Protein AF-0000000076843633 (afdb_homodimer)

Structure (mmCIF, N/CA/C/O backbone):
data_AF-0000000076843633-model_v1
#
loop_
_entity.id
_entity.type
_entity.pdbx_description
1 polymer 'Protein kinase domain-containing protein'
#
loop_
_atom_site.group_PDB
_atom_site.id
_atom_site.type_symbol
_atom_site.label_atom_id
_atom_site.label_alt_id
_atom_site.label_comp_id
_atom_site.label_asym_id
_atom_site.label_entity_id
_atom_site.label_seq_id
_atom_site.pdbx_PDB_ins_code
_atom_site.Cartn_x
_atom_site.Cartn_y
_atom_site.Cartn_z
_atom_site.occupancy
_atom_site.B_iso_or_equiv
_atom_site.auth_seq_id
_atom_site.auth_comp_id
_atom_site.auth_asym_id
_atom_site.auth_atom_id
_atom_site.pdbx_PDB_model_num
ATOM 1 N N . MET A 1 1 ? 27.219 -14.602 -11.039 1 76.56 1 MET A N 1
ATOM 2 C CA . MET A 1 1 ? 26.062 -13.836 -10.578 1 76.56 1 MET A CA 1
ATOM 3 C C . MET A 1 1 ? 26.047 -12.445 -11.195 1 76.56 1 MET A C 1
ATOM 5 O O . MET A 1 1 ? 24.984 -11.961 -11.609 1 76.56 1 MET A O 1
ATOM 9 N N . LEU A 1 2 ? 27.297 -11.953 -11.414 1 81.81 2 LEU A N 1
ATOM 10 C CA . LEU A 1 2 ? 27.391 -10.641 -12.047 1 81.81 2 LEU A CA 1
ATOM 11 C C . LEU A 1 2 ? 27.5 -10.773 -13.562 1 81.81 2 LEU A C 1
ATOM 13 O O . LEU A 1 2 ? 28.266 -11.586 -14.062 1 81.81 2 LEU A O 1
ATOM 17 N N . MET A 1 3 ? 26.641 -10.109 -14.289 1 90.06 3 MET A N 1
ATOM 18 C CA . MET A 1 3 ? 26.609 -10.141 -15.75 1 90.06 3 MET A CA 1
ATOM 19 C C . MET A 1 3 ? 26.859 -8.75 -16.328 1 90.06 3 MET A C 1
ATOM 21 O O . MET A 1 3 ? 26.469 -7.75 -15.727 1 90.06 3 MET A O 1
ATOM 25 N N . ASP A 1 4 ? 27.484 -8.727 -17.406 1 92.25 4 ASP A N 1
ATOM 26 C CA . ASP A 1 4 ? 27.812 -7.465 -18.062 1 92.25 4 ASP A CA 1
ATOM 27 C C . ASP A 1 4 ? 26.609 -6.91 -18.812 1 92.25 4 ASP A C 1
ATOM 29 O O . ASP A 1 4 ? 25.844 -7.664 -19.422 1 92.25 4 ASP A O 1
ATOM 33 N N . VAL A 1 5 ? 26.547 -5.562 -18.766 1 94.06 5 VAL A N 1
ATOM 34 C CA . VAL A 1 5 ? 25.406 -4.902 -19.391 1 94.06 5 VAL A CA 1
ATOM 35 C C . VAL A 1 5 ? 25.438 -5.129 -20.906 1 94.06 5 VAL A C 1
ATOM 37 O O . VAL A 1 5 ? 24.391 -5.258 -21.547 1 94.06 5 VAL A O 1
ATOM 40 N N . SER A 1 6 ? 26.609 -5.168 -21.438 1 94.75 6 SER A N 1
ATOM 41 C CA . SER A 1 6 ? 26.75 -5.367 -22.891 1 94.75 6 SER A CA 1
ATOM 42 C C . SER A 1 6 ? 26.188 -6.719 -23.312 1 94.75 6 SER A C 1
ATOM 44 O O . SER A 1 6 ? 25.516 -6.824 -24.344 1 94.75 6 SER A O 1
ATOM 46 N N . THR A 1 7 ? 26.453 -7.672 -22.578 1 95.06 7 THR A N 1
ATOM 47 C CA . THR A 1 7 ? 25.938 -9.016 -22.844 1 95.06 7 THR A CA 1
ATOM 48 C C . THR A 1 7 ? 24.422 -9.031 -22.781 1 95.06 7 THR A C 1
ATOM 50 O O . THR A 1 7 ? 23.766 -9.617 -23.656 1 95.06 7 THR A O 1
ATOM 53 N N . LEU A 1 8 ? 23.859 -8.406 -21.781 1 96.38 8 LEU A N 1
ATOM 54 C CA . LEU A 1 8 ? 22.406 -8.414 -21.594 1 96.38 8 LEU A CA 1
ATOM 55 C C . LEU A 1 8 ? 21.703 -7.562 -22.641 1 96.38 8 LEU A C 1
ATOM 57 O O . LEU A 1 8 ? 20.609 -7.902 -23.094 1 96.38 8 LEU A O 1
ATOM 61 N N . ARG A 1 9 ? 22.328 -6.461 -23.031 1 96.31 9 ARG A N 1
ATOM 62 C CA . ARG A 1 9 ? 21.797 -5.656 -24.125 1 96.31 9 ARG A CA 1
ATOM 63 C C . ARG A 1 9 ? 21.75 -6.457 -25.422 1 96.31 9 ARG A C 1
ATOM 65 O O . ARG A 1 9 ? 20.75 -6.426 -26.141 1 96.31 9 ARG A O 1
ATOM 72 N N . ALA A 1 10 ? 22.797 -7.121 -25.672 1 96.44 10 ALA A N 1
ATOM 73 C CA . ALA A 1 10 ? 22.844 -7.961 -26.875 1 96.44 10 ALA A CA 1
ATOM 74 C C . ALA A 1 10 ? 21.797 -9.07 -26.812 1 96.44 10 ALA A C 1
ATOM 76 O O . ALA A 1 10 ? 21.094 -9.328 -27.781 1 96.44 10 ALA A O 1
ATOM 77 N N . ALA A 1 11 ? 21.703 -9.695 -25.672 1 97.06 11 ALA A N 1
ATOM 78 C CA . ALA A 1 11 ? 20.781 -10.82 -25.5 1 97.06 11 ALA A CA 1
ATOM 79 C C . ALA A 1 11 ? 19.328 -10.383 -25.719 1 97.06 11 ALA A C 1
ATOM 81 O O . ALA A 1 11 ? 18.531 -11.141 -26.25 1 97.06 11 ALA A O 1
ATOM 82 N N . THR A 1 12 ? 18.984 -9.156 -25.312 1 97.5 12 THR A N 1
ATOM 83 C CA . THR A 1 12 ? 17.594 -8.695 -25.312 1 97.5 12 THR A CA 1
ATOM 84 C C . THR A 1 12 ? 17.328 -7.816 -26.531 1 97.5 12 THR A C 1
ATOM 86 O O . THR A 1 12 ? 16.25 -7.227 -26.641 1 97.5 12 THR A O 1
ATOM 89 N N . GLY A 1 13 ? 18.312 -7.625 -27.469 1 96.62 13 GLY A N 1
ATOM 90 C CA . GLY A 1 13 ? 18.156 -6.656 -28.547 1 96.62 13 GLY A CA 1
ATOM 91 C C . GLY A 1 13 ? 18.047 -5.227 -28.047 1 96.62 13 GLY A C 1
ATOM 92 O O . GLY A 1 13 ? 17.188 -4.473 -28.5 1 96.62 13 GLY A O 1
ATOM 93 N N . ASP A 1 14 ? 18.906 -4.969 -27.078 1 96.19 14 ASP A N 1
ATOM 94 C CA . ASP A 1 14 ? 18.906 -3.66 -26.438 1 96.19 14 ASP A CA 1
ATOM 95 C C . ASP A 1 14 ? 17.531 -3.311 -25.891 1 96.19 14 ASP A C 1
ATOM 97 O O . ASP A 1 14 ? 17 -2.236 -26.172 1 96.19 14 ASP A O 1
ATOM 101 N N . PHE A 1 15 ? 17 -4.348 -25.156 1 94.81 15 PHE A N 1
ATOM 102 C CA . PHE A 1 15 ? 15.703 -4.184 -24.516 1 94.81 15 PHE A CA 1
ATOM 103 C C . PHE A 1 15 ? 14.648 -3.734 -25.516 1 94.81 15 PHE A C 1
ATOM 105 O O . PHE A 1 15 ? 13.891 -2.801 -25.25 1 94.81 15 PHE A O 1
ATOM 112 N N . ALA A 1 16 ? 14.602 -4.422 -26.609 1 95 16 ALA A N 1
ATOM 113 C CA . ALA A 1 16 ? 13.641 -4.148 -27.672 1 95 16 ALA A CA 1
ATOM 114 C C . ALA A 1 16 ? 12.219 -4.445 -27.219 1 95 16 ALA A C 1
ATOM 116 O O . ALA A 1 16 ? 11.977 -5.422 -26.516 1 95 16 ALA A O 1
ATOM 117 N N . GLU A 1 17 ? 11.258 -3.717 -27.688 1 93.06 17 GLU A N 1
ATOM 118 C CA . GLU A 1 17 ? 9.852 -3.863 -27.328 1 93.06 17 GLU A CA 1
ATOM 119 C C . GLU A 1 17 ? 9.32 -5.234 -27.734 1 93.06 17 GLU A C 1
ATOM 121 O O . GLU A 1 17 ? 8.477 -5.809 -27.031 1 93.06 17 GLU A O 1
ATOM 126 N N . ASN A 1 18 ? 9.773 -5.719 -28.828 1 93.81 18 ASN A N 1
ATOM 127 C CA . ASN A 1 18 ? 9.32 -7.02 -29.297 1 93.81 18 ASN A CA 1
ATOM 128 C C . ASN A 1 18 ? 9.742 -8.141 -28.359 1 93.81 18 ASN A C 1
ATOM 130 O O . ASN A 1 18 ? 9.219 -9.258 -28.438 1 93.81 18 ASN A O 1
ATOM 134 N N . ASN A 1 19 ? 10.703 -7.914 -27.516 1 94.81 19 ASN A N 1
ATOM 135 C CA . ASN A 1 19 ? 11.172 -8.906 -26.562 1 94.81 19 ASN A CA 1
ATOM 136 C C . ASN A 1 19 ? 10.594 -8.656 -25.172 1 94.81 19 ASN A C 1
ATOM 138 O O . ASN A 1 19 ? 10.938 -9.359 -24.219 1 94.81 19 ASN A O 1
ATOM 142 N N . LYS A 1 20 ? 9.719 -7.719 -25.047 1 93.12 20 LYS A N 1
ATOM 143 C CA . LYS A 1 20 ? 9.117 -7.387 -23.75 1 93.12 20 LYS A CA 1
ATOM 144 C C . LYS A 1 20 ? 8.102 -8.445 -23.328 1 93.12 20 LYS A C 1
ATOM 146 O O . LYS A 1 20 ? 7.18 -8.766 -24.094 1 93.12 20 LYS A O 1
ATOM 151 N N . LEU A 1 21 ? 8.328 -9.039 -22.203 1 89.25 21 LEU A N 1
ATOM 152 C CA . LEU A 1 21 ? 7.461 -10.078 -21.672 1 89.25 21 LEU A CA 1
ATOM 153 C C . LEU A 1 21 ? 6.348 -9.477 -20.812 1 89.25 21 LEU A C 1
ATOM 155 O O . LEU A 1 21 ? 5.266 -10.055 -20.703 1 89.25 21 LEU A O 1
ATOM 159 N N . GLY A 1 22 ? 6.645 -8.414 -20.156 1 82.88 22 GLY A N 1
ATOM 160 C CA . GLY A 1 22 ? 5.676 -7.754 -19.281 1 82.88 22 GLY A CA 1
ATOM 161 C C . GLY A 1 22 ? 6.246 -6.543 -18.562 1 82.88 22 GLY A C 1
ATOM 162 O O . GLY A 1 22 ? 7.445 -6.266 -18.656 1 82.88 22 GLY A O 1
ATOM 163 N N . GLU A 1 23 ? 5.332 -5.746 -18.031 1 77.56 23 GLU A N 1
ATOM 164 C CA . GLU A 1 23 ? 5.723 -4.566 -17.266 1 77.56 23 GLU A CA 1
ATOM 165 C C . GLU A 1 23 ? 4.918 -4.457 -15.969 1 77.56 23 GLU A C 1
ATOM 167 O O . GLU A 1 23 ? 3.701 -4.664 -15.969 1 77.56 23 GLU A O 1
ATOM 172 N N . GLY A 1 24 ? 5.645 -4.465 -14.906 1 64.62 24 GLY A N 1
ATOM 173 C CA . GLY A 1 24 ? 4.984 -4.234 -13.633 1 64.62 24 GLY A CA 1
ATOM 174 C C . GLY A 1 24 ? 5.406 -2.939 -12.969 1 64.62 24 GLY A C 1
ATOM 175 O O . GLY A 1 24 ? 6.004 -2.072 -13.609 1 64.62 24 GLY A O 1
ATOM 176 N N . GLY A 1 25 ? 4.965 -2.707 -11.742 1 60.28 25 GLY A N 1
ATOM 177 C CA . GLY A 1 25 ? 5.246 -1.487 -11 1 60.28 25 GLY A CA 1
ATOM 178 C C . GLY A 1 25 ? 6.73 -1.222 -10.82 1 60.28 25 GLY A C 1
ATOM 179 O O . GLY A 1 25 ? 7.137 -0.083 -10.586 1 60.28 25 GLY A O 1
ATOM 180 N N . PHE A 1 26 ? 7.555 -2.287 -11.047 1 63.38 26 PHE A N 1
ATOM 181 C CA . PHE A 1 26 ? 8.969 -2.119 -10.734 1 63.38 26 PHE A CA 1
ATOM 182 C C . PHE A 1 26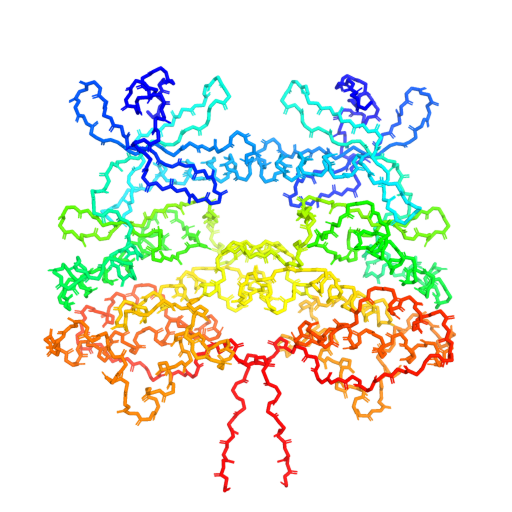 ? 9.805 -2.072 -12 1 63.38 26 PHE A C 1
ATOM 184 O O . PHE A 1 26 ? 11 -1.786 -11.953 1 63.38 26 PHE A O 1
ATOM 191 N N . GLY A 1 27 ? 9.203 -2.373 -13.102 1 74.62 27 GLY A N 1
ATOM 192 C CA . GLY A 1 27 ? 9.969 -2.338 -14.336 1 74.62 27 GLY A CA 1
ATOM 193 C C . GLY A 1 27 ? 9.492 -3.352 -15.359 1 74.62 27 GLY A C 1
ATOM 194 O O . GLY A 1 27 ? 8.531 -4.086 -15.117 1 74.62 27 GLY A O 1
ATOM 195 N N . ALA A 1 28 ? 10.242 -3.301 -16.406 1 85.5 28 ALA A N 1
ATOM 196 C CA . ALA A 1 28 ? 9.867 -4.176 -17.516 1 85.5 28 ALA A CA 1
ATOM 197 C C . ALA A 1 28 ? 10.75 -5.422 -17.562 1 85.5 28 ALA A C 1
ATOM 199 O O . ALA A 1 28 ? 11.867 -5.418 -17.031 1 85.5 28 ALA A O 1
ATOM 200 N N . VAL A 1 29 ? 10.18 -6.441 -18.031 1 91.75 29 VAL A N 1
ATOM 201 C CA . VAL A 1 29 ? 10.906 -7.699 -18.172 1 91.75 29 VAL A CA 1
ATOM 202 C C . VAL A 1 29 ? 11.031 -8.047 -19.656 1 91.75 29 VAL A C 1
ATOM 204 O O . VAL A 1 29 ? 10.062 -7.953 -20.406 1 91.75 29 VAL A O 1
ATOM 207 N N . TYR A 1 30 ? 12.281 -8.438 -20.094 1 95.38 30 TYR A N 1
ATOM 208 C CA . TYR A 1 30 ? 12.555 -8.734 -21.484 1 95.38 30 TYR A CA 1
ATOM 209 C C . TYR A 1 30 ? 13.102 -10.156 -21.641 1 95.38 30 TYR A C 1
ATOM 211 O O . TYR A 1 30 ? 13.906 -10.609 -20.828 1 95.38 30 TYR A O 1
ATOM 219 N N . LYS A 1 31 ? 12.625 -10.75 -22.703 1 96.88 31 LYS A N 1
ATOM 220 C CA . LYS A 1 31 ? 13.227 -12.023 -23.094 1 96.88 31 LYS A CA 1
ATOM 221 C C . LYS A 1 31 ? 14.578 -11.812 -23.75 1 96.88 31 LYS A C 1
ATOM 223 O O . LYS A 1 31 ? 14.766 -10.852 -24.516 1 96.88 31 LYS A O 1
ATOM 228 N N . GLY A 1 32 ? 15.516 -12.625 -23.422 1 97.19 32 GLY A N 1
ATOM 229 C CA . GLY A 1 32 ? 16.828 -12.602 -24.047 1 97.19 32 GLY A CA 1
ATOM 230 C C . GLY A 1 32 ? 17.406 -13.977 -24.281 1 97.19 32 GLY A C 1
ATOM 231 O O . GLY A 1 32 ? 16.922 -14.969 -23.734 1 97.19 32 GLY A O 1
ATOM 232 N N . THR A 1 33 ? 18.391 -13.969 -25.156 1 97.56 33 THR A N 1
ATOM 233 C CA . THR A 1 33 ? 19.156 -15.188 -25.406 1 97.56 33 THR A CA 1
ATOM 234 C C . THR A 1 33 ? 20.641 -14.922 -25.266 1 97.56 33 THR A C 1
ATOM 236 O O . THR A 1 33 ? 21.203 -14.078 -25.969 1 97.56 33 THR A O 1
ATOM 239 N N . LEU A 1 34 ? 21.266 -15.664 -24.406 1 96.12 34 LEU A N 1
ATOM 240 C CA . LEU A 1 34 ? 22.703 -15.516 -24.172 1 96.12 34 LEU A CA 1
ATOM 241 C C . LEU A 1 34 ? 23.484 -16.141 -25.328 1 96.12 34 LEU A C 1
ATOM 243 O O . LEU A 1 34 ? 22.938 -16.875 -26.141 1 96.12 34 LEU A O 1
ATOM 247 N N . PRO A 1 35 ? 24.781 -15.82 -25.359 1 93.12 35 PRO A N 1
ATOM 248 C CA . PRO A 1 35 ? 25.625 -16.344 -26.453 1 93.12 35 PRO A CA 1
ATOM 249 C C . PRO A 1 35 ? 25.641 -17.875 -26.484 1 93.12 35 PRO A C 1
ATOM 251 O O . PRO A 1 35 ? 25.781 -18.469 -27.562 1 93.12 35 PRO A O 1
ATOM 254 N N . ASP A 1 36 ? 25.453 -18.5 -25.406 1 94.38 36 ASP A N 1
ATOM 255 C CA . ASP A 1 36 ? 25.484 -19.953 -25.344 1 94.38 36 ASP A CA 1
ATOM 256 C C . ASP A 1 36 ? 24.125 -20.547 -25.688 1 94.38 36 ASP A C 1
ATOM 258 O O . ASP A 1 36 ? 23.938 -21.766 -25.672 1 94.38 36 ASP A O 1
ATOM 262 N N . GLY A 1 37 ? 23.156 -19.703 -25.969 1 94.88 37 GLY A N 1
ATOM 263 C CA . GLY A 1 37 ? 21.844 -20.172 -26.406 1 94.88 37 GLY A CA 1
ATOM 264 C C . GLY A 1 37 ? 20.828 -20.219 -25.281 1 94.88 37 GLY A C 1
ATOM 265 O O . GLY A 1 37 ? 19.641 -20.469 -25.516 1 94.88 37 GLY A O 1
ATOM 266 N N . GLU A 1 38 ? 21.297 -20.016 -24.109 1 95.44 38 GLU A N 1
ATOM 267 C CA . GLU A 1 38 ? 20.375 -20.062 -22.969 1 95.44 38 GLU A CA 1
ATOM 268 C C . GLU A 1 38 ? 19.375 -18.906 -23.031 1 95.44 38 GLU A C 1
ATOM 270 O O . GLU A 1 38 ? 19.766 -17.75 -23.203 1 95.44 38 GLU A O 1
ATOM 275 N N . GLU A 1 39 ? 18.094 -19.266 -22.922 1 97.06 39 GLU A N 1
ATOM 276 C CA . GLU A 1 39 ? 17.062 -18.25 -22.859 1 97.06 39 GLU A CA 1
ATOM 277 C C . GLU A 1 39 ? 16.922 -17.688 -21.438 1 97.06 39 GLU A C 1
ATOM 279 O O . GLU A 1 39 ? 16.953 -18.453 -20.469 1 97.06 39 GLU A O 1
ATOM 284 N N . ILE A 1 40 ? 16.812 -16.328 -21.391 1 97.25 40 ILE A N 1
ATOM 285 C CA . ILE A 1 40 ? 16.75 -15.688 -20.078 1 97.25 40 ILE A CA 1
ATOM 286 C C . ILE A 1 40 ? 15.648 -14.633 -20.078 1 97.25 40 ILE A C 1
ATOM 288 O O . ILE A 1 40 ? 15.117 -14.273 -21.141 1 97.25 40 ILE A O 1
ATOM 292 N N . ALA A 1 41 ? 15.188 -14.242 -18.922 1 96 41 ALA A N 1
ATOM 293 C CA . ALA A 1 41 ? 14.32 -13.094 -18.688 1 96 41 ALA A CA 1
ATOM 294 C C . ALA A 1 41 ? 15.047 -12.008 -17.891 1 96 41 ALA A C 1
ATOM 296 O O . ALA A 1 41 ? 15.562 -12.266 -16.797 1 96 41 ALA A O 1
ATOM 297 N N . VAL A 1 42 ? 15.102 -10.82 -18.438 1 94.62 42 VAL A N 1
ATOM 298 C CA . VAL A 1 42 ? 15.836 -9.719 -17.828 1 94.62 42 VAL A CA 1
ATOM 299 C C . VAL A 1 42 ? 14.859 -8.664 -17.312 1 94.62 42 VAL A C 1
ATOM 301 O O . VAL A 1 42 ? 14.156 -8.031 -18.109 1 94.62 42 VAL A O 1
ATOM 304 N N . LYS A 1 43 ? 14.758 -8.539 -15.992 1 88.5 43 LYS A N 1
ATOM 305 C CA . LYS A 1 43 ? 13.977 -7.465 -15.383 1 88.5 43 LYS A CA 1
ATOM 306 C C . LYS A 1 43 ? 14.797 -6.18 -15.281 1 88.5 43 LYS A C 1
ATOM 308 O O . LYS A 1 43 ? 15.844 -6.152 -14.633 1 88.5 43 LYS A O 1
ATOM 313 N N . ARG A 1 44 ? 14.32 -5.238 -16.062 1 87.88 44 ARG A N 1
ATOM 314 C CA . ARG A 1 44 ? 14.977 -3.938 -16.078 1 87.88 44 ARG A CA 1
ATOM 315 C C . ARG A 1 44 ? 14.234 -2.939 -15.188 1 87.88 44 ARG A C 1
ATOM 317 O O . ARG A 1 44 ? 13.086 -2.592 -15.461 1 87.88 44 ARG A O 1
ATOM 324 N N . LEU A 1 45 ? 14.898 -2.594 -14.203 1 76.06 45 LEU A N 1
ATOM 325 C CA . LEU A 1 45 ? 14.258 -1.656 -13.289 1 76.06 45 LEU A CA 1
ATOM 326 C C . LEU A 1 45 ? 14.188 -0.26 -13.898 1 76.06 45 LEU A C 1
ATOM 328 O O . LEU A 1 45 ? 15.125 0.174 -14.57 1 76.06 45 LEU A O 1
ATOM 332 N N . SER A 1 46 ? 12.953 0.269 -13.961 1 63.72 46 SER A N 1
ATOM 333 C CA . SER A 1 46 ? 12.781 1.596 -14.547 1 63.72 46 SER A CA 1
ATOM 334 C C . SER A 1 46 ? 13.719 2.609 -13.898 1 63.72 46 SER A C 1
ATOM 336 O O . SER A 1 46 ? 13.977 2.541 -12.695 1 63.72 46 SER A O 1
ATOM 338 N N . LYS A 1 47 ? 14.406 3.264 -14.797 1 54.66 47 LYS A N 1
ATOM 339 C CA . LYS A 1 47 ? 15.367 4.273 -14.367 1 54.66 47 LYS A CA 1
ATOM 340 C C . LYS A 1 47 ? 14.781 5.156 -13.273 1 54.66 47 LYS A C 1
ATOM 342 O O . LYS A 1 47 ? 15.5 5.57 -12.352 1 54.66 47 LYS A O 1
ATOM 347 N N . GLY A 1 48 ? 13.578 5.438 -13.43 1 47.41 48 GLY A N 1
ATOM 348 C CA . GLY A 1 48 ? 12.953 6.395 -12.531 1 47.41 48 GLY A CA 1
ATOM 349 C C . GLY A 1 48 ? 12.367 5.75 -11.289 1 47.41 48 GLY A C 1
ATOM 350 O O . GLY A 1 48 ? 11.93 6.449 -10.375 1 47.41 48 GLY A O 1
ATOM 351 N N . SER A 1 49 ? 12.211 4.355 -11.352 1 44.28 49 SER A N 1
ATOM 352 C CA . SER A 1 49 ? 11.414 3.766 -10.281 1 44.28 49 SER A CA 1
ATOM 353 C C . SER A 1 49 ? 12.297 3.273 -9.141 1 44.28 49 SER A C 1
ATOM 355 O O . SER A 1 49 ? 13.055 2.311 -9.305 1 44.28 49 SER A O 1
ATOM 357 N N . THR A 1 50 ? 12.891 4.012 -8.32 1 45.31 50 THR A N 1
ATOM 358 C CA . THR A 1 50 ? 13.766 3.602 -7.227 1 45.31 50 THR A CA 1
ATOM 359 C C . THR A 1 50 ? 13.094 2.533 -6.367 1 45.31 50 THR A C 1
ATOM 361 O O . THR A 1 50 ? 13.773 1.707 -5.75 1 45.31 50 THR A O 1
ATOM 364 N N . GLN A 1 51 ? 11.602 2.494 -6.082 1 47.94 51 GLN A N 1
ATOM 365 C CA . GLN A 1 51 ? 10.977 1.317 -5.488 1 47.94 51 GLN A CA 1
ATOM 366 C C . GLN A 1 51 ? 11.555 0.031 -6.066 1 47.94 51 GLN A C 1
ATOM 368 O O . GLN A 1 51 ? 11.75 -0.947 -5.344 1 47.94 51 GLN A O 1
ATOM 373 N N . GLY A 1 52 ? 12.102 0.332 -7.238 1 53.88 52 GLY A N 1
ATOM 374 C CA . GLY A 1 52 ? 12.555 -0.825 -7.992 1 53.88 52 GLY A CA 1
ATOM 375 C C . GLY A 1 52 ? 13.906 -1.338 -7.547 1 53.88 52 GLY A C 1
ATOM 376 O O . GLY A 1 52 ? 14.125 -2.549 -7.469 1 53.88 52 GLY A O 1
ATOM 377 N N . VAL A 1 53 ? 14.703 -0.342 -6.977 1 58.75 53 VAL A N 1
ATOM 378 C CA . VAL A 1 53 ? 16.062 -0.807 -6.73 1 58.75 53 VAL A CA 1
ATOM 379 C C . VAL A 1 53 ? 16.109 -1.584 -5.418 1 58.75 53 VAL A C 1
ATOM 381 O O . VAL A 1 53 ? 16.781 -2.619 -5.328 1 58.75 53 VAL A O 1
ATOM 384 N N . ASP A 1 54 ? 15.445 -1.036 -4.262 1 59.5 54 ASP A N 1
ATOM 385 C CA . ASP A 1 54 ? 15.422 -1.773 -3.004 1 59.5 54 ASP A CA 1
ATOM 386 C C . ASP A 1 54 ? 14.758 -3.137 -3.176 1 59.5 54 ASP A C 1
ATOM 388 O O . ASP A 1 54 ? 15.234 -4.141 -2.65 1 59.5 54 ASP A O 1
ATOM 392 N N . GLU A 1 55 ? 13.695 -2.926 -3.816 1 62.81 55 GLU A N 1
ATOM 393 C CA . GLU A 1 55 ? 13.031 -4.191 -4.105 1 62.81 55 GLU A CA 1
ATOM 394 C C . GLU A 1 55 ? 13.961 -5.152 -4.84 1 62.81 55 GLU A C 1
ATOM 396 O O . GLU A 1 55 ? 13.961 -6.355 -4.566 1 62.81 55 GLU A O 1
ATOM 401 N N . LEU A 1 56 ? 14.781 -4.453 -5.664 1 62.66 56 LEU A N 1
ATOM 402 C CA . LEU A 1 56 ? 15.711 -5.27 -6.438 1 62.66 56 LEU A CA 1
ATOM 403 C C . LEU A 1 56 ? 16.781 -5.867 -5.531 1 62.66 56 LEU A C 1
ATOM 405 O O . LEU A 1 56 ? 17.078 -7.062 -5.625 1 62.66 56 LEU A O 1
ATOM 409 N N . LYS A 1 57 ? 17.344 -4.957 -4.684 1 66.62 57 LYS A N 1
ATOM 410 C CA . LYS A 1 57 ? 18.391 -5.438 -3.775 1 66.62 57 LYS A CA 1
ATOM 411 C C . LYS A 1 57 ? 17.844 -6.539 -2.861 1 66.62 57 LYS A C 1
ATOM 413 O O . LYS A 1 57 ? 18.531 -7.539 -2.625 1 66.62 57 LYS A O 1
ATOM 418 N N . ASN A 1 58 ? 16.688 -6.234 -2.387 1 68.5 58 ASN A N 1
ATOM 419 C CA . ASN A 1 58 ? 16.031 -7.238 -1.542 1 68.5 58 ASN A CA 1
ATOM 420 C C . ASN A 1 58 ? 15.836 -8.555 -2.287 1 68.5 58 ASN A C 1
ATOM 422 O O . ASN A 1 58 ? 16.156 -9.625 -1.765 1 68.5 58 ASN A O 1
ATOM 426 N N . GLU A 1 59 ? 15.383 -8.297 -3.438 1 70.56 59 GLU A N 1
ATOM 427 C CA . GLU A 1 59 ? 15.141 -9.469 -4.266 1 70.56 59 GLU A CA 1
ATOM 428 C C . GLU A 1 59 ? 16.438 -10.242 -4.523 1 70.56 59 GLU A C 1
ATOM 430 O O . GLU A 1 59 ? 16.469 -11.469 -4.395 1 70.56 59 GLU A O 1
ATOM 435 N N . LEU A 1 60 ? 17.484 -9.508 -4.777 1 70.06 60 LEU A N 1
ATOM 436 C CA . LEU A 1 60 ? 18.766 -10.133 -5.047 1 70.06 60 LEU A CA 1
ATOM 437 C C . LEU A 1 60 ? 19.281 -10.875 -3.818 1 70.06 60 LEU A C 1
ATOM 439 O O . LEU A 1 60 ? 19.703 -12.031 -3.916 1 70.06 60 LEU A O 1
ATOM 443 N N . ALA A 1 61 ? 19.172 -10.227 -2.693 1 72.06 61 ALA A N 1
ATOM 444 C CA . ALA A 1 61 ? 19.688 -10.812 -1.463 1 72.06 61 ALA A CA 1
ATOM 445 C C . ALA A 1 61 ? 18.906 -12.07 -1.086 1 72.06 61 ALA A C 1
ATOM 447 O O . ALA A 1 61 ? 19.484 -13.039 -0.579 1 72.06 61 ALA A O 1
ATOM 448 N N . LEU A 1 62 ? 17.672 -12.031 -1.408 1 73.44 62 LEU A N 1
ATOM 449 C CA . LEU A 1 62 ? 16.797 -13.125 -0.994 1 73.44 62 LEU A CA 1
ATOM 450 C C . LEU A 1 62 ? 16.844 -14.266 -2.004 1 73.44 62 LEU A C 1
ATOM 452 O O . LEU A 1 62 ? 17.125 -15.414 -1.641 1 73.44 62 LEU A O 1
ATOM 456 N N . VAL A 1 63 ? 16.688 -13.891 -3.219 1 73.62 63 VAL A N 1
ATOM 457 C CA . VAL A 1 63 ? 16.484 -14.922 -4.23 1 73.62 63 VAL A CA 1
ATOM 458 C C . VAL A 1 63 ? 17.797 -15.656 -4.5 1 73.62 63 VAL A C 1
ATOM 460 O O . VAL A 1 63 ? 17.797 -16.828 -4.871 1 73.62 63 VAL A O 1
ATOM 463 N N . ALA A 1 64 ? 18.828 -14.953 -4.254 1 77.12 64 ALA A N 1
ATOM 464 C CA . ALA A 1 64 ? 20.125 -15.586 -4.488 1 77.12 64 ALA A CA 1
ATOM 465 C C . ALA A 1 64 ? 20.344 -16.766 -3.537 1 77.12 64 ALA A C 1
ATOM 467 O O . ALA A 1 64 ? 21.094 -17.688 -3.852 1 77.12 64 ALA A O 1
ATOM 468 N N . LYS A 1 65 ? 19.688 -16.828 -2.49 1 81.44 65 LYS A N 1
ATOM 469 C CA . LYS A 1 65 ? 19.906 -17.844 -1.469 1 81.44 65 LYS A CA 1
ATOM 470 C C . LYS A 1 65 ? 18.844 -18.938 -1.56 1 81.44 65 LYS A C 1
ATOM 472 O O . LYS A 1 65 ? 18.953 -19.969 -0.887 1 81.44 65 LYS A O 1
ATOM 477 N N . LEU A 1 66 ? 17.891 -18.719 -2.367 1 87.94 66 LEU A N 1
ATOM 478 C CA . LEU A 1 66 ? 16.75 -19.625 -2.426 1 87.94 66 LEU A CA 1
ATOM 479 C C . LEU A 1 66 ? 16.828 -20.5 -3.676 1 87.94 66 LEU A C 1
ATOM 481 O O . LEU A 1 66 ? 1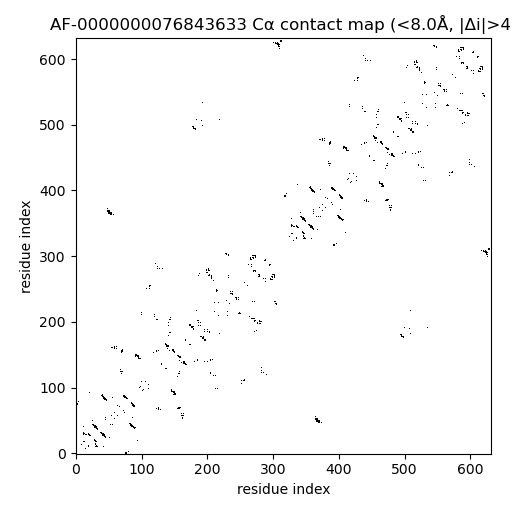7.078 -20 -4.773 1 87.94 66 LEU A O 1
ATOM 485 N N . LYS A 1 67 ? 16.75 -21.797 -3.449 1 90.31 67 LYS A N 1
ATOM 486 C CA . LYS A 1 67 ? 16.703 -22.75 -4.555 1 90.31 67 LYS A CA 1
ATOM 487 C C . LYS A 1 67 ? 15.586 -23.781 -4.34 1 90.31 67 LYS A C 1
ATOM 489 O O . LYS A 1 67 ? 15.641 -24.562 -3.387 1 90.31 67 LYS A O 1
ATOM 494 N N . HIS A 1 68 ? 14.664 -23.781 -5.199 1 95.25 68 HIS A N 1
ATOM 495 C CA . HIS A 1 68 ? 13.531 -24.703 -5.148 1 95.25 68 HIS A CA 1
ATOM 496 C C . HIS A 1 68 ? 12.852 -24.828 -6.512 1 95.25 68 HIS A C 1
ATOM 498 O O . HIS A 1 68 ? 12.797 -23.844 -7.266 1 95.25 68 HIS A O 1
ATOM 504 N N . LYS A 1 69 ? 12.32 -25.922 -6.812 1 96.5 69 LYS A N 1
ATOM 505 C CA . LYS A 1 69 ? 11.719 -26.172 -8.117 1 96.5 69 LYS A CA 1
ATOM 506 C C . LYS A 1 69 ? 10.523 -25.266 -8.367 1 96.5 69 LYS A C 1
ATOM 508 O O . LYS A 1 69 ? 10.18 -24.969 -9.516 1 96.5 69 LYS A O 1
ATOM 513 N N . ASN A 1 70 ? 9.844 -24.828 -7.32 1 98 70 ASN A N 1
ATOM 514 C CA . ASN A 1 70 ? 8.648 -24 -7.465 1 98 70 ASN A CA 1
ATOM 515 C C . ASN A 1 70 ? 8.969 -22.516 -7.262 1 98 70 ASN A C 1
ATOM 517 O O . ASN A 1 70 ? 8.07 -21.719 -7.02 1 98 70 ASN A O 1
ATOM 521 N N . LEU A 1 71 ? 10.266 -22.094 -7.293 1 96.25 71 LEU A N 1
ATOM 522 C CA . LEU A 1 71 ? 10.719 -20.719 -7.305 1 96.25 71 LEU A CA 1
ATOM 523 C C . LEU A 1 71 ? 11.5 -20.406 -8.578 1 96.25 71 LEU A C 1
ATOM 525 O O . LEU A 1 71 ? 12.289 -21.234 -9.047 1 96.25 71 LEU A O 1
ATOM 529 N N . VAL A 1 72 ? 11.211 -19.266 -9.133 1 94.94 72 VAL A N 1
ATOM 530 C CA . VAL A 1 72 ? 11.984 -18.859 -10.297 1 94.94 72 VAL A CA 1
ATOM 531 C C . VAL A 1 72 ? 13.461 -18.719 -9.914 1 94.94 72 VAL A C 1
ATOM 533 O O . VAL A 1 72 ? 13.789 -18.25 -8.828 1 94.94 72 VAL A O 1
ATOM 536 N N . ARG A 1 73 ? 14.258 -19.062 -10.812 1 92.19 73 ARG A N 1
ATOM 537 C CA . ARG A 1 73 ? 15.688 -19.062 -10.531 1 92.19 73 ARG A CA 1
ATOM 538 C C . ARG A 1 73 ? 16.344 -17.766 -10.977 1 92.19 73 ARG A C 1
ATOM 540 O O . ARG A 1 73 ? 16.141 -17.312 -12.109 1 92.19 73 ARG A O 1
ATOM 547 N N . LEU A 1 74 ? 17.047 -17.172 -10.047 1 91 74 LEU A N 1
ATOM 548 C CA . LEU A 1 74 ? 17.891 -16.016 -10.383 1 91 74 LEU A CA 1
ATOM 549 C C . LEU A 1 74 ? 19.219 -16.469 -10.977 1 91 74 LEU A C 1
ATOM 551 O O . LEU A 1 74 ? 19.922 -17.266 -10.375 1 91 74 LEU A O 1
ATOM 555 N N . LEU A 1 75 ? 19.5 -15.953 -12.117 1 90.44 75 LEU A N 1
ATOM 556 C CA . LEU A 1 75 ? 20.703 -16.375 -12.812 1 90.44 75 LEU A CA 1
ATOM 557 C C . LEU A 1 75 ? 21.844 -15.375 -12.602 1 90.44 75 LEU A C 1
ATOM 559 O O . LEU A 1 75 ? 23.016 -15.742 -12.633 1 90.44 75 LEU A O 1
ATOM 563 N N . GLY A 1 76 ? 21.453 -14.133 -12.477 1 87.69 76 GLY A N 1
ATOM 564 C CA . GLY A 1 76 ? 22.484 -13.125 -12.328 1 87.69 76 GLY A CA 1
ATOM 565 C C . GLY A 1 76 ? 21.938 -11.727 -12.117 1 87.69 76 GLY A C 1
ATOM 566 O O . GLY A 1 76 ? 20.734 -11.547 -11.945 1 87.69 76 GLY A O 1
ATOM 567 N N . VAL A 1 77 ? 22.828 -10.797 -11.953 1 87.62 77 VAL A N 1
ATOM 568 C CA . VAL A 1 77 ? 22.5 -9.391 -11.719 1 87.62 77 VAL A CA 1
ATOM 569 C C . VAL A 1 77 ? 23.469 -8.5 -12.477 1 87.62 77 VAL A C 1
ATOM 571 O O . VAL A 1 77 ? 24.594 -8.906 -12.773 1 87.62 77 VAL A O 1
ATOM 574 N N . CYS A 1 78 ? 22.953 -7.375 -12.93 1 86.88 78 CYS A N 1
ATOM 575 C CA . CYS A 1 78 ? 23.797 -6.359 -13.555 1 86.88 78 CYS A CA 1
ATOM 576 C C . CYS A 1 78 ? 23.562 -4.996 -12.914 1 86.88 78 CYS A C 1
ATOM 578 O O . CYS A 1 78 ? 22.438 -4.504 -12.875 1 86.88 78 CYS A O 1
ATOM 580 N N . LEU A 1 79 ? 24.562 -4.449 -12.312 1 79 79 LEU A N 1
ATOM 581 C CA . LEU A 1 79 ? 24.547 -3.117 -11.719 1 79 79 LEU A CA 1
ATOM 582 C C . LEU A 1 79 ? 25.578 -2.209 -12.383 1 79 79 LEU A C 1
ATOM 584 O O . LEU A 1 79 ? 26.531 -1.773 -11.734 1 79 79 LEU A O 1
ATOM 588 N N . GLU A 1 80 ? 25.422 -1.966 -13.672 1 76.88 80 GLU A N 1
ATOM 589 C CA . GLU A 1 80 ? 26.375 -1.187 -14.438 1 76.88 80 GLU A CA 1
ATOM 590 C C . GLU A 1 80 ? 25.688 -0.059 -15.203 1 76.88 80 GLU A C 1
ATOM 592 O O . GLU A 1 80 ? 24.531 -0.181 -15.586 1 76.88 80 GLU A O 1
ATOM 597 N N . GLN A 1 81 ? 26.438 1.087 -15.422 1 73.06 81 GLN A N 1
ATOM 598 C CA . GLN A 1 81 ? 26.016 2.17 -16.297 1 73.06 81 GLN A CA 1
ATOM 599 C C . GLN A 1 81 ? 24.594 2.627 -15.977 1 73.06 81 GLN A C 1
ATOM 601 O O . GLN A 1 81 ? 23.75 2.721 -16.859 1 73.06 81 GLN A O 1
ATOM 606 N N . GLN A 1 82 ? 24.172 2.658 -14.805 1 70.94 82 GLN A N 1
ATOM 607 C CA . GLN A 1 82 ? 22.891 3.146 -14.344 1 70.94 82 GLN A CA 1
ATOM 608 C C . GLN A 1 82 ? 21.781 2.107 -14.562 1 70.94 82 GLN A C 1
ATOM 610 O O . GLN A 1 82 ? 20.609 2.385 -14.344 1 70.94 82 GLN A O 1
ATOM 615 N N . GLU A 1 83 ? 22.297 0.974 -15.172 1 78 83 GLU A N 1
ATOM 616 C CA . GLU A 1 83 ? 21.344 -0.12 -15.336 1 78 83 GLU A CA 1
ATOM 617 C C . GLU A 1 83 ? 21.312 -1.011 -14.102 1 78 83 GLU A C 1
ATOM 619 O O . GLU A 1 83 ? 22.359 -1.298 -13.5 1 78 83 GLU A O 1
ATOM 624 N N . ARG A 1 84 ? 20.125 -1.327 -13.664 1 81.19 84 ARG A N 1
ATOM 625 C CA . ARG A 1 84 ? 19.859 -2.318 -12.625 1 81.19 84 ARG A CA 1
ATOM 626 C C . ARG A 1 84 ? 19 -3.451 -13.164 1 81.19 84 ARG A C 1
ATOM 628 O O . ARG A 1 84 ? 17.781 -3.305 -13.289 1 81.19 84 ARG A O 1
ATOM 635 N N . LEU A 1 85 ? 19.719 -4.531 -13.414 1 86.5 85 LEU A N 1
ATOM 636 C CA . LEU A 1 85 ? 19.062 -5.633 -14.102 1 86.5 85 LEU A CA 1
ATOM 637 C C . LEU A 1 85 ? 19.109 -6.906 -13.266 1 86.5 85 LEU A C 1
ATOM 639 O O . LEU A 1 85 ? 20.141 -7.199 -12.648 1 86.5 85 LEU A O 1
ATOM 643 N N . LEU A 1 86 ? 17.984 -7.555 -13.109 1 88.5 86 LEU A N 1
ATOM 644 C CA . LEU A 1 86 ? 17.938 -8.914 -12.578 1 88.5 86 LEU A CA 1
ATOM 645 C C . LEU A 1 86 ? 17.719 -9.922 -13.695 1 88.5 86 LEU A C 1
ATOM 647 O O . LEU A 1 86 ? 16.828 -9.742 -14.531 1 88.5 86 LEU A O 1
ATOM 651 N N . VAL A 1 87 ? 18.531 -10.922 -13.727 1 92.38 87 VAL A N 1
ATOM 652 C CA . VAL A 1 87 ? 18.453 -11.93 -14.773 1 92.38 87 VAL A CA 1
ATOM 653 C C . VAL A 1 87 ? 17.906 -13.227 -14.203 1 92.38 87 VAL A C 1
ATOM 655 O O . VAL A 1 87 ? 18.484 -13.812 -13.289 1 92.38 87 VAL A O 1
ATOM 658 N N . TYR A 1 88 ? 16.781 -13.695 -14.82 1 93.31 88 TYR A N 1
ATOM 659 C CA . TYR A 1 88 ? 16.125 -14.922 -14.383 1 93.31 88 TYR A CA 1
ATOM 660 C C . TYR A 1 88 ? 16.109 -15.961 -15.5 1 93.31 88 TYR A C 1
ATOM 662 O O . TYR A 1 88 ? 16.328 -15.633 -16.656 1 93.31 88 TYR A O 1
ATOM 670 N N . GLU A 1 89 ? 15.914 -17.188 -15.062 1 94.94 89 GLU A N 1
ATOM 671 C CA . GLU A 1 89 ? 15.562 -18.172 -16.078 1 94.94 89 GLU A CA 1
ATOM 672 C C . GLU A 1 89 ? 14.32 -17.766 -16.859 1 94.94 89 GLU A C 1
ATOM 674 O O . GLU A 1 89 ? 13.406 -17.156 -16.297 1 94.94 89 GLU A O 1
ATOM 679 N N . PHE A 1 90 ? 14.328 -18.062 -18.094 1 96.75 90 PHE A N 1
ATOM 680 C CA . PHE A 1 90 ? 13.133 -17.844 -18.891 1 96.75 90 PHE A CA 1
ATOM 681 C C . PHE A 1 90 ? 12.109 -18.938 -18.656 1 96.75 90 PHE A C 1
ATOM 683 O O . PHE A 1 90 ? 12.43 -20.125 -18.766 1 96.75 90 PHE A O 1
ATOM 690 N N . VAL A 1 91 ? 10.891 -18.578 -18.297 1 95.62 91 VAL A N 1
ATOM 691 C CA . VAL A 1 91 ? 9.773 -19.516 -18.109 1 95.62 91 VAL A CA 1
ATOM 692 C C . VAL A 1 91 ? 8.758 -19.344 -19.234 1 95.62 91 VAL A C 1
ATOM 694 O O . VAL A 1 91 ? 8.094 -18.312 -19.328 1 95.62 91 VAL A O 1
ATOM 697 N N . PRO A 1 92 ? 8.5 -20.266 -20.031 1 93.38 92 PRO A N 1
ATOM 698 C CA . PRO A 1 92 ? 7.973 -20.078 -21.391 1 93.38 92 PRO A CA 1
ATOM 699 C C . PRO A 1 92 ? 6.465 -19.828 -21.391 1 93.38 92 PRO A C 1
ATOM 701 O O . PRO A 1 92 ? 5.945 -19.219 -22.328 1 93.38 92 PRO A O 1
ATOM 704 N N . ASN A 1 93 ? 5.637 -20.375 -20.438 1 92.69 93 ASN A N 1
ATOM 705 C CA . ASN A 1 93 ? 4.184 -20.281 -20.531 1 92.69 93 ASN A CA 1
ATOM 706 C C . ASN A 1 93 ? 3.654 -19.031 -19.859 1 92.69 93 ASN A C 1
ATOM 708 O O . ASN A 1 93 ? 2.461 -18.922 -19.562 1 92.69 93 ASN A O 1
ATOM 712 N N . ARG A 1 94 ? 4.48 -18.016 -19.516 1 90.38 94 ARG A N 1
ATOM 713 C CA . ARG A 1 94 ? 4.121 -16.734 -18.938 1 90.38 94 ARG A CA 1
ATOM 714 C C . ARG A 1 94 ? 3.51 -16.906 -17.547 1 90.38 94 ARG A C 1
ATOM 716 O O . ARG A 1 94 ? 3.721 -17.938 -16.891 1 90.38 94 ARG A O 1
ATOM 723 N N . SER A 1 95 ? 2.902 -15.875 -17.094 1 94 95 SER A N 1
ATOM 724 C CA . SER A 1 95 ? 2.344 -15.883 -15.75 1 94 95 SER A CA 1
ATOM 725 C C . SER A 1 95 ? 0.957 -16.516 -15.727 1 94 95 SER A C 1
ATOM 727 O O . SER A 1 95 ? 0.266 -16.547 -16.75 1 94 95 SER A O 1
ATOM 729 N N . LEU A 1 96 ? 0.57 -17.047 -14.617 1 96.5 96 LEU A N 1
ATOM 730 C CA . LEU A 1 96 ? -0.687 -17.766 -14.414 1 96.5 96 LEU A CA 1
ATOM 731 C C . LEU A 1 96 ? -1.878 -16.875 -14.766 1 96.5 96 LEU A C 1
ATOM 733 O O . LEU A 1 96 ? -2.859 -17.344 -15.344 1 96.5 96 LEU A O 1
ATOM 737 N N . ASP A 1 97 ? -1.835 -15.547 -14.43 1 94.12 97 ASP A N 1
ATOM 738 C CA . ASP A 1 97 ? -2.961 -14.656 -14.68 1 94.12 97 ASP A CA 1
ATOM 739 C C . ASP A 1 97 ? -3.25 -14.539 -16.172 1 94.12 97 ASP A C 1
ATOM 741 O O . ASP A 1 97 ? -4.41 -14.438 -16.578 1 94.12 97 ASP A O 1
ATOM 745 N N . GLN A 1 98 ? -2.248 -14.672 -17 1 92.38 98 GLN A N 1
ATOM 746 C CA . GLN A 1 98 ? -2.42 -14.555 -18.438 1 92.38 98 GLN A CA 1
ATOM 747 C C . GLN A 1 98 ? -3.234 -15.719 -18.984 1 92.38 98 GLN A C 1
ATOM 749 O O . GLN A 1 98 ? -4.129 -15.516 -19.812 1 92.38 98 GLN A O 1
ATOM 754 N N . ILE A 1 99 ? -2.973 -16.844 -18.516 1 93.19 99 ILE A N 1
ATOM 755 C CA . ILE A 1 99 ? -3.652 -18.031 -19 1 93.19 99 ILE A CA 1
ATOM 756 C C . ILE A 1 99 ? -5.012 -18.172 -18.312 1 93.19 99 ILE A C 1
ATOM 758 O O . ILE A 1 99 ? -6.016 -18.453 -18.969 1 93.19 99 ILE A O 1
ATOM 762 N N . LEU A 1 100 ? -5.059 -17.875 -17.094 1 93.81 100 LEU A N 1
ATOM 763 C CA . LEU A 1 100 ? -6.25 -18.109 -16.281 1 93.81 100 LEU A CA 1
ATOM 764 C C . LEU A 1 100 ? -7.34 -17.094 -16.609 1 93.81 100 LEU A C 1
ATOM 766 O O . LEU A 1 100 ? -8.523 -17.438 -16.656 1 93.81 100 LEU A O 1
ATOM 770 N N . PHE A 1 101 ? -6.938 -15.82 -16.906 1 91.44 101 PHE A N 1
ATOM 771 C CA . PHE A 1 101 ? -7.941 -14.773 -16.984 1 91.44 101 PHE A CA 1
ATOM 772 C C . PHE A 1 101 ? -8.008 -14.188 -18.391 1 91.44 101 PHE A C 1
ATOM 774 O O . PHE A 1 101 ? -9.023 -13.609 -18.781 1 91.44 101 PHE A O 1
ATOM 781 N N . ILE A 1 102 ? -7.02 -14.281 -19.141 1 86.56 102 ILE A N 1
ATOM 782 C CA . ILE A 1 102 ? -6.945 -13.492 -20.375 1 86.56 102 ILE A CA 1
ATOM 783 C C . ILE A 1 102 ? -7.031 -14.422 -21.578 1 86.56 102 ILE A C 1
ATOM 785 O O . ILE A 1 102 ? -7.895 -14.242 -22.453 1 86.56 102 ILE A O 1
ATOM 789 N N . ASP A 1 103 ? -6.254 -15.406 -21.609 1 87.44 103 ASP A N 1
ATOM 790 C CA . ASP A 1 103 ? -6.168 -16.312 -22.75 1 87.44 103 ASP A CA 1
ATOM 791 C C . ASP A 1 103 ? -7.164 -17.469 -22.609 1 87.44 103 ASP A C 1
ATOM 793 O O . ASP A 1 103 ? -6.781 -18.578 -22.25 1 87.44 103 ASP A O 1
ATOM 797 N N . ILE A 1 104 ? -8.32 -17.266 -23.062 1 82.69 104 ILE A N 1
ATOM 798 C CA . ILE A 1 104 ? -9.414 -18.219 -22.875 1 82.69 104 ILE A CA 1
ATOM 799 C C . ILE A 1 104 ? -9.117 -19.516 -23.625 1 82.69 104 ILE A C 1
ATOM 801 O O . ILE A 1 104 ? -9.398 -20.609 -23.125 1 82.69 104 ILE A O 1
ATOM 805 N N . GLU A 1 105 ? -8.617 -19.406 -24.719 1 84.88 105 GLU A N 1
ATOM 806 C CA . GLU A 1 105 ? -8.297 -20.578 -25.516 1 84.88 105 GLU A CA 1
ATOM 807 C C . GLU A 1 105 ? -7.219 -21.422 -24.844 1 84.88 105 GLU A C 1
ATOM 809 O O . GLU A 1 105 ? -7.375 -22.641 -24.703 1 84.88 105 GLU A O 1
ATOM 814 N N . LYS A 1 106 ? -6.211 -20.781 -24.484 1 85 106 LYS A N 1
ATOM 815 C CA . LYS A 1 106 ? -5.137 -21.5 -23.812 1 85 106 LYS A CA 1
ATOM 816 C C . LYS A 1 106 ? -5.609 -22.078 -22.484 1 85 106 LYS A C 1
ATOM 818 O O . LYS A 1 106 ? -5.18 -23.156 -22.078 1 85 106 LYS A O 1
ATOM 823 N N . LYS A 1 107 ? -6.391 -21.359 -21.844 1 85.75 107 LYS A N 1
ATOM 824 C CA . LYS A 1 107 ? -6.969 -21.844 -20.594 1 85.75 107 LYS A CA 1
ATOM 825 C C . LYS A 1 107 ? -7.695 -23.172 -20.797 1 85.75 107 LYS A C 1
ATOM 827 O O . LYS A 1 107 ? -7.461 -24.125 -20.062 1 85.75 107 LYS A O 1
ATOM 832 N N . ARG A 1 108 ? -8.508 -23.219 -21.734 1 81.38 108 ARG A N 1
ATOM 833 C CA . ARG A 1 108 ? -9.289 -24.422 -22.031 1 81.38 108 ARG A CA 1
ATOM 834 C C . ARG A 1 108 ? -8.375 -25.578 -22.438 1 81.38 108 ARG A C 1
ATOM 836 O O . ARG A 1 108 ? -8.617 -26.719 -22.047 1 81.38 108 ARG A O 1
ATOM 843 N N . GLU A 1 109 ? -7.414 -25.203 -23.031 1 83 109 GLU A N 1
ATOM 844 C CA . GLU A 1 109 ? -6.527 -26.234 -23.578 1 83 109 GLU A CA 1
ATOM 845 C C . GLU A 1 109 ? -5.559 -26.75 -22.516 1 83 109 GLU A C 1
ATOM 847 O O . GLU A 1 109 ? -5.238 -27.938 -22.5 1 83 109 GLU A O 1
ATOM 852 N N . LYS A 1 110 ? -5.152 -25.844 -21.641 1 85.88 110 LYS A N 1
ATOM 853 C CA . LYS A 1 110 ? -3.975 -26.188 -20.844 1 85.88 110 LYS A CA 1
ATOM 854 C C . LYS A 1 110 ? -4.312 -26.25 -19.359 1 85.88 110 LYS A C 1
ATOM 856 O O . LYS A 1 110 ? -3.549 -26.797 -18.562 1 85.88 110 LYS A O 1
ATOM 861 N N . LEU A 1 111 ? -5.391 -25.719 -19.016 1 90.88 111 LEU A N 1
ATOM 862 C CA . LEU A 1 111 ? -5.688 -25.641 -17.594 1 90.88 111 LEU A CA 1
ATOM 863 C C . LEU A 1 111 ? -6.91 -26.484 -17.234 1 90.88 111 LEU A C 1
ATOM 865 O O . LEU A 1 111 ? -7.906 -25.953 -16.734 1 90.88 111 LEU A O 1
ATOM 869 N N . ASP A 1 112 ? -6.777 -27.812 -17.5 1 91.38 112 ASP A N 1
ATOM 870 C CA . ASP A 1 112 ? -7.809 -28.688 -16.969 1 91.38 112 ASP A CA 1
ATOM 871 C C . ASP A 1 112 ? -7.68 -28.844 -15.461 1 91.38 112 ASP A C 1
ATOM 873 O O . ASP A 1 112 ? -6.789 -28.25 -14.844 1 91.38 112 ASP A O 1
ATOM 877 N N . TRP A 1 113 ? -8.547 -29.578 -14.914 1 92.56 113 TRP A N 1
ATOM 878 C CA . TRP A 1 113 ? -8.586 -29.641 -13.461 1 92.56 113 TRP A CA 1
ATOM 879 C C . TRP A 1 113 ? -7.297 -30.234 -12.906 1 92.56 113 TRP A C 1
ATOM 881 O O . TRP A 1 113 ? -6.754 -29.75 -11.906 1 92.56 113 TRP A O 1
ATOM 891 N N . GLY A 1 114 ? -6.906 -31.375 -13.531 1 92.62 114 GLY A N 1
ATOM 892 C CA . GLY A 1 114 ? -5.66 -31.969 -13.086 1 92.62 114 GLY A CA 1
ATOM 893 C C . GLY A 1 114 ? -4.504 -31 -13.055 1 92.62 114 GLY A C 1
ATOM 894 O O . GLY A 1 114 ? -3.734 -30.969 -12.086 1 92.62 114 GLY A O 1
ATOM 895 N N . GLN A 1 115 ? -4.383 -30.234 -14.094 1 94.69 115 GLN A N 1
ATOM 896 C CA . GLN A 1 115 ? -3.328 -29.219 -14.164 1 94.69 115 GLN A CA 1
ATOM 897 C C . GLN A 1 115 ? -3.525 -28.141 -13.102 1 94.69 115 GLN A C 1
ATOM 899 O O . GLN A 1 115 ? -2.564 -27.703 -12.469 1 94.69 115 GLN A O 1
ATOM 904 N N . ARG A 1 116 ? -4.746 -27.672 -12.953 1 96.06 116 ARG A N 1
ATOM 905 C CA . ARG A 1 116 ? -5.047 -26.672 -11.938 1 96.06 116 ARG A CA 1
ATOM 906 C C . ARG A 1 116 ? -4.648 -27.172 -10.547 1 96.06 116 ARG A C 1
ATOM 908 O O . ARG A 1 116 ? -4.039 -26.438 -9.773 1 96.06 116 ARG A O 1
ATOM 915 N N . LEU A 1 117 ? -4.996 -28.406 -10.297 1 95.38 117 LEU A N 1
ATOM 916 C CA . LEU A 1 117 ? -4.652 -29 -9.008 1 95.38 117 LEU A CA 1
ATOM 917 C C . LEU A 1 117 ? -3.141 -29.062 -8.82 1 95.38 117 LEU A C 1
ATOM 919 O O . LEU A 1 117 ? -2.629 -28.766 -7.738 1 95.38 117 LEU A O 1
ATOM 923 N N . ARG A 1 118 ? -2.455 -29.438 -9.82 1 96.38 118 ARG A N 1
ATOM 924 C CA . ARG A 1 118 ? -0.998 -29.469 -9.773 1 96.38 118 ARG A CA 1
ATOM 925 C C . ARG A 1 118 ? -0.414 -28.094 -9.516 1 96.38 118 ARG A C 1
ATOM 927 O O . ARG A 1 118 ? 0.546 -27.953 -8.758 1 96.38 118 ARG A O 1
ATOM 934 N N . ILE A 1 119 ? -0.957 -27.125 -10.133 1 98.06 119 ILE A N 1
ATOM 935 C CA . ILE A 1 119 ? -0.502 -25.75 -9.961 1 98.06 119 ILE A CA 1
ATOM 936 C C . ILE A 1 119 ? -0.731 -25.297 -8.523 1 98.06 119 ILE A C 1
ATOM 938 O O . ILE A 1 119 ? 0.17 -24.75 -7.883 1 98.06 119 ILE A O 1
ATOM 942 N N . ILE A 1 120 ? -1.906 -25.562 -8 1 98.31 120 ILE A N 1
ATOM 943 C CA . ILE A 1 120 ? -2.236 -25.219 -6.621 1 98.31 120 ILE A CA 1
ATOM 944 C C . ILE A 1 120 ? -1.247 -25.875 -5.668 1 98.31 120 ILE A C 1
ATOM 946 O O . ILE A 1 120 ? -0.676 -25.219 -4.797 1 98.31 120 ILE A O 1
ATOM 950 N N . ARG A 1 121 ? -1.013 -27.156 -5.871 1 97.88 121 ARG A N 1
ATOM 951 C CA . ARG A 1 121 ? -0.101 -27.906 -5.02 1 97.88 121 ARG A CA 1
ATOM 952 C C . ARG A 1 121 ? 1.327 -27.391 -5.148 1 97.88 121 ARG A C 1
ATOM 954 O O . ARG A 1 121 ? 2.055 -27.312 -4.156 1 97.88 121 ARG A O 1
ATOM 961 N N . GLY A 1 122 ? 1.7 -27.109 -6.316 1 98.56 122 GLY A N 1
ATOM 962 C CA . GLY A 1 122 ? 3.033 -26.562 -6.543 1 98.56 122 GLY A CA 1
ATOM 963 C C . GLY A 1 122 ? 3.27 -25.234 -5.855 1 98.56 122 GLY A C 1
ATOM 964 O O . GLY A 1 122 ? 4.336 -25.016 -5.281 1 98.56 122 GLY A O 1
ATOM 965 N N . ILE A 1 123 ? 2.311 -24.297 -5.945 1 98.75 123 ILE A N 1
ATOM 966 C CA . ILE A 1 123 ? 2.418 -23 -5.262 1 98.75 123 ILE A CA 1
ATOM 967 C C . ILE A 1 123 ? 2.521 -23.234 -3.754 1 98.75 123 ILE A C 1
ATOM 969 O O . ILE A 1 123 ? 3.35 -22.609 -3.084 1 98.75 123 ILE A O 1
ATOM 973 N N . ALA A 1 124 ? 1.686 -24.141 -3.271 1 98.56 124 ALA A N 1
ATOM 974 C CA . ALA A 1 124 ? 1.72 -24.453 -1.846 1 98.56 124 ALA A CA 1
ATOM 975 C C . ALA A 1 124 ? 3.102 -24.953 -1.43 1 98.56 124 ALA A C 1
ATOM 977 O O . ALA A 1 124 ? 3.625 -24.547 -0.389 1 98.56 124 ALA A O 1
ATOM 978 N N . ARG A 1 125 ? 3.639 -25.781 -2.189 1 98.19 125 ARG A N 1
ATOM 979 C CA . ARG A 1 125 ? 4.961 -26.328 -1.895 1 98.19 125 ARG A CA 1
ATOM 980 C C . ARG A 1 125 ? 6.02 -25.234 -1.901 1 98.19 125 ARG A C 1
ATOM 982 O O . ARG A 1 125 ? 6.898 -25.203 -1.039 1 98.19 125 ARG A O 1
ATOM 989 N N . GLY A 1 126 ? 5.98 -24.391 -2.887 1 98.25 126 GLY A N 1
ATOM 990 C CA . GLY A 1 126 ? 6.895 -23.25 -2.928 1 98.25 126 GLY A CA 1
ATOM 991 C C . GLY A 1 126 ? 6.812 -22.375 -1.695 1 98.25 126 GLY A C 1
ATOM 992 O O . GLY A 1 126 ? 7.836 -21.969 -1.139 1 98.25 126 GLY A O 1
ATOM 993 N N . LEU A 1 127 ? 5.594 -22.062 -1.281 1 98.38 127 LEU A N 1
ATOM 994 C CA . LEU A 1 127 ? 5.387 -21.234 -0.096 1 98.38 127 LEU A CA 1
ATOM 995 C C . LEU A 1 127 ? 5.879 -21.953 1.157 1 98.38 127 LEU A C 1
ATOM 997 O O . LEU A 1 127 ? 6.453 -21.328 2.049 1 98.38 127 LEU A O 1
ATOM 1001 N N . GLN A 1 128 ? 5.57 -23.281 1.207 1 98.06 128 GLN A N 1
ATOM 1002 C CA . GLN A 1 128 ? 6.066 -24.062 2.34 1 98.06 128 GLN A CA 1
ATOM 1003 C C . GLN A 1 128 ? 7.586 -23.984 2.438 1 98.06 128 GLN A C 1
ATOM 1005 O O . GLN A 1 128 ? 8.133 -23.828 3.531 1 98.06 128 GLN A O 1
ATOM 1010 N N . TYR A 1 129 ? 8.234 -24.109 1.366 1 97 129 TYR A N 1
ATOM 1011 C CA . TYR A 1 129 ? 9.688 -23.969 1.342 1 97 129 TYR A CA 1
ATOM 1012 C C . TYR A 1 129 ? 10.125 -22.625 1.881 1 97 129 TYR A C 1
ATOM 1014 O O . TYR A 1 129 ? 11 -22.531 2.748 1 97 129 TYR A O 1
ATOM 1022 N N . LEU A 1 130 ? 9.523 -21.5 1.427 1 95.75 130 LEU A N 1
ATOM 1023 C CA . LEU A 1 130 ? 9.867 -20.141 1.839 1 95.75 130 LEU A CA 1
ATOM 1024 C C . LEU A 1 130 ? 9.633 -19.938 3.332 1 95.75 130 LEU A C 1
ATOM 1026 O O . LEU A 1 130 ? 10.43 -19.297 4.016 1 95.75 130 LEU A O 1
ATOM 1030 N N . HIS A 1 131 ? 8.586 -20.562 3.809 1 96.31 131 HIS A N 1
ATOM 1031 C CA . HIS A 1 131 ? 8.125 -20.281 5.168 1 96.31 131 HIS A CA 1
ATOM 1032 C C . HIS A 1 131 ? 8.805 -21.219 6.172 1 96.31 131 HIS A C 1
ATOM 1034 O O . HIS A 1 131 ? 9.047 -20.828 7.316 1 96.31 131 HIS A O 1
ATOM 1040 N N . GLU A 1 132 ? 9.055 -22.469 5.73 1 94.62 132 GLU A N 1
ATOM 1041 C CA . GLU A 1 132 ? 9.297 -23.484 6.754 1 94.62 132 GLU A CA 1
ATOM 1042 C C . GLU A 1 132 ? 10.531 -24.312 6.434 1 94.62 132 GLU A C 1
ATOM 1044 O O . GLU A 1 132 ? 11.203 -24.812 7.34 1 94.62 132 GLU A O 1
ATOM 1049 N N . ASP A 1 133 ? 10.812 -24.547 5.203 1 93.81 133 ASP A N 1
ATOM 1050 C CA . ASP A 1 133 ? 11.812 -25.547 4.848 1 93.81 133 ASP A CA 1
ATOM 1051 C C . ASP A 1 133 ? 13.172 -24.906 4.598 1 93.81 133 ASP A C 1
ATOM 1053 O O . ASP A 1 133 ? 14.211 -25.531 4.793 1 93.81 133 ASP A O 1
ATOM 1057 N N . SER A 1 134 ? 13.18 -23.703 4.078 1 89.44 134 SER A N 1
ATOM 1058 C CA . SER A 1 134 ? 14.453 -23.031 3.828 1 89.44 134 SER A CA 1
ATOM 1059 C C . SER A 1 134 ? 15.109 -22.594 5.133 1 89.44 134 SER A C 1
ATOM 1061 O O . SER A 1 134 ? 14.469 -22.547 6.18 1 89.44 134 SER A O 1
ATOM 1063 N N . GLN A 1 135 ? 16.375 -22.359 5.059 1 85.31 135 GLN A N 1
ATOM 1064 C CA . GLN A 1 135 ? 17.109 -21.844 6.219 1 85.31 135 GLN A CA 1
ATOM 1065 C C . GLN A 1 135 ? 16.625 -20.438 6.582 1 85.31 135 GLN A C 1
ATOM 1067 O O . GLN A 1 135 ? 16.797 -20 7.723 1 85.31 135 GLN A O 1
ATOM 1072 N N . LEU A 1 136 ? 16.109 -19.844 5.547 1 86.44 136 LEU A N 1
ATOM 1073 C CA . LEU A 1 136 ? 15.578 -18.5 5.73 1 86.44 136 LEU A CA 1
ATOM 1074 C C . LEU A 1 136 ? 14.055 -18.516 5.824 1 86.44 136 LEU A C 1
ATOM 1076 O O . LEU A 1 136 ? 13.398 -19.328 5.16 1 86.44 136 LEU A O 1
ATOM 1080 N N . LYS A 1 137 ? 13.57 -17.797 6.727 1 90.88 137 LYS A N 1
ATOM 1081 C CA . LYS A 1 137 ? 12.125 -17.578 6.75 1 90.88 137 LYS A CA 1
ATOM 1082 C C . LYS A 1 137 ? 11.742 -16.328 5.953 1 90.88 137 LYS A C 1
ATOM 1084 O O . LYS A 1 137 ? 12.023 -15.211 6.375 1 90.88 137 LYS A O 1
ATOM 1089 N N . VAL A 1 138 ? 11.094 -16.562 4.832 1 92.81 138 VAL A N 1
ATOM 1090 C CA . VAL A 1 138 ? 10.812 -15.477 3.898 1 92.81 138 VAL A CA 1
ATOM 1091 C C . VAL A 1 138 ? 9.305 -15.297 3.764 1 92.81 138 VAL A C 1
ATOM 1093 O O . VAL A 1 138 ? 8.57 -16.266 3.555 1 92.81 138 VAL A O 1
ATOM 1096 N N . VAL A 1 139 ? 8.828 -14.109 3.918 1 94.81 139 VAL A N 1
ATOM 1097 C CA . VAL A 1 139 ? 7.453 -13.719 3.6 1 94.81 139 VAL A CA 1
ATOM 1098 C C . VAL A 1 139 ? 7.422 -12.984 2.26 1 94.81 139 VAL A C 1
ATOM 1100 O O . VAL A 1 139 ? 8.094 -11.969 2.086 1 94.81 139 VAL A O 1
ATOM 1103 N N . HIS A 1 140 ? 6.715 -13.445 1.282 1 94.5 140 HIS A N 1
ATOM 1104 C CA . HIS A 1 140 ? 6.727 -12.93 -0.082 1 94.5 140 HIS A CA 1
ATOM 1105 C C . HIS A 1 140 ? 6.09 -11.547 -0.154 1 94.5 140 HIS A C 1
ATOM 1107 O O . HIS A 1 140 ? 6.648 -10.633 -0.765 1 94.5 140 HIS A O 1
ATOM 1113 N N . ARG A 1 141 ? 4.809 -11.406 0.438 1 94.31 141 ARG A N 1
ATOM 1114 C CA . ARG A 1 141 ? 4.09 -10.156 0.677 1 94.31 141 ARG A CA 1
ATOM 1115 C C . ARG A 1 141 ? 3.391 -9.68 -0.59 1 94.31 141 ARG A C 1
ATOM 1117 O O . ARG A 1 141 ? 2.66 -8.688 -0.565 1 94.31 141 ARG A O 1
ATOM 1124 N N . ASP A 1 142 ? 3.514 -10.383 -1.696 1 93.44 142 ASP A N 1
ATOM 1125 C CA . ASP A 1 142 ? 2.814 -9.984 -2.914 1 93.44 142 ASP A CA 1
ATOM 1126 C C . ASP A 1 142 ? 2.496 -11.195 -3.785 1 93.44 142 ASP A C 1
ATOM 1128 O O . ASP A 1 142 ? 2.713 -11.172 -5 1 93.44 142 ASP A O 1
ATOM 1132 N N . LEU A 1 143 ? 2.121 -12.25 -3.143 1 96.62 143 LEU A N 1
ATOM 1133 C CA . LEU A 1 143 ? 1.711 -13.445 -3.871 1 96.62 143 LEU A CA 1
ATOM 1134 C C . LEU A 1 143 ? 0.387 -13.211 -4.594 1 96.62 143 LEU A C 1
ATOM 1136 O O . LEU A 1 143 ? -0.589 -12.773 -3.982 1 96.62 143 LEU A O 1
ATOM 1140 N N . LYS A 1 144 ? 0.361 -13.438 -5.879 1 95.56 144 LYS A N 1
ATOM 1141 C CA . LYS A 1 144 ? -0.793 -13.297 -6.762 1 95.56 144 LYS A CA 1
ATOM 1142 C C . LYS A 1 144 ? -0.575 -14.039 -8.07 1 95.56 144 LYS A C 1
ATOM 1144 O O . LYS A 1 144 ? 0.537 -14.492 -8.359 1 95.56 144 LYS A O 1
ATOM 1149 N N . ALA A 1 145 ? -1.605 -14.164 -8.859 1 95.38 145 ALA A N 1
ATOM 1150 C CA . ALA A 1 145 ? -1.552 -14.977 -10.07 1 95.38 145 ALA A CA 1
ATOM 1151 C C . ALA A 1 145 ? -0.521 -14.43 -11.055 1 95.38 145 ALA A C 1
ATOM 1153 O O . ALA A 1 145 ? 0.133 -15.195 -11.766 1 95.38 145 ALA A O 1
ATOM 1154 N N . SER A 1 146 ? -0.28 -13.117 -11.047 1 93.31 146 SER A N 1
ATOM 1155 C CA . SER A 1 146 ? 0.652 -12.523 -11.992 1 93.31 146 SER A CA 1
ATOM 1156 C C . SER A 1 146 ? 2.1 -12.758 -11.57 1 93.31 146 SER A C 1
ATOM 1158 O O . SER A 1 146 ? 3.023 -12.547 -12.359 1 93.31 146 SER A O 1
ATOM 1160 N N . ASN A 1 147 ? 2.271 -13.172 -10.328 1 93.56 147 ASN A N 1
ATOM 1161 C CA . ASN A 1 147 ? 3.617 -13.422 -9.828 1 93.56 147 ASN A CA 1
ATOM 1162 C C . ASN A 1 147 ? 3.916 -14.922 -9.758 1 93.56 147 ASN A C 1
ATOM 1164 O O . ASN A 1 147 ? 4.828 -15.344 -9.039 1 93.56 147 ASN A O 1
ATOM 1168 N N . VAL A 1 148 ? 3.109 -15.734 -10.438 1 97.5 148 VAL A N 1
ATOM 1169 C CA . VAL A 1 148 ? 3.344 -17.156 -10.617 1 97.5 148 VAL A CA 1
ATOM 1170 C C . VAL A 1 148 ? 3.541 -17.469 -12.094 1 97.5 148 VAL A C 1
ATOM 1172 O O . VAL A 1 148 ? 2.611 -17.344 -12.898 1 97.5 148 VAL A O 1
ATOM 1175 N N . LEU A 1 149 ? 4.746 -17.906 -12.391 1 96.94 149 LEU A N 1
ATOM 1176 C CA . LEU A 1 149 ? 5.062 -18.281 -13.766 1 96.94 149 LEU A CA 1
ATOM 1177 C C . LEU A 1 149 ? 4.875 -19.766 -13.984 1 96.94 149 LEU A C 1
ATOM 1179 O O . LEU A 1 149 ? 4.945 -20.547 -13.031 1 96.94 149 LEU A O 1
ATOM 1183 N N . LEU A 1 150 ? 4.586 -20.125 -15.219 1 97.31 150 LEU A N 1
ATOM 1184 C CA . LEU A 1 150 ? 4.383 -21.531 -15.562 1 97.31 150 LEU A CA 1
ATOM 1185 C C . LEU A 1 150 ? 5.449 -22.016 -16.547 1 97.31 150 LEU A C 1
ATOM 1187 O O . LEU A 1 150 ? 5.625 -21.422 -17.609 1 97.31 150 LEU A O 1
ATOM 1191 N N . ASP A 1 151 ? 6.137 -23.078 -16.188 1 96.75 151 ASP A N 1
ATOM 1192 C CA . ASP A 1 151 ? 7.188 -23.594 -17.062 1 96.75 151 ASP A CA 1
ATOM 1193 C C . ASP A 1 151 ? 6.594 -24.438 -18.188 1 96.75 151 ASP A C 1
ATOM 1195 O O . ASP A 1 151 ? 5.383 -24.422 -18.406 1 96.75 151 ASP A O 1
ATOM 1199 N N . VAL A 1 152 ? 7.434 -25.156 -18.922 1 94.62 152 VAL A N 1
ATOM 1200 C CA . VAL A 1 152 ? 7.047 -25.875 -20.125 1 94.62 152 VAL A CA 1
ATOM 1201 C C . VAL A 1 152 ? 6.016 -26.938 -19.781 1 94.62 152 VAL A C 1
ATOM 1203 O O . VAL A 1 152 ? 5.109 -27.219 -20.578 1 94.62 152 VAL A O 1
ATOM 1206 N N . ASP A 1 153 ? 6.102 -27.531 -18.578 1 95.06 153 ASP A N 1
ATOM 1207 C CA . ASP A 1 153 ? 5.191 -28.578 -18.141 1 95.06 153 ASP A CA 1
ATOM 1208 C C . ASP A 1 153 ? 4.059 -28.016 -17.297 1 95.06 153 ASP A C 1
ATOM 1210 O O . ASP A 1 153 ? 3.365 -28.766 -16.594 1 95.06 153 ASP A O 1
ATOM 1214 N N . MET A 1 154 ? 3.934 -26.703 -17.203 1 95.44 154 MET A N 1
ATOM 1215 C CA . MET A 1 154 ? 2.877 -25.984 -16.5 1 95.44 154 MET A CA 1
ATOM 1216 C C . MET A 1 154 ? 3.068 -26.078 -14.984 1 95.44 154 MET A C 1
ATOM 1218 O O . MET A 1 154 ? 2.113 -25.922 -14.227 1 95.44 154 MET A O 1
ATOM 1222 N N . ASN A 1 155 ? 4.32 -26.438 -14.625 1 97.31 155 ASN A N 1
ATOM 1223 C CA . ASN A 1 155 ? 4.625 -26.344 -13.203 1 97.31 155 ASN A CA 1
ATOM 1224 C C . ASN A 1 155 ? 4.785 -24.891 -12.766 1 97.31 155 ASN A C 1
ATOM 1226 O O . ASN A 1 155 ? 5.398 -24.078 -13.469 1 97.31 155 ASN A O 1
ATOM 1230 N N . PRO A 1 156 ? 4.188 -24.562 -11.641 1 98.56 156 PRO A N 1
ATOM 1231 C CA . PRO A 1 156 ? 4.25 -23.172 -11.195 1 98.56 156 PRO A CA 1
ATOM 1232 C C . PRO A 1 156 ? 5.598 -22.812 -10.57 1 98.56 156 PRO A C 1
ATOM 1234 O O . PRO A 1 156 ? 6.199 -23.625 -9.875 1 98.56 156 PRO A O 1
ATOM 1237 N N . LYS A 1 157 ? 6.082 -21.625 -10.805 1 98.12 157 LYS A N 1
ATOM 1238 C CA . LYS A 1 157 ? 7.254 -21.016 -10.18 1 98.12 157 LYS A CA 1
ATOM 1239 C C . LYS A 1 157 ? 6.926 -19.641 -9.617 1 98.12 157 LYS A C 1
ATOM 1241 O O . LYS A 1 157 ? 6.574 -18.719 -10.367 1 98.12 157 LYS A O 1
ATOM 1246 N N . ILE A 1 158 ? 7.004 -19.5 -8.289 1 97.12 158 ILE A N 1
ATOM 1247 C CA . ILE A 1 158 ? 6.77 -18.219 -7.645 1 97.12 158 ILE A CA 1
ATOM 1248 C C . ILE A 1 158 ? 7.867 -17.234 -8.039 1 97.12 158 ILE A C 1
ATOM 1250 O O . ILE A 1 158 ? 9.047 -17.594 -8.062 1 97.12 158 ILE A O 1
ATOM 1254 N N . SER A 1 159 ? 7.457 -16.031 -8.414 1 92.81 159 SER A N 1
ATOM 1255 C CA . SER A 1 159 ? 8.398 -15.016 -8.867 1 92.81 159 SER A CA 1
ATOM 1256 C C . SER A 1 159 ? 8.117 -13.672 -8.203 1 92.81 159 SER A C 1
ATOM 1258 O O . SER A 1 159 ? 7.234 -13.562 -7.352 1 92.81 159 SER A O 1
ATOM 1260 N N . ASP A 1 160 ? 8.906 -12.664 -8.492 1 87.88 160 ASP A N 1
ATOM 1261 C CA . ASP A 1 160 ? 8.805 -11.273 -8.047 1 87.88 160 ASP A CA 1
ATOM 1262 C C . ASP A 1 160 ? 8.891 -11.18 -6.523 1 87.88 160 ASP A C 1
ATOM 1264 O O . ASP A 1 160 ? 7.883 -10.969 -5.852 1 87.88 160 ASP A O 1
ATOM 1268 N N . PHE A 1 161 ? 10.07 -11.234 -6.031 1 88.44 161 PHE A N 1
ATOM 1269 C CA . PHE A 1 161 ? 10.352 -11.172 -4.602 1 88.44 161 PHE A CA 1
ATOM 1270 C C . PHE A 1 161 ? 10.68 -9.742 -4.176 1 88.44 161 PHE A C 1
ATOM 1272 O O . PHE A 1 161 ? 11.375 -9.531 -3.182 1 88.44 161 PHE A O 1
ATOM 1279 N N . GLY A 1 162 ? 10.234 -8.805 -4.941 1 82.75 162 GLY A N 1
ATOM 1280 C CA . GLY A 1 162 ? 10.547 -7.402 -4.688 1 82.75 162 GLY A CA 1
ATOM 1281 C C . GLY A 1 162 ? 10.07 -6.922 -3.332 1 82.75 162 GLY A C 1
ATOM 1282 O O . GLY A 1 162 ? 10.703 -6.066 -2.713 1 82.75 162 GLY A O 1
ATOM 1283 N N . LEU A 1 163 ? 8.961 -7.406 -2.836 1 86.44 163 LEU A N 1
ATOM 1284 C CA . LEU A 1 163 ? 8.383 -6.965 -1.573 1 86.44 163 LEU A CA 1
ATOM 1285 C C . LEU A 1 163 ? 8.688 -7.953 -0.455 1 86.44 163 LEU A C 1
ATOM 1287 O O . LEU A 1 163 ? 8.281 -7.746 0.691 1 86.44 163 LEU A O 1
ATOM 1291 N N . ALA A 1 164 ? 9.43 -8.984 -0.78 1 89.62 164 ALA A N 1
ATOM 1292 C CA . ALA A 1 164 ? 9.688 -10.055 0.181 1 89.62 164 ALA A CA 1
ATOM 1293 C C . ALA A 1 164 ? 10.508 -9.547 1.364 1 89.62 164 ALA A C 1
ATOM 1295 O O . ALA A 1 164 ? 11.242 -8.562 1.24 1 89.62 164 ALA A O 1
ATOM 1296 N N . ARG A 1 165 ? 10.289 -10.156 2.518 1 88.5 165 ARG A N 1
ATOM 1297 C CA . ARG A 1 165 ? 11.016 -9.836 3.744 1 88.5 165 ARG A CA 1
ATOM 1298 C C . ARG A 1 165 ? 11.578 -11.094 4.391 1 88.5 165 ARG A C 1
ATOM 1300 O O . ARG A 1 165 ? 10.914 -12.133 4.43 1 88.5 165 ARG A O 1
ATOM 1307 N N . LEU A 1 166 ? 12.797 -10.906 4.859 1 86.56 166 LEU A N 1
ATOM 1308 C CA . LEU A 1 166 ? 13.445 -11.953 5.641 1 86.56 166 LEU A CA 1
ATOM 1309 C C . LEU A 1 166 ? 13.156 -11.773 7.129 1 86.56 166 LEU A C 1
ATOM 1311 O O . LEU A 1 166 ? 13.297 -10.664 7.66 1 86.56 166 LEU A O 1
ATOM 1315 N N . PHE A 1 167 ? 12.703 -12.836 7.676 1 85.75 167 PHE A N 1
ATOM 1316 C CA . PHE A 1 167 ? 12.492 -12.797 9.117 1 85.75 167 PHE A CA 1
ATOM 1317 C C . PHE A 1 167 ? 13.672 -13.422 9.852 1 85.75 167 PHE A C 1
ATOM 1319 O O . PHE A 1 167 ? 14.164 -14.477 9.469 1 85.75 167 PHE A O 1
ATOM 1326 N N . GLU A 1 168 ? 14.125 -12.656 10.797 1 79.31 168 GLU A N 1
ATOM 1327 C CA . GLU A 1 168 ? 15.195 -13.18 11.641 1 79.31 168 GLU A CA 1
ATOM 1328 C C . GLU A 1 168 ? 14.695 -14.32 12.523 1 79.31 168 GLU A C 1
ATOM 1330 O O . GLU A 1 168 ? 13.484 -14.523 12.656 1 79.31 168 GLU A O 1
ATOM 1335 N N . ARG A 1 169 ? 15.742 -15.055 13.086 1 76.5 169 ARG A N 1
ATOM 1336 C CA . ARG A 1 169 ? 15.414 -16.172 13.969 1 76.5 169 ARG A CA 1
ATOM 1337 C C . ARG A 1 169 ? 14.539 -15.711 15.133 1 76.5 169 ARG A C 1
ATOM 1339 O O . ARG A 1 169 ? 14.836 -14.711 15.781 1 76.5 169 ARG A O 1
ATOM 1346 N N . GLY A 1 170 ? 13.422 -16.297 15.266 1 79.25 170 GLY A N 1
ATOM 1347 C CA . GLY A 1 170 ? 12.508 -16.016 16.359 1 79.25 170 GLY A CA 1
ATOM 1348 C C . GLY A 1 170 ? 11.43 -15.008 15.977 1 79.25 170 GLY A C 1
ATOM 1349 O O . GLY A 1 170 ? 10.438 -14.859 16.688 1 79.25 170 GLY A O 1
ATOM 1350 N N . GLN A 1 171 ? 11.672 -14.312 14.836 1 83.5 171 GLN A N 1
ATOM 1351 C CA . GLN A 1 171 ? 10.672 -13.344 14.398 1 83.5 171 GLN A CA 1
ATOM 1352 C C . GLN A 1 171 ? 9.531 -14.031 13.664 1 83.5 171 GLN A C 1
ATOM 1354 O O . GLN A 1 171 ? 9.766 -14.844 12.758 1 83.5 171 GLN A O 1
ATOM 1359 N N . THR A 1 172 ? 8.312 -13.789 14.117 1 84.75 172 THR A N 1
ATOM 1360 C CA . THR A 1 172 ? 7.16 -14.453 13.516 1 84.75 172 THR A CA 1
ATOM 1361 C C . THR A 1 172 ? 6.312 -13.469 12.727 1 84.75 172 THR A C 1
ATOM 1363 O O . THR A 1 172 ? 5.461 -13.867 11.93 1 84.75 172 THR A O 1
ATOM 1366 N N . GLN A 1 173 ? 6.523 -12.203 13 1 90.19 173 GLN A N 1
ATOM 1367 C CA . GLN A 1 173 ? 5.719 -11.203 12.312 1 90.19 173 GLN A CA 1
ATOM 1368 C C . GLN A 1 173 ? 6.48 -9.883 12.164 1 90.19 173 GLN A C 1
ATOM 1370 O O . GLN A 1 173 ? 7.43 -9.625 12.906 1 90.19 173 GLN A O 1
ATOM 1375 N N . GLY A 1 174 ? 6.188 -9.219 11.141 1 90.25 174 GLY A N 1
ATOM 1376 C CA . GLY A 1 174 ? 6.656 -7.852 10.969 1 90.25 174 GLY A CA 1
ATOM 1377 C C . GLY A 1 174 ? 5.551 -6.82 11.078 1 90.25 174 GLY A C 1
ATOM 1378 O O . GLY A 1 174 ? 4.379 -7.137 10.867 1 90.25 174 GLY A O 1
ATOM 1379 N N . ILE A 1 175 ? 5.906 -5.648 11.523 1 87.69 175 ILE A N 1
ATOM 1380 C CA . ILE A 1 175 ? 4.977 -4.527 11.617 1 87.69 175 ILE A CA 1
ATOM 1381 C C . ILE A 1 175 ? 5.516 -3.342 10.82 1 87.69 175 ILE A C 1
ATOM 1383 O O . ILE A 1 175 ? 6.711 -3.039 10.875 1 87.69 175 ILE A O 1
ATOM 1387 N N . THR A 1 176 ? 4.656 -2.791 10.008 1 85.5 176 THR A N 1
ATOM 1388 C CA . THR A 1 176 ? 5.035 -1.603 9.25 1 85.5 176 THR A CA 1
ATOM 1389 C C . THR A 1 176 ? 3.928 -0.553 9.297 1 85.5 176 THR A C 1
ATOM 1391 O O . THR A 1 176 ? 2.746 -0.893 9.398 1 85.5 176 THR A O 1
ATOM 1394 N N . ASN A 1 177 ? 4.262 0.725 9.234 1 81.62 177 ASN A N 1
ATOM 1395 C CA . ASN A 1 177 ? 3.287 1.798 9.07 1 81.62 177 ASN A CA 1
ATOM 1396 C C . ASN A 1 177 ? 2.939 2.02 7.605 1 81.62 177 ASN A C 1
ATOM 1398 O O . ASN A 1 177 ? 1.921 2.637 7.289 1 81.62 177 ASN A O 1
ATOM 1402 N N . ARG A 1 178 ? 3.787 1.523 6.789 1 84.25 178 ARG A N 1
ATOM 1403 C CA . ARG A 1 178 ? 3.611 1.692 5.352 1 84.25 178 ARG A CA 1
ATOM 1404 C C . ARG A 1 178 ? 3.178 0.386 4.695 1 84.25 178 ARG A C 1
ATOM 1406 O O . ARG A 1 178 ? 3.92 -0.599 4.715 1 84.25 178 ARG A O 1
ATOM 1413 N N . VAL A 1 179 ? 2.07 0.414 4.098 1 87.81 179 VAL A N 1
ATOM 1414 C CA . VAL A 1 179 ? 1.516 -0.764 3.441 1 87.81 179 VAL A CA 1
ATOM 1415 C C . VAL A 1 179 ? 1.77 -0.687 1.938 1 87.81 179 VAL A C 1
ATOM 1417 O O . VAL A 1 179 ? 1.542 0.354 1.316 1 87.81 179 VAL A O 1
ATOM 1420 N N . ILE A 1 180 ? 2.334 -1.766 1.401 1 88.06 180 ILE A N 1
ATOM 1421 C CA . ILE A 1 180 ? 2.578 -1.915 -0.029 1 88.06 180 ILE A CA 1
ATOM 1422 C C . ILE A 1 180 ? 2.076 -3.279 -0.499 1 88.06 180 ILE A C 1
ATOM 1424 O O . ILE A 1 180 ? 2.35 -4.301 0.136 1 88.06 180 ILE A O 1
ATOM 1428 N N . GLY A 1 181 ? 1.328 -3.346 -1.548 1 88.69 181 GLY A N 1
ATOM 1429 C CA . GLY A 1 181 ? 0.842 -4.605 -2.088 1 88.69 181 GLY A CA 1
ATOM 1430 C C . GLY A 1 181 ? -0.199 -4.426 -3.178 1 88.69 181 GLY A C 1
ATOM 1431 O O . GLY A 1 181 ? -0.387 -3.318 -3.688 1 88.69 181 GLY A O 1
ATOM 1432 N N . THR A 1 182 ? -0.718 -5.527 -3.58 1 90.38 182 THR A N 1
ATOM 1433 C CA . THR A 1 182 ? -1.773 -5.523 -4.59 1 90.38 182 THR A CA 1
ATOM 1434 C C . THR A 1 182 ? -3.143 -5.691 -3.938 1 90.38 182 THR A C 1
ATOM 1436 O O . THR A 1 182 ? -3.365 -6.645 -3.186 1 90.38 182 THR A O 1
ATOM 1439 N N . TYR A 1 183 ? -4.016 -4.727 -4.188 1 86.62 183 TYR A N 1
ATOM 1440 C CA . TYR A 1 183 ? -5.348 -4.828 -3.602 1 86.62 183 TYR A CA 1
ATOM 1441 C C . TYR A 1 183 ? -6.012 -6.148 -3.982 1 86.62 183 TYR A C 1
ATOM 1443 O O . TYR A 1 183 ? -5.805 -6.656 -5.086 1 86.62 183 TYR A O 1
ATOM 1451 N N . GLY A 1 184 ? -6.777 -6.703 -3.102 1 87.62 184 GLY A N 1
ATOM 1452 C CA . GLY A 1 184 ? -7.477 -7.961 -3.324 1 87.62 184 GLY A CA 1
ATOM 1453 C C . GLY A 1 184 ? -6.707 -9.164 -2.811 1 87.62 184 GLY A C 1
ATOM 1454 O O . GLY A 1 184 ? -7.281 -10.242 -2.637 1 87.62 184 GLY A O 1
ATOM 1455 N N . TYR A 1 185 ? -5.418 -8.961 -2.666 1 93.06 185 TYR A N 1
ATOM 1456 C CA . TYR A 1 185 ? -4.605 -10.086 -2.221 1 93.06 185 TYR A CA 1
ATOM 1457 C C . TYR A 1 185 ? -4.023 -9.82 -0.836 1 93.06 185 TYR A C 1
ATOM 1459 O O . TYR A 1 185 ? -3.453 -10.719 -0.214 1 93.06 185 TYR A O 1
ATOM 1467 N N . MET A 1 186 ? -4.148 -8.594 -0.363 1 92.5 186 MET A N 1
ATOM 1468 C CA . MET A 1 186 ? -3.543 -8.219 0.913 1 92.5 186 MET A CA 1
ATOM 1469 C C . MET A 1 186 ? -4.414 -8.672 2.08 1 92.5 186 MET A C 1
ATOM 1471 O O . MET A 1 186 ? -5.633 -8.516 2.051 1 92.5 186 MET A O 1
ATOM 1475 N N . ALA A 1 187 ? -3.752 -9.203 3.07 1 93.25 187 ALA A N 1
ATOM 1476 C CA . ALA A 1 187 ? -4.453 -9.727 4.238 1 93.25 187 ALA A CA 1
ATOM 1477 C C . ALA A 1 187 ? -5.031 -8.594 5.086 1 93.25 187 ALA A C 1
ATOM 1479 O O . ALA A 1 187 ? -4.473 -7.496 5.129 1 93.25 187 ALA A O 1
ATOM 1480 N N . PRO A 1 188 ? -6.102 -8.875 5.809 1 88.81 188 PRO A N 1
ATOM 1481 C CA . PRO A 1 188 ? -6.758 -7.848 6.621 1 88.81 188 PRO A CA 1
ATOM 1482 C C . PRO A 1 188 ? -5.836 -7.266 7.691 1 88.81 188 PRO A C 1
ATOM 1484 O O . PRO A 1 188 ? -5.785 -6.043 7.867 1 88.81 188 PRO A O 1
ATOM 1487 N N . GLU A 1 189 ? -5.066 -8.094 8.438 1 89.94 189 GLU A N 1
ATOM 1488 C CA . GLU A 1 189 ? -4.203 -7.605 9.508 1 89.94 189 GLU A CA 1
ATOM 1489 C C . GLU A 1 189 ? -3.104 -6.699 8.961 1 89.94 189 GLU A C 1
ATOM 1491 O O . GLU A 1 189 ? -2.592 -5.832 9.672 1 89.94 189 GLU A O 1
ATOM 1496 N N . TYR A 1 190 ? -2.764 -6.91 7.75 1 92.19 190 TYR A N 1
ATOM 1497 C CA . TYR A 1 190 ? -1.738 -6.102 7.098 1 92.19 190 TYR A CA 1
ATOM 1498 C C . TYR A 1 190 ? -2.289 -4.738 6.695 1 92.19 190 TYR A C 1
ATOM 1500 O O . TYR A 1 190 ? -1.687 -3.707 7 1 92.19 190 TYR A O 1
ATOM 1508 N N . ILE A 1 191 ? -3.434 -4.719 6.059 1 87.69 191 ILE A N 1
ATOM 1509 C CA . ILE A 1 191 ? -4.039 -3.49 5.551 1 87.69 191 ILE A CA 1
ATOM 1510 C C . ILE A 1 191 ? -4.52 -2.633 6.719 1 87.69 191 ILE A C 1
ATOM 1512 O O . ILE A 1 191 ? -4.465 -1.401 6.656 1 87.69 191 ILE A O 1
ATOM 1516 N N . MET A 1 192 ? -4.875 -3.299 7.738 1 81.81 192 MET A N 1
ATOM 1517 C CA . MET A 1 192 ? -5.531 -2.58 8.828 1 81.81 192 MET A CA 1
ATOM 1518 C C . MET A 1 192 ? -4.52 -2.148 9.883 1 81.81 192 MET A C 1
ATOM 1520 O O . MET A 1 192 ? -4.691 -1.11 10.523 1 81.81 192 MET A O 1
ATOM 1524 N N . ARG A 1 193 ? -3.471 -2.994 10.031 1 85.06 193 ARG A N 1
ATOM 1525 C CA . ARG A 1 193 ? -2.588 -2.758 11.172 1 85.06 193 ARG A CA 1
ATOM 1526 C C . ARG A 1 193 ? -1.125 -2.77 10.734 1 85.06 193 ARG A C 1
ATOM 1528 O O . ARG A 1 193 ? -0.23 -2.553 11.555 1 85.06 193 ARG A O 1
ATOM 1535 N N . GLY A 1 194 ? -0.96 -3.098 9.578 1 89.19 194 GLY A N 1
ATOM 1536 C CA . GLY A 1 194 ? 0.409 -3.16 9.094 1 89.19 194 GLY A CA 1
ATOM 1537 C C . GLY A 1 194 ? 1.131 -4.43 9.508 1 89.19 194 GLY A C 1
ATOM 1538 O O . GLY A 1 194 ? 2.348 -4.539 9.336 1 89.19 194 GLY A O 1
ATOM 1539 N N . ASN A 1 195 ? 0.344 -5.355 10.109 1 91.56 195 ASN A N 1
ATOM 1540 C CA . ASN A 1 195 ? 0.94 -6.613 10.539 1 91.56 195 ASN A CA 1
ATOM 1541 C C . ASN A 1 195 ? 1.055 -7.605 9.383 1 91.56 195 ASN A C 1
ATOM 1543 O O . ASN A 1 195 ? 0.072 -7.875 8.695 1 91.56 195 ASN A O 1
ATOM 1547 N N . TYR A 1 196 ? 2.305 -8.062 9.141 1 94.56 196 TYR A N 1
ATOM 1548 C CA . TYR A 1 196 ? 2.441 -9.102 8.125 1 94.56 196 TYR A CA 1
ATOM 1549 C C . TYR A 1 196 ? 3.277 -10.266 8.641 1 94.56 196 TYR A C 1
ATOM 1551 O O . TYR A 1 196 ? 4.176 -10.07 9.469 1 94.56 196 TYR A O 1
ATOM 1559 N N . SER A 1 197 ? 2.965 -11.422 8.258 1 97 197 SER A N 1
ATOM 1560 C CA . SER A 1 197 ? 3.596 -12.688 8.609 1 97 197 SER A CA 1
ATOM 1561 C C . SER A 1 197 ? 3.414 -13.727 7.508 1 97 197 SER A C 1
ATOM 1563 O O . SER A 1 197 ? 2.889 -13.414 6.438 1 97 197 SER A O 1
ATOM 1565 N N . VAL A 1 198 ? 3.891 -14.914 7.785 1 97.5 198 VAL A N 1
ATOM 1566 C CA . VAL A 1 198 ? 3.695 -16 6.832 1 97.5 198 VAL A CA 1
ATOM 1567 C C . VAL A 1 198 ? 2.203 -16.188 6.574 1 97.5 198 VAL A C 1
ATOM 1569 O O . VAL A 1 198 ? 1.807 -16.609 5.484 1 97.5 198 VAL A O 1
ATOM 1572 N N . LYS A 1 199 ? 1.386 -15.797 7.559 1 97.88 199 LYS A N 1
ATOM 1573 C CA . LYS A 1 199 ? -0.059 -15.961 7.434 1 97.88 199 LYS A CA 1
ATOM 1574 C C . LYS A 1 199 ? -0.635 -15 6.398 1 97.88 199 LYS A C 1
ATOM 1576 O O . LYS A 1 199 ? -1.714 -15.242 5.852 1 97.88 199 LYS A O 1
ATOM 1581 N N . SER A 1 200 ? 0.04 -13.844 6.164 1 97.81 200 SER A N 1
ATOM 1582 C CA . SER A 1 200 ? -0.375 -12.93 5.102 1 97.81 200 SER A CA 1
ATOM 1583 C C . SER A 1 200 ? -0.222 -13.578 3.729 1 97.81 200 SER A C 1
ATOM 1585 O O . SER A 1 200 ? -1.08 -13.406 2.861 1 97.81 200 SER A O 1
ATOM 1587 N N . ASP A 1 201 ? 0.852 -14.352 3.588 1 98.44 201 ASP A N 1
ATOM 1588 C CA . ASP A 1 201 ? 1.047 -15.109 2.355 1 98.44 201 ASP A CA 1
ATOM 1589 C C . ASP A 1 201 ? -0.018 -16.188 2.201 1 98.44 201 ASP A C 1
ATOM 1591 O O . ASP A 1 201 ? -0.486 -16.453 1.093 1 98.44 201 ASP A O 1
ATOM 1595 N N . VAL A 1 202 ? -0.324 -16.797 3.33 1 98.44 202 VAL A N 1
ATOM 1596 C CA . VAL A 1 202 ? -1.345 -17.844 3.32 1 98.44 202 VAL A CA 1
ATOM 1597 C C . VAL A 1 202 ? -2.672 -17.25 2.838 1 98.44 202 VAL A C 1
ATOM 1599 O O . VAL A 1 202 ? -3.387 -17.891 2.059 1 98.44 202 VAL A O 1
ATOM 1602 N N . PHE A 1 203 ? -2.986 -16.078 3.303 1 97.38 203 PHE A N 1
ATOM 1603 C CA . PHE A 1 203 ? -4.184 -15.391 2.842 1 97.38 203 PHE A CA 1
ATOM 1604 C C . PHE A 1 203 ? -4.164 -15.219 1.328 1 97.38 203 PHE A C 1
ATOM 1606 O O . PHE A 1 203 ? -5.121 -15.586 0.644 1 97.38 203 PHE A O 1
ATOM 1613 N N . SER A 1 204 ? -3.09 -14.672 0.791 1 97.56 204 SER A N 1
ATOM 1614 C CA . SER A 1 204 ? -2.943 -14.453 -0.645 1 97.56 204 SER A CA 1
ATOM 1615 C C . SER A 1 204 ? -3.076 -15.766 -1.416 1 97.56 204 SER A C 1
ATOM 1617 O O . SER A 1 204 ? -3.684 -15.797 -2.488 1 97.56 204 SER A O 1
ATOM 1619 N N . PHE A 1 205 ? -2.469 -16.844 -0.844 1 98.62 205 PHE A N 1
ATOM 1620 C CA . PHE A 1 205 ? -2.574 -18.156 -1.45 1 98.62 205 PHE A CA 1
ATOM 1621 C C . PHE A 1 205 ? -4.031 -18.594 -1.551 1 98.62 205 PHE A C 1
ATOM 1623 O O . PHE A 1 205 ? -4.465 -19.094 -2.592 1 98.62 205 PHE A O 1
ATOM 1630 N N . GLY A 1 206 ? -4.773 -18.438 -0.453 1 97.56 206 GLY A N 1
ATOM 1631 C CA . GLY A 1 206 ? -6.184 -18.781 -0.462 1 97.56 206 GLY A CA 1
ATOM 1632 C C . GLY A 1 206 ? -6.969 -18.062 -1.546 1 97.56 206 GLY A C 1
ATOM 1633 O O . GLY A 1 206 ? -7.781 -18.672 -2.24 1 97.56 206 GLY A O 1
ATOM 1634 N N . VAL A 1 207 ? -6.703 -16.766 -1.688 1 95.62 207 VAL A N 1
ATOM 1635 C CA . VAL A 1 207 ? -7.348 -15.977 -2.738 1 95.62 207 VAL A CA 1
ATOM 1636 C C . VAL A 1 207 ? -7.035 -16.578 -4.102 1 95.62 207 VAL A C 1
ATOM 1638 O O . VAL A 1 207 ? -7.934 -16.766 -4.926 1 95.62 207 VAL A O 1
ATOM 1641 N N . MET A 1 208 ? -5.832 -16.969 -4.328 1 97.06 208 MET A N 1
ATOM 1642 C CA . MET A 1 208 ? -5.414 -17.531 -5.605 1 97.06 208 MET A CA 1
ATOM 1643 C C . MET A 1 208 ? -6.102 -18.859 -5.863 1 97.06 208 MET A C 1
ATOM 1645 O O . MET A 1 208 ? -6.504 -19.156 -6.992 1 97.06 208 MET A O 1
ATOM 1649 N N . VAL A 1 209 ? -6.176 -19.672 -4.805 1 97.44 209 VAL A N 1
ATOM 1650 C CA . VAL A 1 209 ? -6.844 -20.953 -4.949 1 97.44 209 VAL A CA 1
ATOM 1651 C C . VAL A 1 209 ? -8.266 -20.75 -5.461 1 97.44 209 VAL A C 1
ATOM 1653 O O . VAL A 1 209 ? -8.703 -21.406 -6.406 1 97.44 209 VAL A O 1
ATOM 1656 N N . LEU A 1 210 ? -8.953 -19.828 -4.875 1 95.12 210 LEU A N 1
ATOM 1657 C CA . LEU A 1 210 ? -10.328 -19.562 -5.258 1 95.12 210 LEU A CA 1
ATOM 1658 C C . LEU A 1 210 ? -10.398 -18.984 -6.672 1 95.12 210 LEU A C 1
ATOM 1660 O O . LEU A 1 210 ? -11.328 -19.312 -7.426 1 95.12 210 LEU A O 1
ATOM 1664 N N . GLU A 1 211 ? -9.438 -18.188 -7.023 1 95.06 211 GLU A N 1
ATOM 1665 C CA . GLU A 1 211 ? -9.352 -17.703 -8.398 1 95.06 211 GLU A CA 1
ATOM 1666 C C . GLU A 1 211 ? -9.156 -18.859 -9.375 1 95.06 211 GLU A C 1
ATOM 1668 O O . GLU A 1 211 ? -9.797 -18.906 -10.43 1 95.06 211 GLU A O 1
ATOM 1673 N N . ILE A 1 212 ? -8.258 -19.75 -9.031 1 96 212 ILE A N 1
ATOM 1674 C CA . ILE A 1 212 ? -7.906 -20.859 -9.914 1 96 212 ILE A CA 1
ATOM 1675 C C . ILE A 1 212 ? -9.117 -21.766 -10.117 1 96 212 ILE A C 1
ATOM 1677 O O . ILE A 1 212 ? -9.406 -22.203 -11.234 1 96 212 ILE A O 1
ATOM 1681 N N . VAL A 1 213 ? -9.828 -22.031 -9.086 1 93.94 213 VAL A N 1
ATOM 1682 C CA . VAL A 1 213 ? -10.961 -22.953 -9.133 1 93.94 213 VAL A CA 1
ATOM 1683 C C . VAL A 1 213 ? -12.109 -22.328 -9.914 1 93.94 213 VAL A C 1
ATOM 1685 O O . VAL A 1 213 ? -12.781 -23 -10.695 1 93.94 213 VAL A O 1
ATOM 1688 N N . THR A 1 214 ? -12.305 -21.016 -9.773 1 91.81 214 THR A N 1
ATOM 1689 C CA . THR A 1 214 ? -13.461 -20.359 -10.367 1 91.81 214 THR A CA 1
ATOM 1690 C C . THR A 1 214 ? -13.117 -19.781 -11.734 1 91.81 214 THR A C 1
ATOM 1692 O O . THR A 1 214 ? -14.008 -19.5 -12.539 1 91.81 214 THR A O 1
ATOM 1695 N N . GLY A 1 215 ? -11.852 -19.516 -11.906 1 92.12 215 GLY A N 1
ATOM 1696 C CA . GLY A 1 215 ? -11.438 -18.844 -13.125 1 92.12 215 GLY A CA 1
ATOM 1697 C C . GLY A 1 215 ? -11.75 -17.359 -13.125 1 92.12 215 GLY A C 1
ATOM 1698 O O . GLY A 1 215 ? -11.703 -16.703 -14.164 1 92.12 215 GLY A O 1
ATOM 1699 N N . ARG A 1 216 ? -12.094 -16.859 -11.945 1 88.75 216 ARG A N 1
ATOM 1700 C CA . ARG A 1 216 ? -12.461 -15.461 -11.82 1 88.75 216 ARG A CA 1
ATOM 1701 C C . ARG A 1 216 ? -11.398 -14.68 -11.047 1 88.75 216 ARG A C 1
ATOM 1703 O O . ARG A 1 216 ? -10.922 -15.133 -10.008 1 88.75 216 ARG A O 1
ATOM 1710 N N . LYS A 1 217 ? -11.141 -13.523 -11.68 1 88.75 217 LYS A N 1
ATOM 1711 C CA . LYS A 1 217 ? -10.164 -12.656 -11.023 1 88.75 217 LYS A CA 1
ATOM 1712 C C . LYS A 1 217 ? -10.797 -11.906 -9.852 1 88.75 217 LYS A C 1
ATOM 1714 O O . LYS A 1 217 ? -11.906 -11.391 -9.961 1 88.75 217 LYS A O 1
ATOM 1719 N N . ASN A 1 218 ? -10.188 -11.898 -8.664 1 81.5 218 ASN A N 1
ATOM 1720 C CA . ASN A 1 218 ? -10.695 -11.273 -7.449 1 81.5 218 ASN A CA 1
ATOM 1721 C C . ASN A 1 218 ? -10.938 -9.781 -7.648 1 81.5 218 ASN A C 1
ATOM 1723 O O . ASN A 1 218 ? -11.875 -9.219 -7.078 1 81.5 218 ASN A O 1
ATOM 1727 N N . ASN A 1 219 ? -10.156 -9.016 -8.367 1 67.5 219 ASN A N 1
ATOM 1728 C CA . ASN A 1 219 ? -10.273 -7.562 -8.461 1 67.5 219 ASN A CA 1
ATOM 1729 C C . ASN A 1 219 ? -10.961 -7.137 -9.75 1 67.5 219 ASN A C 1
ATOM 1731 O O . ASN A 1 219 ? -10.805 -6.004 -10.203 1 67.5 219 ASN A O 1
ATOM 1735 N N . ASP A 1 220 ? -11.695 -8.164 -10.406 1 60.09 220 ASP A N 1
ATOM 1736 C CA . ASP A 1 220 ? -12.328 -7.824 -11.672 1 60.09 220 ASP A CA 1
ATOM 1737 C C . ASP A 1 220 ? -13.516 -6.887 -11.461 1 60.09 220 ASP A C 1
ATOM 1739 O O . ASP A 1 220 ? -14.469 -7.234 -10.766 1 60.09 220 ASP A O 1
ATOM 1743 N N . THR A 1 221 ? -13.25 -5.582 -11.711 1 51.19 221 THR A N 1
ATOM 1744 C CA . THR A 1 221 ? -14.234 -4.516 -11.594 1 51.19 221 THR A CA 1
ATOM 1745 C C . THR A 1 221 ? -15.406 -4.75 -12.547 1 51.19 221 THR A C 1
ATOM 1747 O O . THR A 1 221 ? -16.406 -4.047 -12.484 1 51.19 221 THR A O 1
ATOM 1750 N N . THR A 1 222 ? -15.18 -5.383 -13.734 1 44.62 222 THR A N 1
ATOM 1751 C CA . THR A 1 222 ? -16.172 -5.316 -14.797 1 44.62 222 THR A CA 1
ATOM 1752 C C . THR A 1 222 ? -17.516 -5.887 -14.312 1 44.62 222 THR A C 1
ATOM 1754 O O . THR A 1 222 ? -18.516 -5.789 -15.016 1 44.62 222 THR A O 1
ATOM 1757 N N . GLN A 1 223 ? -17.531 -7.051 -13.812 1 43.19 223 GLN A N 1
ATOM 1758 C CA . GLN A 1 223 ? -18.875 -7.625 -13.75 1 43.19 223 GLN A CA 1
ATOM 1759 C C . GLN A 1 223 ? -19.844 -6.695 -13.023 1 43.19 223 GLN A C 1
ATOM 1761 O O . GLN A 1 223 ? -19.438 -5.633 -12.539 1 43.19 223 GLN A O 1
ATOM 1766 N N . SER A 1 224 ? -20.828 -7.375 -12.078 1 37.81 224 SER A N 1
ATOM 1767 C CA . SER A 1 224 ? -22.078 -6.848 -11.562 1 37.81 224 SER A CA 1
ATOM 1768 C C . SER A 1 224 ? -21.875 -5.52 -10.836 1 37.81 224 SER A C 1
ATOM 1770 O O . SER A 1 224 ? -20.781 -5.246 -10.336 1 37.81 224 SER A O 1
ATOM 1772 N N . ASP A 1 225 ? -22.766 -4.52 -11.172 1 39.38 225 ASP A N 1
ATOM 1773 C CA . ASP A 1 225 ? -23.25 -3.33 -10.477 1 39.38 225 ASP A CA 1
ATOM 1774 C C . ASP A 1 225 ? -22.828 -3.352 -9.008 1 39.38 225 ASP A C 1
ATOM 1776 O O . ASP A 1 225 ? -23.078 -2.393 -8.273 1 39.38 225 ASP A O 1
ATOM 1780 N N . ASP A 1 226 ? -23.031 -4.547 -8.453 1 40.09 226 ASP A N 1
ATOM 1781 C CA . ASP A 1 226 ? -22.859 -4.625 -7 1 40.09 226 ASP A CA 1
ATOM 1782 C C . ASP A 1 226 ? -21.391 -4.492 -6.609 1 40.09 226 ASP A C 1
ATOM 1784 O O . ASP A 1 226 ? -20.516 -5.074 -7.254 1 40.09 226 ASP A O 1
ATOM 1788 N N . LEU A 1 227 ? -20.953 -3.6 -5.973 1 38.94 227 LEU A N 1
ATOM 1789 C CA . LEU A 1 227 ? -19.734 -3.217 -5.258 1 38.94 227 LEU A CA 1
ATOM 1790 C C . LEU A 1 227 ? -18.719 -4.359 -5.25 1 38.94 227 LEU A C 1
ATOM 1792 O O . LEU A 1 227 ? -19.047 -5.48 -5.645 1 38.94 227 LEU A O 1
ATOM 1796 N N . LEU A 1 228 ? -17.844 -4.426 -4.109 1 45.25 228 LEU A N 1
ATOM 1797 C CA . LEU A 1 228 ? -16.672 -4.902 -3.381 1 45.25 228 LEU A CA 1
ATOM 1798 C C . LEU A 1 228 ? -16.641 -6.43 -3.334 1 45.25 228 LEU A C 1
ATOM 1800 O O . LEU A 1 228 ? -16.094 -7.016 -2.393 1 45.25 228 LEU A O 1
ATOM 1804 N N . THR A 1 229 ? -17.438 -7.176 -4.141 1 54.44 229 THR A N 1
ATOM 1805 C CA . THR A 1 229 ? -17.469 -8.531 -3.605 1 54.44 229 THR A CA 1
ATOM 1806 C C . THR A 1 229 ? -16.25 -9.328 -4.062 1 54.44 229 THR A C 1
ATOM 1808 O O . THR A 1 229 ? -16.047 -9.516 -5.262 1 54.44 229 THR A O 1
ATOM 1811 N N . MET A 1 230 ? -15.266 -9.414 -3.301 1 70.62 230 MET A N 1
ATOM 1812 C CA . MET A 1 230 ? -14.094 -10.281 -3.402 1 70.62 230 MET A CA 1
ATOM 1813 C C . MET A 1 230 ? -14.508 -11.719 -3.678 1 70.62 230 MET A C 1
ATOM 1815 O O . MET A 1 230 ? -15.578 -12.156 -3.254 1 70.62 230 MET A O 1
ATOM 1819 N N . VAL A 1 231 ? -13.898 -12.375 -4.652 1 78.25 231 VAL A N 1
ATOM 1820 C CA . VAL A 1 231 ? -14.125 -13.773 -4.992 1 78.25 231 VAL A CA 1
ATOM 1821 C C . VAL A 1 231 ? -14.391 -14.578 -3.721 1 78.25 231 VAL A C 1
ATOM 1823 O O . VAL A 1 231 ? -15.258 -15.461 -3.705 1 78.25 231 VAL A O 1
ATOM 1826 N N . CYS A 1 232 ? -13.773 -14.156 -2.66 1 81.69 232 CYS A N 1
ATOM 1827 C CA . CYS A 1 232 ? -13.914 -14.875 -1.402 1 81.69 232 CYS A CA 1
ATOM 1828 C C . CYS A 1 232 ? -15.328 -14.766 -0.859 1 81.69 232 CYS A C 1
ATOM 1830 O O . CYS A 1 232 ? -15.891 -15.742 -0.354 1 81.69 232 CYS A O 1
ATOM 1832 N N . SER A 1 233 ? -15.906 -13.633 -1.006 1 79.19 233 SER A N 1
ATOM 1833 C CA . SER A 1 233 ? -17.266 -13.414 -0.505 1 79.19 233 SER A CA 1
ATOM 1834 C C . SER A 1 233 ? -18.281 -14.188 -1.32 1 79.19 233 SER A C 1
ATOM 1836 O O . SER A 1 233 ? -19.203 -14.789 -0.761 1 79.19 233 SER A O 1
ATOM 1838 N N . ILE A 1 234 ? -18.094 -14.203 -2.568 1 81.81 234 ILE A N 1
ATOM 1839 C CA . ILE A 1 234 ? -19 -14.922 -3.461 1 81.81 234 ILE A CA 1
ATOM 1840 C C . ILE A 1 234 ? -18.938 -16.422 -3.174 1 81.81 234 ILE A C 1
ATOM 1842 O O . ILE A 1 234 ? -19.969 -17.078 -3.033 1 81.81 234 ILE A O 1
ATOM 1846 N N . ILE A 1 235 ? -17.797 -16.891 -3.105 1 87.44 235 ILE A N 1
ATOM 1847 C CA . ILE A 1 235 ? -17.594 -18.312 -2.896 1 87.44 235 ILE A CA 1
ATOM 1848 C C . ILE A 1 235 ? -18.141 -18.719 -1.528 1 87.44 235 ILE A C 1
ATOM 1850 O O . ILE A 1 235 ? -18.781 -19.766 -1.391 1 87.44 235 ILE A O 1
ATOM 1854 N N . TRP A 1 236 ? -17.922 -17.875 -0.583 1 87.75 236 TRP A N 1
ATOM 1855 C CA . TRP A 1 236 ? -18.453 -18.172 0.75 1 87.75 236 TRP A CA 1
ATOM 1856 C C . TRP A 1 236 ? -19.969 -18.266 0.732 1 87.75 236 TRP A C 1
ATOM 1858 O O . TRP A 1 236 ? -20.547 -19.188 1.319 1 87.75 236 TRP A O 1
ATOM 1868 N N . GLU A 1 237 ? -20.562 -17.328 0.1 1 85.62 237 GLU A N 1
ATOM 1869 C CA . GLU A 1 237 ? -22.031 -17.359 -0.011 1 85.62 237 GLU A CA 1
ATOM 1870 C C . GLU A 1 237 ? -22.516 -18.656 -0.647 1 85.62 237 GLU A C 1
ATOM 1872 O O . GLU A 1 237 ? -23.453 -19.281 -0.156 1 85.62 237 GLU A O 1
ATOM 1877 N N . HIS A 1 238 ? -21.891 -19.078 -1.632 1 89.81 238 HIS A N 1
ATOM 1878 C CA . HIS A 1 238 ? -22.281 -20.297 -2.33 1 89.81 238 HIS A CA 1
ATOM 1879 C C . HIS A 1 238 ? -21.906 -21.531 -1.535 1 89.81 238 HIS A C 1
ATOM 1881 O O . HIS A 1 238 ? -22.594 -22.562 -1.59 1 89.81 238 HIS A O 1
ATOM 1887 N N . TRP A 1 239 ? -20.828 -21.438 -0.845 1 89.81 239 TRP A N 1
ATOM 1888 C CA . TRP A 1 239 ? -20.422 -22.516 0.041 1 89.81 239 TRP A CA 1
ATOM 1889 C C . TRP A 1 239 ? -21.469 -22.781 1.111 1 89.81 239 TRP A C 1
ATOM 1891 O O . TRP A 1 239 ? -21.875 -23.922 1.323 1 89.81 239 TRP A O 1
ATOM 1901 N N . THR A 1 240 ? -21.922 -21.734 1.695 1 90.12 240 THR A N 1
ATOM 1902 C CA . THR A 1 240 ? -22.875 -21.828 2.783 1 90.12 240 THR A CA 1
ATOM 1903 C C . THR A 1 240 ? -24.25 -22.281 2.26 1 90.12 240 THR A C 1
ATOM 1905 O O . THR A 1 240 ? -24.984 -22.969 2.965 1 90.12 240 THR A O 1
ATOM 1908 N N . SER A 1 241 ? -24.531 -21.953 1.034 1 91.81 241 SER A N 1
ATOM 1909 C CA . SER A 1 241 ? -25.812 -22.297 0.443 1 91.81 241 SER A CA 1
ATOM 1910 C C . SER A 1 241 ? -25.766 -23.672 -0.219 1 91.81 241 SER A C 1
ATOM 1912 O O . SER A 1 241 ? -26.781 -24.172 -0.706 1 91.81 241 SER A O 1
ATOM 1914 N N . GLY A 1 242 ? -24.625 -24.266 -0.355 1 90.56 242 GLY A N 1
ATOM 1915 C CA . GLY A 1 242 ? -24.469 -25.594 -0.941 1 90.56 242 GLY A CA 1
ATOM 1916 C C . GLY A 1 242 ? -24.438 -25.578 -2.459 1 90.56 242 GLY A C 1
ATOM 1917 O O . GLY A 1 242 ? -24.672 -26.594 -3.1 1 90.56 242 GLY A O 1
ATOM 1918 N N . THR A 1 243 ? -24.203 -24.422 -3.041 1 92.25 243 THR A N 1
ATOM 1919 C CA . THR A 1 243 ? -24.234 -24.297 -4.492 1 92.25 243 THR A CA 1
ATOM 1920 C C . THR A 1 243 ? -22.859 -23.891 -5.027 1 92.25 243 THR A C 1
ATOM 1922 O O . THR A 1 243 ? -22.75 -23.25 -6.07 1 92.25 243 THR A O 1
ATOM 1925 N N . VAL A 1 244 ? -21.812 -24.188 -4.359 1 90.19 244 VAL A N 1
ATOM 1926 C CA . VAL A 1 244 ? -20.484 -23.656 -4.656 1 90.19 244 VAL A CA 1
ATOM 1927 C C . VAL A 1 244 ? -19.984 -24.234 -5.984 1 90.19 244 VAL A C 1
ATOM 1929 O O . VAL A 1 244 ? -19.266 -23.562 -6.723 1 90.19 244 VAL A O 1
ATOM 1932 N N . LEU A 1 245 ? -20.406 -25.406 -6.359 1 89.25 245 LEU A N 1
ATOM 1933 C CA . LEU A 1 245 ? -19.953 -26.047 -7.598 1 89.25 245 LEU A CA 1
ATOM 1934 C C . LEU A 1 245 ? -20.469 -25.281 -8.812 1 89.25 245 LEU A C 1
ATOM 1936 O O . LEU A 1 245 ? -19.906 -25.391 -9.906 1 89.25 245 LEU A O 1
ATOM 1940 N N . GLU A 1 246 ? -21.5 -24.453 -8.586 1 87.44 246 GLU A N 1
ATOM 1941 C CA . GLU A 1 246 ? -22.031 -23.625 -9.664 1 87.44 246 GLU A CA 1
ATOM 1942 C C . GLU A 1 246 ? -21.078 -22.5 -10.031 1 87.44 246 GLU A C 1
ATOM 1944 O O . GLU A 1 246 ? -21.203 -21.875 -11.086 1 87.44 246 GLU A O 1
ATOM 1949 N N . ARG A 1 247 ? -20.141 -22.266 -9.172 1 86.75 247 ARG A N 1
ATOM 1950 C CA . ARG A 1 247 ? -19.234 -21.141 -9.383 1 86.75 247 ARG A CA 1
ATOM 1951 C C . ARG A 1 247 ? -17.906 -21.609 -9.984 1 86.75 247 ARG A C 1
ATOM 1953 O O . ARG A 1 247 ? -17 -20.797 -10.195 1 86.75 247 ARG A O 1
ATOM 1960 N N . MET A 1 248 ? -17.844 -22.875 -10.297 1 87.38 248 MET A N 1
ATOM 1961 C CA . MET A 1 248 ? -16.641 -23.406 -10.938 1 87.38 248 MET A CA 1
ATOM 1962 C C . MET A 1 248 ? -16.453 -22.812 -12.328 1 87.38 248 MET A C 1
ATOM 1964 O O . MET A 1 248 ? -17.422 -22.391 -12.961 1 87.38 248 MET A O 1
ATOM 1968 N N . ASP A 1 249 ? -15.234 -22.703 -12.688 1 88 249 ASP A N 1
ATOM 1969 C CA . ASP A 1 249 ? -14.906 -22.219 -14.023 1 88 249 ASP A CA 1
ATOM 1970 C C . ASP A 1 249 ? -15.617 -23.031 -15.094 1 88 249 ASP A C 1
ATOM 1972 O O . ASP A 1 249 ? -15.422 -24.25 -15.195 1 88 249 ASP A O 1
ATOM 1976 N N . GLN A 1 250 ? -16.344 -22.438 -15.859 1 80.75 250 GLN A N 1
ATOM 1977 C CA . GLN A 1 250 ? -17.156 -23.094 -16.875 1 80.75 250 GLN A CA 1
ATOM 1978 C C . GLN A 1 250 ? -16.281 -23.75 -17.938 1 80.75 250 GLN A C 1
ATOM 1980 O O . GLN A 1 250 ? -16.719 -24.688 -18.609 1 80.75 250 GLN A O 1
ATOM 1985 N N . SER A 1 251 ? -15.133 -23.25 -18.062 1 80.62 251 SER A N 1
ATOM 1986 C CA . SER A 1 251 ? -14.25 -23.797 -19.078 1 80.62 251 SER A CA 1
ATOM 1987 C C . SER A 1 251 ? -13.836 -25.234 -18.766 1 80.62 251 SER A C 1
ATOM 1989 O O . SER A 1 251 ? -13.336 -25.953 -19.625 1 80.62 251 SER A O 1
ATOM 1991 N N . MET A 1 252 ? -14.086 -25.703 -17.625 1 81.94 252 MET A N 1
ATOM 1992 C CA . MET A 1 252 ? -13.664 -27.031 -17.203 1 81.94 252 MET A CA 1
ATOM 1993 C C . MET A 1 252 ? -14.68 -28.078 -17.641 1 81.94 252 MET A C 1
ATOM 1995 O O . MET A 1 252 ? -14.406 -29.281 -17.562 1 81.94 252 MET A O 1
ATOM 1999 N N . ASP A 1 253 ? -15.68 -27.781 -18.297 1 72.44 253 ASP A N 1
ATOM 2000 C CA . ASP A 1 253 ? -16.703 -28.641 -18.875 1 72.44 253 ASP A CA 1
ATOM 2001 C C . ASP A 1 253 ? -17.016 -29.828 -17.969 1 72.44 253 ASP A C 1
ATOM 2003 O O . ASP A 1 253 ? -17 -30.969 -18.406 1 72.44 253 ASP A O 1
ATOM 2007 N N . ASN A 1 254 ? -17.016 -29.641 -16.75 1 67.12 254 ASN A N 1
ATOM 2008 C CA . ASN A 1 254 ? -17.438 -30.609 -15.742 1 67.12 254 ASN A CA 1
ATOM 2009 C C . ASN A 1 254 ? -16.484 -31.797 -15.672 1 67.12 254 ASN A C 1
ATOM 2011 O O . ASN A 1 254 ? -16.859 -32.875 -15.203 1 67.12 254 ASN A O 1
ATOM 2015 N N . SER A 1 255 ? -15.375 -31.672 -16.25 1 79.31 255 SER A N 1
ATOM 2016 C CA . SER A 1 255 ? -14.375 -32.719 -16.141 1 79.31 255 SER A CA 1
ATOM 2017 C C . SER A 1 255 ? -13.453 -32.5 -14.938 1 79.31 255 SER A C 1
ATOM 2019 O O . SER A 1 255 ? -12.266 -32.219 -15.109 1 79.31 255 SER A O 1
ATOM 2021 N N . PHE A 1 256 ? -14.07 -32.562 -13.766 1 82.88 256 PHE A N 1
ATOM 2022 C CA . PHE A 1 256 ? -13.289 -32.406 -12.539 1 82.88 256 PHE A CA 1
ATOM 2023 C C . PHE A 1 256 ? -13.82 -33.312 -11.438 1 82.88 256 PHE A C 1
ATOM 2025 O O . PHE A 1 256 ? -14.969 -33.781 -11.492 1 82.88 256 PHE A O 1
ATOM 2032 N N . SER A 1 257 ? -12.977 -33.75 -10.602 1 86.44 257 SER A N 1
ATOM 2033 C CA . SER A 1 257 ? -13.383 -34.438 -9.383 1 86.44 257 SER A CA 1
ATOM 2034 C C . SER A 1 257 ? -14.055 -33.469 -8.406 1 86.44 257 SER A C 1
ATOM 2036 O O . SER A 1 257 ? -13.414 -32.562 -7.863 1 86.44 257 SER A O 1
ATOM 2038 N N . GLU A 1 258 ? -15.32 -33.688 -8.234 1 87.56 258 GLU A N 1
ATOM 2039 C CA . GLU A 1 258 ? -16.062 -32.812 -7.324 1 87.56 258 GLU A CA 1
ATOM 2040 C C . GLU A 1 258 ? -15.43 -32.812 -5.938 1 87.56 258 GLU A C 1
ATOM 2042 O O . GLU A 1 258 ? -15.375 -31.75 -5.293 1 87.56 258 GLU A O 1
ATOM 2047 N N . SER A 1 259 ? -15.039 -33.969 -5.566 1 88.12 259 SER A N 1
ATOM 2048 C CA . SER A 1 259 ? -14.422 -34.062 -4.246 1 88.12 259 SER A CA 1
ATOM 2049 C C . SER A 1 259 ? -13.148 -33.219 -4.172 1 88.12 259 SER A C 1
ATOM 2051 O O . SER A 1 259 ? -12.914 -32.531 -3.18 1 88.12 259 SER A O 1
ATOM 2053 N N . ASP A 1 260 ? -12.312 -33.25 -5.223 1 89.94 260 ASP A N 1
ATOM 2054 C CA . ASP A 1 260 ? -11.078 -32.469 -5.258 1 89.94 260 ASP A CA 1
ATOM 2055 C C . ASP A 1 260 ? -11.375 -30.984 -5.277 1 89.94 260 ASP A C 1
ATOM 2057 O O . ASP A 1 260 ? -10.703 -30.203 -4.598 1 89.94 260 ASP A O 1
ATOM 2061 N N . VAL A 1 261 ? -12.367 -30.703 -6.004 1 91.31 261 VAL A N 1
ATOM 2062 C CA . VAL A 1 261 ? -12.742 -29.297 -6.133 1 91.31 261 VAL A CA 1
ATOM 2063 C C . VAL A 1 261 ? -13.234 -28.766 -4.785 1 91.31 261 VAL A C 1
ATOM 2065 O O . VAL A 1 261 ? -12.805 -27.688 -4.34 1 91.31 261 VAL A O 1
ATOM 2068 N N . MET A 1 262 ? -14.078 -29.531 -4.191 1 90.75 262 MET A N 1
ATOM 2069 C CA . MET A 1 262 ? -14.609 -29.141 -2.891 1 90.75 262 MET A CA 1
ATOM 2070 C C . MET A 1 262 ? -13.492 -28.984 -1.864 1 90.75 262 MET A C 1
ATOM 2072 O O . MET A 1 262 ? -13.516 -28.047 -1.056 1 90.75 262 MET A O 1
ATOM 2076 N N . ARG A 1 263 ? -12.609 -29.875 -1.946 1 92.94 263 ARG A N 1
ATOM 2077 C CA . ARG A 1 263 ? -11.477 -29.828 -1.025 1 92.94 263 ARG A CA 1
ATOM 2078 C C . ARG A 1 263 ? -10.648 -28.562 -1.242 1 92.94 263 ARG A C 1
ATOM 2080 O O . ARG A 1 263 ? -10.281 -27.875 -0.283 1 92.94 263 ARG A O 1
ATOM 2087 N N . CYS A 1 264 ? -10.352 -28.219 -2.482 1 94.69 264 CYS A N 1
ATOM 2088 C CA . CYS A 1 264 ? -9.594 -27 -2.803 1 94.69 264 CYS A CA 1
ATOM 2089 C C . CYS A 1 264 ? -10.32 -25.766 -2.32 1 94.69 264 CYS A C 1
ATOM 2091 O O . CYS A 1 264 ? -9.711 -24.859 -1.758 1 94.69 264 CYS A O 1
ATOM 2093 N N . ILE A 1 265 ? -11.625 -25.75 -2.541 1 94.25 265 ILE A N 1
ATOM 2094 C CA . ILE A 1 265 ? -12.422 -24.594 -2.121 1 94.25 265 ILE A CA 1
ATOM 2095 C C . ILE A 1 265 ? -12.383 -24.469 -0.6 1 94.25 265 ILE A C 1
ATOM 2097 O O . ILE A 1 265 ? -12.203 -23.375 -0.068 1 94.25 265 ILE A O 1
ATOM 2101 N N . GLN A 1 266 ? -12.539 -25.578 0.044 1 93.94 266 GLN A N 1
ATOM 2102 C CA . GLN A 1 266 ? -12.492 -25.578 1.503 1 93.94 266 GLN A CA 1
ATOM 2103 C C . GLN A 1 266 ? -11.148 -25.062 2.012 1 93.94 266 GLN A C 1
ATOM 2105 O O . GLN A 1 266 ? -11.086 -24.25 2.928 1 93.94 266 GLN A O 1
ATOM 2110 N N . VAL A 1 267 ? -10.07 -25.594 1.479 1 96.06 267 VAL A N 1
ATOM 2111 C CA . VAL A 1 267 ? -8.734 -25.141 1.85 1 96.06 267 VAL A CA 1
ATOM 2112 C C . VAL A 1 267 ? -8.594 -23.641 1.577 1 96.06 267 VAL A C 1
ATOM 2114 O O . VAL A 1 267 ? -8.078 -22.891 2.414 1 96.06 267 VAL A O 1
ATOM 2117 N N . GLY A 1 268 ? -9.031 -23.172 0.394 1 96.56 268 GLY A N 1
ATOM 2118 C CA . GLY A 1 268 ? -9.023 -21.75 0.08 1 96.56 268 GLY A CA 1
ATOM 2119 C C . GLY A 1 268 ? -9.742 -20.906 1.115 1 96.56 268 GLY A C 1
ATOM 2120 O O . GLY A 1 268 ? -9.219 -19.875 1.563 1 96.56 268 GLY A O 1
ATOM 2121 N N . LEU A 1 269 ? -10.883 -21.359 1.52 1 93.88 269 LEU A N 1
ATOM 2122 C CA . LEU A 1 269 ? -11.695 -20.641 2.492 1 93.88 269 LEU A CA 1
ATOM 2123 C C . LEU A 1 269 ? -11.023 -20.609 3.859 1 93.88 269 LEU A C 1
ATOM 2125 O O . LEU A 1 269 ? -11.109 -19.625 4.586 1 93.88 269 LEU A O 1
ATOM 2129 N N . LEU A 1 270 ? -10.367 -21.719 4.219 1 95.12 270 LEU A N 1
ATOM 2130 C CA . LEU A 1 270 ? -9.617 -21.75 5.469 1 95.12 270 LEU A CA 1
ATOM 2131 C C . LEU A 1 270 ? -8.453 -20.766 5.438 1 95.12 270 LEU A C 1
ATOM 2133 O O . LEU A 1 270 ? -8.133 -20.141 6.453 1 95.12 270 LEU A O 1
ATOM 2137 N N . CYS A 1 271 ? -7.867 -20.578 4.32 1 97.25 271 CYS A N 1
ATOM 2138 C CA . CYS A 1 271 ? -6.68 -19.734 4.172 1 97.25 271 CYS A CA 1
ATOM 2139 C C . CYS A 1 271 ? -7.051 -18.266 4.199 1 97.25 271 CYS A C 1
ATOM 2141 O O . CYS A 1 271 ? -6.211 -17.406 4.508 1 97.25 271 CYS A O 1
ATOM 2143 N N . VAL A 1 272 ? -8.305 -17.891 3.898 1 95.19 272 VAL A N 1
ATOM 2144 C CA . VAL A 1 272 ? -8.664 -16.484 3.764 1 95.19 272 VAL A CA 1
ATOM 2145 C C . VAL A 1 272 ? -9.445 -16.031 4.996 1 95.19 272 VAL A C 1
ATOM 2147 O O . VAL A 1 272 ? -10.203 -15.055 4.934 1 95.19 272 VAL A O 1
ATOM 2150 N N . GLN A 1 273 ? -9.273 -16.781 6.09 1 93 273 GLN A N 1
ATOM 2151 C CA . GLN A 1 273 ? -9.898 -16.375 7.344 1 93 273 GLN A CA 1
ATOM 2152 C C . GLN A 1 273 ? -9.43 -14.992 7.773 1 93 273 GLN A C 1
ATOM 2154 O O . GLN A 1 273 ? -8.273 -14.633 7.551 1 93 273 GLN A O 1
ATOM 2159 N N . GLU A 1 274 ? -10.242 -14.234 8.383 1 88.25 274 GLU A N 1
ATOM 2160 C CA . GLU A 1 274 ? -9.945 -12.867 8.781 1 88.25 274 GLU A CA 1
ATOM 2161 C C . GLU A 1 274 ? -8.797 -12.82 9.789 1 88.25 274 GLU A C 1
ATOM 2163 O O . GLU A 1 274 ? -7.863 -12.031 9.633 1 88.25 274 GLU A O 1
ATOM 2168 N N . ASN A 1 275 ? -8.953 -13.664 10.828 1 89.94 275 ASN A N 1
ATOM 2169 C CA . ASN A 1 275 ? -7.906 -13.734 11.844 1 89.94 275 ASN A CA 1
ATOM 2170 C C . ASN A 1 275 ? -6.754 -14.633 11.406 1 89.94 275 ASN A C 1
ATOM 2172 O O . ASN A 1 275 ? -6.957 -15.812 11.102 1 89.94 275 ASN A O 1
ATOM 2176 N N . PRO A 1 276 ? -5.582 -14.109 11.391 1 94.69 276 PRO A N 1
ATOM 2177 C CA . PRO A 1 276 ? -4.438 -14.891 10.914 1 94.69 276 PRO A CA 1
ATOM 2178 C C . PRO A 1 276 ? -4.242 -16.188 11.711 1 94.69 276 PRO A C 1
ATOM 2180 O O . PRO A 1 276 ? -3.779 -17.188 11.164 1 94.69 276 PRO A O 1
ATOM 2183 N N . VAL A 1 277 ? -4.625 -16.219 12.977 1 93.62 277 VAL A N 1
ATOM 2184 C CA . VAL A 1 277 ? -4.402 -17.375 13.82 1 93.62 277 VAL A CA 1
ATOM 2185 C C . VAL A 1 277 ? -5.297 -18.531 13.359 1 93.62 277 VAL A C 1
ATOM 2187 O O . VAL A 1 277 ? -5.02 -19.703 13.656 1 93.62 277 VAL A O 1
ATOM 2190 N N . ASP A 1 278 ? -6.34 -18.219 12.672 1 93.94 278 ASP A N 1
ATOM 2191 C CA . ASP A 1 278 ? -7.281 -19.234 12.211 1 93.94 278 ASP A CA 1
ATOM 2192 C C . ASP A 1 278 ? -6.855 -19.797 10.859 1 93.94 278 ASP A C 1
ATOM 2194 O O . ASP A 1 278 ? -7.469 -20.734 10.352 1 93.94 278 ASP A O 1
ATOM 2198 N N . ARG A 1 279 ? -5.844 -19.266 10.25 1 96.25 279 ARG A N 1
ATOM 2199 C CA . ARG A 1 279 ? -5.336 -19.766 8.969 1 96.25 279 ARG A CA 1
ATOM 2200 C C . ARG A 1 279 ? -4.305 -20.875 9.188 1 96.25 279 ARG A C 1
ATOM 2202 O O . ARG A 1 279 ? -3.498 -20.797 10.117 1 96.25 279 ARG A O 1
ATOM 2209 N N . PRO A 1 280 ? -4.332 -21.891 8.406 1 96.88 280 PRO A N 1
ATOM 2210 C CA . PRO A 1 280 ? -3.326 -22.938 8.523 1 96.88 280 PRO A CA 1
ATOM 2211 C C . PRO A 1 280 ? -1.931 -22.484 8.109 1 96.88 280 PRO A C 1
ATOM 2213 O O . PRO A 1 280 ? -1.784 -21.422 7.5 1 96.88 280 PRO A O 1
ATOM 2216 N N . VAL A 1 281 ? -0.899 -23.203 8.578 1 97.19 281 VAL A N 1
ATOM 2217 C CA . VAL A 1 281 ? 0.442 -23.031 8.031 1 97.19 281 VAL A CA 1
ATOM 2218 C C . VAL A 1 281 ? 0.581 -23.828 6.738 1 97.19 281 VAL A C 1
ATOM 2220 O O . VAL A 1 281 ? -0.237 -24.719 6.457 1 97.19 281 VAL A O 1
ATOM 2223 N N . MET A 1 282 ? 1.603 -23.562 5.973 1 97.75 282 MET A N 1
ATOM 2224 C CA . MET A 1 282 ? 1.664 -24.109 4.621 1 97.75 282 MET A CA 1
ATOM 2225 C C . MET A 1 282 ? 1.912 -25.625 4.66 1 97.75 282 MET A C 1
ATOM 2227 O O . MET A 1 282 ? 1.453 -26.344 3.781 1 97.75 282 MET A O 1
ATOM 2231 N N . SER A 1 283 ? 2.564 -26.125 5.68 1 96.75 283 SER A N 1
ATOM 2232 C CA . SER A 1 283 ? 2.715 -27.578 5.816 1 96.75 283 SER A CA 1
ATOM 2233 C C . SER A 1 283 ? 1.362 -28.266 5.973 1 96.75 283 SER A C 1
ATOM 2235 O O . SER A 1 283 ? 1.126 -29.328 5.387 1 96.75 283 SER A O 1
ATOM 2237 N N . GLU A 1 284 ? 0.503 -27.656 6.719 1 96.31 284 GLU A N 1
ATOM 2238 C CA . GLU A 1 284 ? -0.852 -28.172 6.875 1 96.31 284 GLU A CA 1
ATOM 2239 C C . GLU A 1 284 ? -1.626 -28.094 5.562 1 96.31 284 GLU A C 1
ATOM 2241 O O . GLU A 1 284 ? -2.346 -29.031 5.203 1 96.31 284 GLU A O 1
ATOM 2246 N N . VAL A 1 285 ? -1.466 -27 4.871 1 97.38 285 VAL A N 1
ATOM 2247 C CA . VAL A 1 285 ? -2.107 -26.828 3.574 1 97.38 285 VAL A CA 1
ATOM 2248 C C . VAL A 1 285 ? -1.67 -27.938 2.627 1 97.38 285 VAL A C 1
ATOM 2250 O O . VAL A 1 285 ? -2.5 -28.547 1.945 1 97.38 285 VAL A O 1
ATOM 2253 N N . GLY A 1 286 ? -0.336 -28.188 2.639 1 95.94 286 GLY A N 1
ATOM 2254 C CA . GLY A 1 286 ? 0.177 -29.266 1.822 1 95.94 286 GLY A CA 1
ATOM 2255 C C . GLY A 1 286 ? -0.448 -30.609 2.156 1 95.94 286 GLY A C 1
ATOM 2256 O O . GLY A 1 286 ? -0.792 -31.375 1.258 1 95.94 286 GLY A O 1
ATOM 2257 N N . MET A 1 287 ? -0.63 -30.812 3.377 1 94.31 287 MET A N 1
ATOM 2258 C CA . MET A 1 287 ? -1.232 -32.062 3.822 1 94.31 287 MET A CA 1
ATOM 2259 C C . MET A 1 287 ? -2.697 -32.156 3.406 1 94.31 287 MET A C 1
ATOM 2261 O O . MET A 1 287 ? -3.156 -33.188 2.93 1 94.31 287 MET A O 1
ATOM 2265 N N . MET A 1 288 ? -3.387 -31.094 3.514 1 94.56 288 MET A N 1
ATOM 2266 C CA . MET A 1 288 ? -4.805 -31.031 3.176 1 94.56 288 MET A CA 1
ATOM 2267 C C . MET A 1 288 ? -5.016 -31.266 1.681 1 94.56 288 MET A C 1
ATOM 2269 O O . MET A 1 288 ? -5.984 -31.906 1.276 1 94.56 288 MET A O 1
ATOM 2273 N N . LEU A 1 289 ? -4.102 -30.766 0.901 1 94.88 289 LEU A N 1
ATOM 2274 C CA . LEU A 1 289 ? -4.23 -30.859 -0.549 1 94.88 289 LEU A CA 1
ATOM 2275 C C . LEU A 1 289 ? -3.709 -32.188 -1.063 1 94.88 289 LEU A C 1
ATOM 2277 O O . LEU A 1 289 ? -4.016 -32.594 -2.189 1 94.88 289 LEU A O 1
ATOM 2281 N N . GLY A 1 290 ? -2.887 -32.844 -0.282 1 87.94 290 GLY A N 1
ATOM 2282 C CA . GLY A 1 290 ? -2.234 -34.062 -0.724 1 87.94 290 GLY A CA 1
ATOM 2283 C C . GLY A 1 290 ? -3.01 -35.344 -0.366 1 87.94 290 GLY A C 1
ATOM 2284 O O . GLY A 1 290 ? -2.787 -36.375 -0.953 1 87.94 290 GLY A O 1
ATOM 2285 N N . SER A 1 291 ? -3.738 -35.25 0.723 1 77.62 291 SER A N 1
ATOM 2286 C CA . SER A 1 291 ? -4.395 -36.469 1.176 1 77.62 291 SER A CA 1
ATOM 2287 C C . SER A 1 291 ? -5.883 -36.25 1.415 1 77.62 291 SER A C 1
ATOM 2289 O O . SER A 1 291 ? -6.266 -35.312 2.111 1 77.62 291 SER A O 1
ATOM 2291 N N . ASP A 1 292 ? -6.629 -37.125 0.836 1 73.44 292 ASP A N 1
ATOM 2292 C CA . ASP A 1 292 ? -8.07 -37.062 1.038 1 73.44 292 ASP A CA 1
ATOM 2293 C C . ASP A 1 292 ? -8.445 -37.469 2.459 1 73.44 292 ASP A C 1
ATOM 2295 O O . ASP A 1 292 ? -9.578 -37.281 2.895 1 73.44 292 ASP A O 1
ATOM 2299 N N . MET A 1 293 ? -7.453 -37.938 3.113 1 67.31 293 MET A N 1
ATOM 2300 C CA . MET A 1 293 ? -7.73 -38.469 4.438 1 67.31 293 MET A CA 1
ATOM 2301 C C . MET A 1 293 ? -7.641 -37.406 5.508 1 67.31 293 MET A C 1
ATOM 2303 O O . MET A 1 293 ? -8.07 -37.594 6.645 1 67.31 293 MET A O 1
ATOM 2307 N N . VAL A 1 294 ? -7.176 -36.375 5.117 1 73.88 294 VAL A N 1
ATOM 2308 C CA . VAL A 1 294 ? -7.027 -35.312 6.105 1 73.88 294 VAL A CA 1
ATOM 2309 C C . VAL A 1 294 ? -8.352 -34.594 6.285 1 73.88 294 VAL A C 1
ATOM 2311 O O . VAL A 1 294 ? -8.969 -34.156 5.305 1 73.88 294 VAL A O 1
ATOM 2314 N N . SER A 1 295 ? -8.906 -34.656 7.539 1 74.44 295 SER A N 1
ATOM 2315 C CA . SER A 1 295 ? -10.117 -33.906 7.863 1 74.44 295 SER A CA 1
ATOM 2316 C C . SER A 1 295 ? -9.852 -32.406 7.883 1 74.44 295 SER A C 1
ATOM 2318 O O . SER A 1 295 ? -8.852 -31.938 8.445 1 74.44 295 SER A O 1
ATOM 2320 N N . LEU A 1 296 ? -10.734 -31.781 7.113 1 82.75 296 LEU A N 1
ATOM 2321 C CA . LEU A 1 296 ? -10.617 -30.328 7.078 1 82.75 296 LEU A CA 1
ATOM 2322 C C . LEU A 1 296 ? -11.586 -29.688 8.062 1 82.75 296 LEU A C 1
ATOM 2324 O O . LEU A 1 296 ? -12.719 -30.156 8.211 1 82.75 296 LEU A O 1
ATOM 2328 N N . GLY A 1 297 ? -11.125 -28.766 8.93 1 75.81 297 GLY A N 1
ATOM 2329 C CA . GLY A 1 297 ? -12.055 -28 9.742 1 75.81 297 GLY A CA 1
ATOM 2330 C C . GLY A 1 297 ? -13.023 -27.172 8.914 1 75.81 297 GLY A C 1
ATOM 2331 O O . GLY A 1 297 ? -12.766 -26.891 7.746 1 75.81 297 GLY A O 1
ATOM 2332 N N . ALA A 1 298 ? -14.234 -26.906 9.461 1 76.38 298 ALA A N 1
ATOM 2333 C CA . ALA A 1 298 ? -15.203 -26.047 8.781 1 76.38 298 ALA A CA 1
ATOM 2334 C C . ALA A 1 298 ? -14.703 -24.609 8.703 1 76.38 298 ALA A C 1
ATOM 2336 O O . ALA A 1 298 ? -14.273 -24.047 9.711 1 76.38 298 ALA A O 1
ATOM 2337 N N . PRO A 1 299 ? -14.633 -24.109 7.445 1 79.06 299 PRO A N 1
ATOM 2338 C CA . PRO A 1 299 ? -14.234 -22.703 7.367 1 79.06 299 PRO A CA 1
ATOM 2339 C C . PRO A 1 299 ? -15.281 -21.766 7.961 1 79.06 299 PRO A C 1
ATOM 2341 O O . PRO A 1 299 ? -16.453 -22.141 8.102 1 79.06 299 PRO A O 1
ATOM 2344 N N . SER A 1 300 ? -14.797 -20.672 8.445 1 76.94 300 SER A N 1
ATOM 2345 C CA . SER A 1 300 ? -15.672 -19.594 8.867 1 76.94 300 SER A CA 1
ATOM 2346 C C . SER A 1 300 ? -15.742 -18.484 7.812 1 76.94 300 SER A C 1
ATOM 2348 O O . SER A 1 300 ? -15.07 -18.562 6.781 1 76.94 300 SER A O 1
ATOM 2350 N N . LYS A 1 301 ? -16.672 -17.594 8 1 75.88 301 LYS A N 1
ATOM 2351 C CA . LYS A 1 301 ? -16.812 -16.484 7.062 1 75.88 301 LYS A CA 1
ATOM 2352 C C . LYS A 1 301 ? -15.492 -15.766 6.867 1 75.88 301 LYS A C 1
ATOM 2354 O O . LYS A 1 301 ? -14.82 -15.414 7.844 1 75.88 301 LYS A O 1
ATOM 2359 N N . PRO A 1 302 ? -15.117 -15.695 5.609 1 73.19 302 PRO A N 1
ATOM 2360 C CA . PRO A 1 302 ? -13.836 -15.039 5.324 1 73.19 302 PRO A CA 1
ATOM 2361 C C . PRO A 1 302 ? -13.875 -13.539 5.602 1 73.19 302 PRO A C 1
ATOM 2363 O O . PRO A 1 302 ? -14.938 -12.984 5.898 1 73.19 302 PRO A O 1
ATOM 2366 N N . ALA A 1 303 ? -12.742 -12.977 5.539 1 63.09 303 ALA A N 1
ATOM 2367 C CA . ALA A 1 303 ? -12.594 -11.531 5.629 1 63.09 303 ALA A CA 1
ATOM 2368 C C . ALA A 1 303 ? -13.289 -10.828 4.469 1 63.09 303 ALA A C 1
ATOM 2370 O O . ALA A 1 303 ? -13.18 -11.258 3.318 1 63.09 303 ALA A O 1
ATOM 2371 N N . SER A 1 304 ? -14.625 -10.453 4.543 1 52.91 304 SER A N 1
ATOM 2372 C CA . SER A 1 304 ? -15.305 -9.844 3.406 1 52.91 304 SER A CA 1
ATOM 2373 C C . SER A 1 304 ? -14.898 -8.383 3.246 1 52.91 304 SER A C 1
ATOM 2375 O O . SER A 1 304 ? -14.594 -7.703 4.23 1 52.91 304 SER A O 1
ATOM 2377 N N . GLY A 1 305 ? -14.445 -8.125 2.051 1 46.25 305 GLY A N 1
ATOM 2378 C CA . GLY A 1 305 ? -14.273 -6.707 1.771 1 46.25 305 GLY A CA 1
ATOM 2379 C C . GLY A 1 305 ? -15.484 -5.871 2.145 1 46.25 305 GLY A C 1
ATOM 2380 O O . GLY A 1 305 ? -15.414 -4.641 2.141 1 46.25 305 GLY A O 1
ATOM 2381 N N . LYS A 1 306 ? -16.766 -6.539 1.912 1 40.16 306 LYS A N 1
ATOM 2382 C CA . LYS A 1 306 ? -18 -5.812 2.189 1 40.16 306 LYS A CA 1
ATOM 2383 C C . LYS A 1 306 ? -18.062 -5.375 3.65 1 40.16 306 LYS A C 1
ATOM 2385 O O . LYS A 1 306 ? -19.016 -4.715 4.066 1 40.16 306 LYS A O 1
ATOM 2390 N N . GLY A 1 307 ? -17.609 -6.215 4.496 1 34.75 307 GLY A N 1
ATOM 2391 C CA . GLY A 1 307 ? -17.781 -5.875 5.898 1 34.75 307 GLY A CA 1
ATOM 2392 C C . GLY A 1 307 ? -17.422 -4.434 6.215 1 34.75 307 GLY A C 1
ATOM 2393 O O . GLY A 1 307 ? -17.297 -4.062 7.383 1 34.75 307 GLY A O 1
ATOM 2394 N N . PHE A 1 308 ? -17.078 -3.842 5.176 1 33.38 308 PHE A N 1
ATOM 2395 C CA . PHE A 1 308 ? -17.141 -2.412 5.461 1 33.38 308 PHE A CA 1
ATOM 2396 C C . PHE A 1 308 ? -18.594 -1.96 5.605 1 33.38 308 PHE A C 1
ATOM 2398 O O . PHE A 1 308 ? -18.859 -0.786 5.879 1 33.38 308 PHE A O 1
ATOM 2405 N N . GLY A 1 309 ? -19.672 -2.621 5.199 1 29.42 309 GLY A N 1
ATOM 2406 C CA . GLY A 1 309 ? -21.062 -2.219 5.352 1 29.42 309 GLY A CA 1
ATOM 2407 C C . GLY A 1 309 ? -21.609 -2.484 6.742 1 29.42 309 GLY A C 1
ATOM 2408 O O . GLY A 1 309 ? -21.266 -3.479 7.379 1 29.42 309 GLY A O 1
ATOM 2409 N N . MET A 1 310 ? -22.203 -1.424 7.441 1 29.22 310 MET A N 1
ATOM 2410 C CA . MET A 1 310 ? -22.969 -1.35 8.68 1 29.22 310 MET A CA 1
ATOM 2411 C C . MET A 1 310 ? -24.203 -2.256 8.609 1 29.22 310 MET A C 1
ATOM 2413 O O . MET A 1 310 ? -25.031 -2.107 7.719 1 29.22 310 MET A O 1
ATOM 2417 N N . THR A 1 311 ? -24.266 -3.457 8.836 1 27.08 311 THR A N 1
ATOM 2418 C CA . THR A 1 311 ? -25.562 -4.035 9.141 1 27.08 311 THR A CA 1
ATOM 2419 C C . THR A 1 311 ? -26.188 -3.354 10.352 1 27.08 311 THR A C 1
ATOM 2421 O O . THR A 1 311 ? -25.547 -3.219 11.398 1 27.08 311 THR A O 1
ATOM 2424 N N . PRO A 1 312 ? -27.391 -2.629 10.242 1 24.61 312 PRO A N 1
ATOM 2425 C CA . PRO A 1 312 ? -28.297 -2.174 11.305 1 24.61 312 PRO A CA 1
ATOM 2426 C C . PRO A 1 312 ? -28.656 -3.279 12.289 1 24.61 312 PRO A C 1
ATOM 2428 O O . PRO A 1 312 ? -29.172 -4.328 11.891 1 24.61 312 PRO A O 1
ATOM 2431 N N . THR A 1 313 ? -27.844 -3.686 13.133 1 23.14 313 THR A N 1
ATOM 2432 C CA . THR A 1 313 ? -28.438 -4.523 14.164 1 23.14 313 THR A CA 1
ATOM 2433 C C . THR A 1 313 ? -29.516 -3.75 14.93 1 23.14 313 THR A C 1
ATOM 2435 O O . THR A 1 313 ? -29.203 -2.826 15.688 1 23.14 313 THR A O 1
ATOM 2438 N N . VAL A 1 314 ? -30.797 -3.59 14.414 1 19.12 314 VAL A N 1
ATOM 2439 C CA . VAL A 1 314 ? -31.984 -3.352 15.234 1 19.12 314 VAL A CA 1
ATOM 2440 C C . VAL A 1 314 ? -32.188 -4.512 16.219 1 19.12 314 VAL A C 1
ATOM 2442 O O . VAL A 1 314 ? -32.406 -5.652 15.797 1 19.12 314 VAL A O 1
ATOM 2445 N N . ARG A 1 315 ? -31.578 -4.375 17.344 1 18.52 315 ARG A N 1
ATOM 2446 C CA . ARG A 1 315 ? -32.125 -5.051 18.5 1 18.52 315 ARG A CA 1
ATOM 2447 C C . ARG A 1 315 ? -33.625 -4.734 18.656 1 18.52 315 ARG A C 1
ATOM 2449 O O . ARG A 1 315 ? -34 -3.572 18.781 1 18.52 315 ARG A O 1
ATOM 2456 N N . MET A 1 316 ? -34.406 -5.609 18.125 1 18.73 316 MET A N 1
ATOM 2457 C CA . MET A 1 316 ? -35.656 -5.762 18.875 1 18.73 316 MET A CA 1
ATOM 2458 C C . MET A 1 316 ? -35.375 -6.352 20.25 1 18.73 316 MET A C 1
ATOM 2460 O O . MET A 1 316 ? -34.594 -7.27 20.406 1 18.73 316 MET A O 1
ATOM 2464 N N . MET B 1 1 ? 18.047 26.031 -7.352 1 76.62 1 MET B N 1
ATOM 2465 C CA . MET B 1 1 ? 17.344 24.781 -7.043 1 76.62 1 MET B CA 1
ATOM 2466 C C . MET B 1 1 ? 18.344 23.641 -6.832 1 76.62 1 MET B C 1
ATOM 2468 O O . MET B 1 1 ? 18.172 22.828 -5.922 1 76.62 1 MET B O 1
ATOM 2472 N N . LEU B 1 2 ? 19.453 23.766 -7.594 1 82 2 LEU B N 1
ATOM 2473 C CA . LEU B 1 2 ? 20.484 22.75 -7.43 1 82 2 LEU B CA 1
ATOM 2474 C C . LEU B 1 2 ? 21.516 23.172 -6.375 1 82 2 LEU B C 1
ATOM 2476 O O . LEU B 1 2 ? 21.969 24.312 -6.379 1 82 2 LEU B O 1
ATOM 2480 N N . MET B 1 3 ? 21.75 22.344 -5.395 1 90.19 3 MET B N 1
ATOM 2481 C CA . MET B 1 3 ? 22.703 22.609 -4.316 1 90.19 3 MET B CA 1
ATOM 2482 C C . MET B 1 3 ? 23.828 21.578 -4.301 1 90.19 3 MET B C 1
ATOM 2484 O O . MET B 1 3 ? 23.609 20.422 -4.664 1 90.19 3 MET B O 1
ATOM 2488 N N . ASP B 1 4 ? 24.938 22.016 -3.939 1 92.31 4 ASP B N 1
ATOM 2489 C CA . ASP B 1 4 ? 26.109 21.141 -3.9 1 92.31 4 ASP B CA 1
ATOM 2490 C C . ASP B 1 4 ? 26.094 20.266 -2.648 1 92.31 4 ASP B C 1
ATOM 2492 O O . ASP B 1 4 ? 25.719 20.719 -1.567 1 92.31 4 ASP B O 1
ATOM 2496 N N . VAL B 1 5 ? 26.594 19.031 -2.879 1 94 5 VAL B N 1
ATOM 2497 C CA . VAL B 1 5 ? 26.594 18.078 -1.78 1 94 5 VAL B CA 1
ATOM 2498 C C . VAL B 1 5 ? 27.516 18.562 -0.668 1 94 5 VAL B C 1
ATOM 2500 O O . VAL B 1 5 ? 27.25 18.344 0.515 1 94 5 VAL B O 1
ATOM 2503 N N . SER B 1 6 ? 28.594 19.188 -1.036 1 94.81 6 SER B N 1
ATOM 2504 C CA . SER B 1 6 ? 29.547 19.672 -0.043 1 94.81 6 SER B CA 1
ATOM 2505 C C . SER B 1 6 ? 28.906 20.703 0.878 1 94.81 6 SER B C 1
ATOM 2507 O O . SER B 1 6 ? 29.141 20.703 2.088 1 94.81 6 SER B O 1
ATOM 2509 N N . THR B 1 7 ? 28.172 21.547 0.32 1 95 7 THR B N 1
ATOM 2510 C CA . THR B 1 7 ? 27.469 22.562 1.09 1 95 7 THR B CA 1
ATOM 2511 C C . THR B 1 7 ? 26.484 21.922 2.061 1 95 7 THR B C 1
ATOM 2513 O O . THR B 1 7 ? 26.406 22.328 3.227 1 95 7 THR B O 1
ATOM 2516 N N . LEU B 1 8 ? 25.734 20.953 1.6 1 96.31 8 LEU B N 1
ATOM 2517 C CA . LEU B 1 8 ? 24.703 20.312 2.414 1 96.31 8 LEU B CA 1
ATOM 2518 C C . LEU B 1 8 ? 25.344 19.453 3.5 1 96.31 8 LEU B C 1
ATOM 2520 O O . LEU B 1 8 ? 24.812 19.359 4.613 1 96.31 8 LEU B O 1
ATOM 2524 N N . ARG B 1 9 ? 26.469 18.797 3.182 1 96.25 9 ARG B N 1
ATOM 2525 C CA . ARG B 1 9 ? 27.203 18.047 4.195 1 96.25 9 ARG B CA 1
ATOM 2526 C C . ARG B 1 9 ? 27.688 18.969 5.309 1 96.25 9 ARG B C 1
ATOM 2528 O O . ARG B 1 9 ? 27.578 18.641 6.488 1 96.25 9 ARG B O 1
ATOM 2535 N N . ALA B 1 10 ? 28.219 20.062 4.91 1 96.38 10 ALA B N 1
ATOM 2536 C CA . ALA B 1 10 ? 28.688 21.031 5.895 1 96.38 10 ALA B CA 1
ATOM 2537 C C . ALA B 1 10 ? 27.516 21.562 6.734 1 96.38 10 ALA B C 1
ATOM 2539 O O . ALA B 1 10 ? 27.641 21.672 7.957 1 96.38 10 ALA B O 1
ATOM 2540 N N . ALA B 1 11 ? 26.438 21.875 6.082 1 97.06 11 ALA B N 1
ATOM 2541 C CA . ALA B 1 11 ? 25.281 22.438 6.758 1 97.06 11 ALA B CA 1
ATOM 2542 C C . ALA B 1 11 ? 24.719 21.484 7.797 1 97.06 11 ALA B C 1
ATOM 2544 O O . ALA B 1 11 ? 24.25 21.906 8.859 1 97.06 11 ALA B O 1
ATOM 2545 N N . THR B 1 12 ? 24.766 20.172 7.516 1 97.5 12 THR B N 1
ATOM 2546 C CA . THR B 1 12 ? 24.109 19.172 8.352 1 97.5 12 THR B CA 1
ATOM 2547 C C . THR B 1 12 ? 25.125 18.484 9.266 1 97.5 12 THR B C 1
ATOM 2549 O O . THR B 1 12 ? 24.797 17.531 9.969 1 97.5 12 THR B O 1
ATOM 2552 N N . GLY B 1 13 ? 26.438 18.906 9.266 1 96.62 13 GLY B N 1
ATOM 2553 C CA . GLY B 1 13 ? 27.469 18.172 9.984 1 96.62 13 GLY B CA 1
ATOM 2554 C C . GLY B 1 13 ? 27.688 16.766 9.453 1 96.62 13 GLY B C 1
ATOM 2555 O O . GLY B 1 13 ? 27.766 15.805 10.227 1 96.62 13 GLY B O 1
ATOM 2556 N N . ASP B 1 14 ? 27.688 16.719 8.125 1 96.12 14 ASP B N 1
ATOM 2557 C CA . ASP B 1 14 ? 27.812 15.453 7.426 1 96.12 14 ASP B CA 1
ATOM 2558 C C . ASP B 1 14 ? 26.75 14.461 7.879 1 96.12 14 ASP B C 1
ATOM 2560 O O . ASP B 1 14 ? 27.062 13.328 8.25 1 96.12 14 ASP B O 1
ATOM 2564 N N . PHE B 1 15 ? 25.5 15.023 7.879 1 94.81 15 PHE B N 1
ATOM 2565 C CA . PHE B 1 15 ? 24.344 14.211 8.234 1 94.81 15 PHE B CA 1
ATOM 2566 C C . PHE B 1 15 ? 24.547 13.539 9.586 1 94.81 15 PHE B C 1
ATOM 2568 O O . PHE B 1 15 ? 24.297 12.344 9.727 1 94.81 15 PHE B O 1
ATOM 2575 N N . ALA B 1 16 ? 24.953 14.312 10.539 1 94.94 16 ALA B N 1
ATOM 2576 C CA . ALA B 1 16 ? 25.203 13.852 11.906 1 94.94 16 ALA B CA 1
ATOM 2577 C C . ALA B 1 16 ? 23.891 13.43 12.57 1 94.94 16 ALA B C 1
ATOM 2579 O O . ALA B 1 16 ? 22.859 14.07 12.383 1 94.94 16 ALA B O 1
ATOM 2580 N N . GLU B 1 17 ? 23.906 12.453 13.422 1 93.06 17 GLU B N 1
ATOM 2581 C CA . GLU B 1 17 ? 22.734 11.922 14.117 1 93.06 17 GLU B CA 1
ATOM 2582 C C . GLU B 1 17 ? 22.094 12.977 15.008 1 93.06 17 GLU B C 1
ATOM 2584 O O . GLU B 1 17 ? 20.875 13.016 15.156 1 93.06 17 GLU B O 1
ATOM 2589 N N . ASN B 1 18 ? 22.891 13.797 15.586 1 93.81 18 ASN B N 1
ATOM 2590 C CA . ASN B 1 18 ? 22.375 14.844 16.453 1 93.81 18 ASN B CA 1
ATOM 2591 C C . ASN B 1 18 ? 21.531 15.859 15.688 1 93.81 18 ASN B C 1
ATOM 2593 O O . ASN B 1 18 ? 20.797 16.641 16.281 1 93.81 18 ASN B O 1
ATOM 2597 N N . ASN B 1 19 ? 21.672 15.93 14.391 1 94.75 19 ASN B N 1
ATOM 2598 C CA . ASN B 1 19 ? 20.891 16.844 13.555 1 94.75 19 ASN B CA 1
ATOM 2599 C C . ASN B 1 19 ? 19.719 16.125 12.891 1 94.75 19 ASN B C 1
ATOM 2601 O O . ASN B 1 19 ? 19 16.719 12.094 1 94.75 19 ASN B O 1
ATOM 2605 N N . LYS B 1 20 ? 19.5 14.891 13.219 1 93.12 20 LYS B N 1
ATOM 2606 C CA . LYS B 1 20 ? 18.422 14.117 12.625 1 93.12 20 LYS B CA 1
ATOM 2607 C C . LYS B 1 20 ? 17.062 14.547 13.18 1 93.12 20 LYS B C 1
ATOM 2609 O O . LYS B 1 20 ? 16.875 14.57 14.398 1 93.12 20 LYS B O 1
ATOM 2614 N N . LEU B 1 21 ? 16.203 14.977 12.32 1 89.19 21 LEU B N 1
ATOM 2615 C CA . LEU B 1 21 ? 14.875 15.438 12.68 1 89.19 21 LEU B CA 1
ATOM 2616 C C . LEU B 1 21 ? 13.883 14.273 12.703 1 89.19 21 LEU B C 1
ATOM 2618 O O . LEU B 1 21 ? 12.898 14.305 13.438 1 89.19 21 LEU B O 1
ATOM 2622 N N . GLY B 1 22 ? 14.078 13.344 11.828 1 82.81 22 GLY B N 1
ATOM 2623 C CA . GLY B 1 22 ? 13.188 12.195 11.727 1 82.81 22 GLY B CA 1
ATOM 2624 C C . GLY B 1 22 ? 13.578 11.234 10.617 1 82.81 22 GLY B C 1
ATOM 2625 O O . GLY B 1 22 ? 14.5 11.516 9.844 1 82.81 22 GLY B O 1
ATOM 2626 N N . GLU B 1 23 ? 12.984 10.047 10.688 1 77.69 23 GLU B N 1
ATOM 2627 C CA . GLU B 1 23 ? 13.219 9.031 9.664 1 77.69 23 GLU B CA 1
ATOM 2628 C C . GLU B 1 23 ? 11.914 8.359 9.234 1 77.69 23 GLU B C 1
ATOM 2630 O O . GLU B 1 23 ? 11.086 8.023 10.078 1 77.69 23 GLU B O 1
ATOM 2635 N N . GLY B 1 24 ? 11.656 8.5 7.988 1 64.75 24 GLY B N 1
ATOM 2636 C CA . GLY B 1 24 ? 10.5 7.793 7.461 1 64.75 24 GLY B CA 1
ATOM 2637 C C . GLY B 1 24 ? 10.867 6.707 6.469 1 64.75 24 GLY B C 1
ATOM 2638 O O . GLY B 1 24 ? 12.031 6.297 6.387 1 64.75 24 GLY B O 1
ATOM 2639 N N . GLY B 1 25 ? 9.883 6.105 5.82 1 60.12 25 GLY B N 1
ATOM 2640 C CA . GLY B 1 25 ? 10.086 5.012 4.883 1 60.12 25 GLY B CA 1
ATOM 2641 C C . GLY B 1 25 ? 10.992 5.379 3.727 1 60.12 25 GLY B C 1
ATOM 2642 O O . GLY B 1 25 ? 11.578 4.5 3.09 1 60.12 25 GLY B O 1
ATOM 2643 N N . PHE B 1 26 ? 11.203 6.711 3.525 1 63.12 26 PHE B N 1
ATOM 2644 C CA . PHE B 1 26 ? 11.93 7.105 2.328 1 63.12 26 PHE B CA 1
ATOM 2645 C C . PHE B 1 26 ? 13.32 7.629 2.688 1 63.12 26 PHE B C 1
ATOM 2647 O O . PHE B 1 26 ? 14.156 7.852 1.808 1 63.12 26 PHE B O 1
ATOM 2654 N N . GLY B 1 27 ? 13.531 7.855 3.936 1 74.5 27 GLY B N 1
ATOM 2655 C CA . GLY B 1 27 ? 14.844 8.359 4.332 1 74.5 27 GLY B CA 1
ATOM 2656 C C . GLY B 1 27 ? 14.797 9.234 5.57 1 74.5 27 GLY B C 1
ATOM 2657 O O . GLY B 1 27 ? 13.734 9.422 6.16 1 74.5 27 GLY B O 1
ATOM 2658 N N . ALA B 1 28 ? 15.984 9.695 5.832 1 85.56 28 ALA B N 1
ATOM 2659 C CA . ALA B 1 28 ? 16.125 10.508 7.035 1 85.56 28 ALA B CA 1
ATOM 2660 C C . ALA B 1 28 ? 16.141 11.992 6.695 1 85.56 28 ALA B C 1
ATOM 2662 O O . ALA B 1 28 ? 16.484 12.375 5.574 1 85.56 28 ALA B O 1
ATOM 2663 N N . VAL B 1 29 ? 15.68 12.742 7.59 1 91.75 29 VAL B N 1
ATOM 2664 C CA . VAL B 1 29 ? 15.688 14.195 7.438 1 91.75 29 VAL B CA 1
ATOM 2665 C C . VAL B 1 29 ? 16.594 14.82 8.492 1 91.75 29 VAL B C 1
ATOM 2667 O O . VAL B 1 29 ? 16.547 14.453 9.664 1 91.75 29 VAL B O 1
ATOM 2670 N N . TYR B 1 30 ? 17.484 15.766 8.055 1 95.38 30 TYR B N 1
ATOM 2671 C CA . TYR B 1 30 ? 18.453 16.391 8.938 1 95.38 30 TYR B CA 1
ATOM 2672 C C . TYR B 1 30 ? 18.281 17.906 8.938 1 95.38 30 TYR B C 1
ATOM 2674 O O . TYR B 1 30 ? 18.047 18.516 7.891 1 95.38 30 TYR B O 1
ATOM 2682 N N . LYS B 1 31 ? 18.438 18.422 10.125 1 96.81 31 LYS B N 1
ATOM 2683 C CA . LYS B 1 31 ? 18.516 19.875 10.227 1 96.81 31 LYS B CA 1
ATOM 2684 C C . LYS B 1 31 ? 19.891 20.375 9.773 1 96.81 31 LYS B C 1
ATOM 2686 O O . LYS B 1 31 ? 20.906 19.734 10.031 1 96.81 31 LYS B O 1
ATOM 2691 N N . GLY B 1 32 ? 19.891 21.438 9.055 1 97.19 32 GLY B N 1
ATOM 2692 C CA . GLY B 1 32 ? 21.125 22.094 8.625 1 97.19 32 GLY B CA 1
ATOM 2693 C C . GLY B 1 32 ? 21.047 23.594 8.656 1 97.19 32 GLY B C 1
ATOM 2694 O O . GLY B 1 32 ? 19.969 24.172 8.766 1 97.19 32 GLY B O 1
ATOM 2695 N N . THR B 1 33 ? 22.234 24.156 8.656 1 97.56 33 THR B N 1
ATOM 2696 C CA . THR B 1 33 ? 22.359 25.609 8.539 1 97.56 33 THR B CA 1
ATOM 2697 C C . THR B 1 33 ? 23.297 25.984 7.402 1 97.56 33 THR B C 1
ATOM 2699 O O . THR B 1 33 ? 24.469 25.594 7.398 1 97.56 33 THR B O 1
ATOM 2702 N N . LEU B 1 34 ? 22.781 26.75 6.492 1 96.06 34 LEU B N 1
ATOM 2703 C CA . LEU B 1 34 ? 23.578 27.203 5.355 1 96.06 34 LEU B CA 1
ATOM 2704 C C . LEU B 1 34 ? 24.578 28.281 5.77 1 96.06 34 LEU B C 1
ATOM 2706 O O . LEU B 1 34 ? 24.453 28.844 6.859 1 96.06 34 LEU B O 1
ATOM 2710 N N . PRO B 1 35 ? 25.531 28.547 4.891 1 93.06 35 PRO B N 1
ATOM 2711 C CA . PRO B 1 35 ? 26.547 29.562 5.219 1 93.06 35 PRO B CA 1
ATOM 2712 C C . PRO B 1 35 ? 25.922 30.938 5.508 1 93.06 35 PRO B C 1
ATOM 2714 O O . PRO B 1 35 ? 26.469 31.703 6.301 1 93.06 35 PRO B O 1
ATOM 2717 N N . ASP B 1 36 ? 24.812 31.234 4.945 1 94.31 36 ASP B N 1
ATOM 2718 C CA . ASP B 1 36 ? 24.188 32.531 5.141 1 94.31 36 ASP B CA 1
ATOM 2719 C C . ASP B 1 36 ? 23.328 32.531 6.402 1 94.31 36 ASP B C 1
ATOM 2721 O O . ASP B 1 36 ? 22.672 33.531 6.715 1 94.31 36 ASP B O 1
ATOM 2725 N N . GLY B 1 37 ? 23.266 31.422 7.094 1 94.81 37 GLY B N 1
ATOM 2726 C CA . GLY B 1 37 ? 22.547 31.359 8.359 1 94.81 37 GLY B CA 1
ATOM 2727 C C . GLY B 1 37 ? 21.156 30.766 8.227 1 94.81 37 GLY B C 1
ATOM 2728 O O . GLY B 1 37 ? 20.484 30.531 9.227 1 94.81 37 GLY B O 1
ATOM 2729 N N . GLU B 1 38 ? 20.75 30.578 7.027 1 95.44 38 GLU B N 1
ATO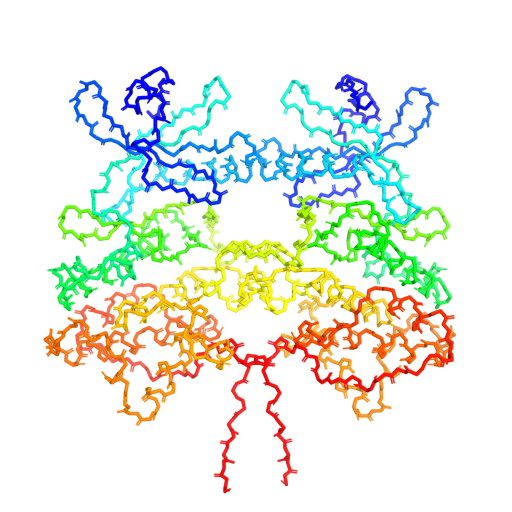M 2730 C CA . GLU B 1 38 ? 19.422 30.031 6.816 1 95.44 38 GLU B CA 1
ATOM 2731 C C . GLU B 1 38 ? 19.328 28.578 7.316 1 95.44 38 GLU B C 1
ATOM 2733 O O . GLU B 1 38 ? 20.188 27.766 6.988 1 95.44 38 GLU B O 1
ATOM 2738 N N . GLU B 1 39 ? 18.328 28.344 8.148 1 97.06 39 GLU B N 1
ATOM 2739 C CA . GLU B 1 39 ? 18.078 26.969 8.602 1 97.06 39 GLU B CA 1
ATOM 2740 C C . GLU B 1 39 ? 17.297 26.188 7.57 1 97.06 39 GLU B C 1
ATOM 2742 O O . GLU B 1 39 ? 16.344 26.703 6.973 1 97.06 39 GLU B O 1
ATOM 2747 N N . ILE B 1 40 ? 17.766 24.922 7.371 1 97.25 40 ILE B N 1
ATOM 2748 C CA . ILE B 1 40 ? 17.141 24.094 6.348 1 97.25 40 ILE B CA 1
ATOM 2749 C C . ILE B 1 40 ? 16.906 22.688 6.895 1 97.25 40 ILE B C 1
ATOM 2751 O O . ILE B 1 40 ? 17.438 22.328 7.949 1 97.25 40 ILE B O 1
ATOM 2755 N N . ALA B 1 41 ? 16.016 21.938 6.281 1 96 41 ALA B N 1
ATOM 2756 C CA . ALA B 1 41 ? 15.82 20.5 6.484 1 96 41 ALA B CA 1
ATOM 2757 C C . ALA B 1 41 ? 16.203 19.719 5.238 1 96 41 ALA B C 1
ATOM 2759 O O . ALA B 1 41 ? 15.695 19.969 4.148 1 96 41 ALA B O 1
ATOM 2760 N N . VAL B 1 42 ? 17.109 18.781 5.398 1 94.56 42 VAL B N 1
ATOM 2761 C CA . VAL B 1 42 ? 17.625 18.016 4.27 1 94.56 42 VAL B CA 1
ATOM 2762 C C . VAL B 1 42 ? 17.141 16.578 4.359 1 94.56 42 VAL B C 1
ATOM 2764 O O . VAL B 1 42 ? 17.484 15.844 5.293 1 94.56 42 VAL B O 1
ATOM 2767 N N . LYS B 1 43 ? 16.25 16.188 3.441 1 88.38 43 LYS B N 1
ATOM 2768 C CA . LYS B 1 43 ? 15.828 14.797 3.322 1 88.38 43 LYS B CA 1
ATOM 2769 C C . LYS B 1 43 ? 16.812 13.992 2.482 1 88.38 43 LYS B C 1
ATOM 2771 O O . LYS B 1 43 ? 17.031 14.305 1.312 1 88.38 43 LYS B O 1
ATOM 2776 N N . ARG B 1 44 ? 17.438 13.086 3.199 1 87.62 44 ARG B N 1
ATOM 2777 C CA . ARG B 1 44 ? 18.406 12.219 2.543 1 87.62 44 ARG B CA 1
ATOM 2778 C C . ARG B 1 44 ? 17.797 10.859 2.211 1 87.62 44 ARG B C 1
ATOM 2780 O O . ARG B 1 44 ? 17.406 10.109 3.111 1 87.62 44 ARG B O 1
ATOM 2787 N N . LEU B 1 45 ? 17.703 10.664 1.011 1 75.69 45 LEU B N 1
ATOM 2788 C CA . LEU B 1 45 ? 17.109 9.398 0.601 1 75.69 45 LEU B CA 1
ATOM 2789 C C . LEU B 1 45 ? 18.062 8.242 0.841 1 75.69 45 LEU B C 1
ATOM 2791 O O . LEU B 1 45 ? 19.266 8.375 0.636 1 75.69 45 LEU B O 1
ATOM 2795 N N . SER B 1 46 ? 17.594 7.258 1.625 1 63.53 46 SER B N 1
ATOM 2796 C CA . SER B 1 46 ? 18.453 6.117 1.932 1 63.53 46 SER B CA 1
ATOM 2797 C C . SER B 1 46 ? 19.031 5.504 0.662 1 63.53 46 SER B C 1
ATOM 2799 O O . SER B 1 46 ? 18.359 5.457 -0.373 1 63.53 46 SER B O 1
ATOM 2801 N N . LYS B 1 47 ? 20.359 5.398 0.761 1 54.25 47 LYS B N 1
ATOM 2802 C CA . LYS B 1 47 ? 21.094 4.84 -0.369 1 54.25 47 LYS B CA 1
ATOM 2803 C C . LYS B 1 47 ? 20.391 3.607 -0.929 1 54.25 47 LYS B C 1
ATOM 2805 O O . LYS B 1 47 ? 20.391 3.385 -2.143 1 54.25 47 LYS B O 1
ATOM 2810 N N . GLY B 1 48 ? 19.906 2.877 -0.046 1 47.12 48 GLY B N 1
ATOM 2811 C CA . GLY B 1 48 ? 19.344 1.602 -0.45 1 47.12 48 GLY B CA 1
ATOM 2812 C C . GLY B 1 48 ? 17.875 1.703 -0.853 1 47.12 48 GLY B C 1
ATOM 2813 O O . GLY B 1 48 ? 17.297 0.736 -1.35 1 47.12 48 GLY B O 1
ATOM 2814 N N . SER B 1 49 ? 17.266 2.885 -0.439 1 44 49 SER B N 1
ATOM 2815 C CA . SER B 1 49 ? 15.812 2.906 -0.6 1 44 49 SER B CA 1
ATOM 2816 C C . SER B 1 49 ? 15.414 3.527 -1.935 1 44 49 SER B C 1
ATOM 2818 O O . SER B 1 49 ? 15.586 4.73 -2.143 1 44 49 SER B O 1
ATOM 2820 N N . THR B 1 50 ? 15.602 3.008 -3.033 1 44.5 50 THR B N 1
ATOM 2821 C CA . THR B 1 50 ? 15.281 3.566 -4.344 1 44.5 50 THR B CA 1
ATOM 2822 C C . THR B 1 50 ? 13.836 4.062 -4.379 1 44.5 50 THR B C 1
ATOM 2824 O O . THR B 1 50 ? 13.492 4.922 -5.191 1 44.5 50 THR B O 1
ATOM 2827 N N . GLN B 1 51 ? 12.711 3.432 -3.596 1 46.19 51 GLN B N 1
ATOM 2828 C CA . GLN B 1 51 ? 11.414 4.086 -3.438 1 46.19 51 GLN B CA 1
ATOM 2829 C C . GLN B 1 51 ? 11.578 5.59 -3.236 1 46.19 51 GLN B C 1
ATOM 2831 O O . GLN B 1 51 ? 10.773 6.379 -3.74 1 46.19 51 GLN B O 1
ATOM 2836 N N . GLY B 1 52 ? 12.797 5.801 -2.809 1 53.03 52 GLY B N 1
ATOM 2837 C CA . GLY B 1 52 ? 13.055 7.164 -2.369 1 53.03 52 GLY B CA 1
ATOM 2838 C C . GLY B 1 52 ? 13.352 8.117 -3.516 1 53.03 52 GLY B C 1
ATOM 2839 O O . GLY B 1 52 ? 12.906 9.266 -3.508 1 53.03 52 GLY B O 1
ATOM 2840 N N . VAL B 1 53 ? 13.859 7.441 -4.629 1 57.78 53 VAL B N 1
ATOM 2841 C CA . VAL B 1 53 ? 14.328 8.406 -5.617 1 57.78 53 VAL B CA 1
ATOM 2842 C C . VAL B 1 53 ? 13.156 8.891 -6.465 1 57.78 53 VAL B C 1
ATOM 2844 O O . VAL B 1 53 ? 13.055 10.086 -6.77 1 57.78 53 VAL B O 1
ATOM 2847 N N . ASP B 1 54 ? 12.211 7.934 -6.965 1 57.75 54 ASP B N 1
ATOM 2848 C CA . ASP B 1 54 ? 11.055 8.359 -7.738 1 57.75 54 ASP B CA 1
ATOM 2849 C C . ASP B 1 54 ? 10.164 9.297 -6.922 1 57.75 54 ASP B C 1
ATOM 2851 O O . ASP B 1 54 ? 9.68 10.305 -7.434 1 57.75 54 ASP B O 1
ATOM 2855 N N . GLU B 1 55 ? 9.992 8.734 -5.797 1 61.5 55 GLU B N 1
ATOM 2856 C CA . GLU B 1 55 ? 9.227 9.609 -4.91 1 61.5 55 GLU B CA 1
ATOM 2857 C C . GLU B 1 55 ? 9.867 10.992 -4.812 1 61.5 55 GLU B C 1
ATOM 2859 O O . GLU B 1 55 ? 9.164 12.008 -4.793 1 61.5 55 GLU B O 1
ATOM 2864 N N . LEU B 1 56 ? 11.203 10.852 -4.879 1 61.81 56 LEU B N 1
ATOM 2865 C CA . LEU B 1 56 ? 11.938 12.109 -4.781 1 61.81 56 LEU B CA 1
ATOM 2866 C C . LEU B 1 56 ? 11.742 12.953 -6.039 1 61.81 56 LEU B C 1
ATOM 2868 O O . LEU B 1 56 ? 11.469 14.148 -5.957 1 61.81 56 LEU B O 1
ATOM 2872 N N . LYS B 1 57 ? 11.914 12.219 -7.191 1 65.38 57 LYS B N 1
ATOM 2873 C CA . LYS B 1 57 ? 11.75 12.945 -8.453 1 65.38 57 LYS B CA 1
ATOM 2874 C C . LYS B 1 57 ? 10.344 13.516 -8.57 1 65.38 57 LYS B C 1
ATOM 2876 O O . LYS B 1 57 ? 10.164 14.656 -9.008 1 65.38 57 LYS B O 1
ATOM 2881 N N . ASN B 1 58 ? 9.445 12.641 -8.211 1 66.81 58 ASN B N 1
ATOM 2882 C CA . ASN B 1 58 ? 8.055 13.094 -8.227 1 66.81 58 ASN B CA 1
ATOM 2883 C C . ASN B 1 58 ? 7.848 14.297 -7.312 1 66.81 58 ASN B C 1
ATOM 2885 O O . ASN B 1 58 ? 7.23 15.289 -7.707 1 66.81 58 ASN B O 1
ATOM 2889 N N . GLU B 1 59 ? 8.438 14.078 -6.215 1 68.94 59 GLU B N 1
ATOM 2890 C CA . GLU B 1 59 ? 8.312 15.148 -5.234 1 68.94 59 GLU B CA 1
ATOM 2891 C C . GLU B 1 59 ? 8.945 16.438 -5.754 1 68.94 59 GLU B C 1
ATOM 2893 O O . GLU B 1 59 ? 8.344 17.516 -5.652 1 68.94 59 GLU B O 1
ATOM 2898 N N . LEU B 1 60 ? 10.07 16.281 -6.398 1 68.94 60 LEU B N 1
ATOM 2899 C CA . LEU B 1 60 ? 10.773 17.453 -6.93 1 68.94 60 LEU B CA 1
ATOM 2900 C C . LEU B 1 60 ? 9.953 18.125 -8.031 1 68.94 60 LEU B C 1
ATOM 2902 O O . LEU B 1 60 ? 9.781 19.344 -8.023 1 68.94 60 LEU B O 1
ATOM 2906 N N . ALA B 1 61 ? 9.445 17.297 -8.898 1 71.62 61 ALA B N 1
ATOM 2907 C CA . ALA B 1 61 ? 8.695 17.828 -10.039 1 71.62 61 ALA B CA 1
ATOM 2908 C C . ALA B 1 61 ? 7.422 18.531 -9.578 1 71.62 61 ALA B C 1
ATOM 2910 O O . ALA B 1 61 ? 7.027 19.562 -10.148 1 71.62 61 ALA B O 1
ATOM 2911 N N . LEU B 1 62 ? 6.879 18.016 -8.531 1 73 62 LEU B N 1
ATOM 2912 C CA . LEU B 1 62 ? 5.598 18.531 -8.062 1 73 62 LEU B CA 1
ATOM 2913 C C . LEU B 1 62 ? 5.797 19.734 -7.152 1 73 62 LEU B C 1
ATOM 2915 O O . LEU B 1 62 ? 5.234 20.797 -7.395 1 73 62 LEU B O 1
ATOM 2919 N N . VAL B 1 63 ? 6.668 19.531 -6.23 1 73.19 63 VAL B N 1
ATOM 2920 C CA . VAL B 1 63 ? 6.766 20.531 -5.168 1 73.19 63 VAL B CA 1
ATOM 2921 C C . VAL B 1 63 ? 7.438 21.797 -5.699 1 73.19 63 VAL B C 1
ATOM 2923 O O . VAL B 1 63 ? 7.172 22.891 -5.215 1 73.19 63 VAL B O 1
ATOM 2926 N N . ALA B 1 64 ? 8.219 21.594 -6.684 1 76.81 64 ALA B N 1
ATOM 2927 C CA . ALA B 1 64 ? 8.898 22.75 -7.25 1 76.81 64 ALA B CA 1
ATOM 2928 C C . ALA B 1 64 ? 7.906 23.719 -7.879 1 76.81 64 ALA B C 1
ATOM 2930 O O . ALA B 1 64 ? 8.172 24.922 -7.977 1 76.81 64 ALA B O 1
ATOM 2931 N N . LYS B 1 65 ? 6.777 23.297 -8.195 1 81.44 65 LYS B N 1
ATOM 2932 C CA . LYS B 1 65 ? 5.797 24.125 -8.898 1 81.44 65 LYS B CA 1
ATOM 2933 C C . LYS B 1 65 ? 4.738 24.656 -7.941 1 81.44 65 LYS B C 1
ATOM 2935 O O . LYS B 1 65 ? 3.912 25.484 -8.32 1 81.44 65 LYS B O 1
ATOM 2940 N N . LEU B 1 66 ? 4.785 24.172 -6.762 1 87.81 66 LEU B N 1
ATOM 2941 C CA . LEU B 1 66 ? 3.736 24.5 -5.801 1 87.81 66 LEU B CA 1
ATOM 2942 C C . LEU B 1 66 ? 4.234 25.516 -4.777 1 87.81 66 LEU B C 1
ATOM 2944 O O . LEU B 1 66 ? 5.328 25.375 -4.23 1 87.81 66 LEU B O 1
ATOM 2948 N N . LYS B 1 67 ? 3.5 26.625 -4.676 1 90.25 67 LYS B N 1
ATOM 2949 C CA . LYS B 1 67 ? 3.797 27.641 -3.668 1 90.25 67 LYS B CA 1
ATOM 2950 C C . LYS B 1 67 ? 2.537 28.047 -2.912 1 90.25 67 LYS B C 1
ATOM 2952 O O . LYS B 1 67 ? 1.604 28.594 -3.5 1 90.25 67 LYS B O 1
ATOM 2957 N N . HIS B 1 68 ? 2.535 27.797 -1.665 1 95.25 68 HIS B N 1
ATOM 2958 C CA . HIS B 1 68 ? 1.414 28.125 -0.794 1 95.25 68 HIS B CA 1
ATOM 2959 C C . HIS B 1 68 ? 1.849 28.172 0.667 1 95.25 68 HIS B C 1
ATOM 2961 O O . HIS B 1 68 ? 2.73 27.422 1.086 1 95.25 68 HIS B O 1
ATOM 2967 N N . LYS B 1 69 ? 1.25 28.969 1.432 1 96.5 69 LYS B N 1
ATOM 2968 C CA . LYS B 1 69 ? 1.636 29.172 2.824 1 96.5 69 LYS B CA 1
ATOM 2969 C C . LYS B 1 69 ? 1.448 27.906 3.643 1 96.5 69 LYS B C 1
ATOM 2971 O O . LYS B 1 69 ? 2.125 27.703 4.652 1 96.5 69 LYS B O 1
ATOM 2976 N N . ASN B 1 70 ? 0.518 27.031 3.248 1 98 70 ASN B N 1
ATOM 2977 C CA . ASN B 1 70 ? 0.234 25.812 3.998 1 98 70 ASN B CA 1
ATOM 2978 C C . ASN B 1 70 ? 0.928 24.609 3.383 1 98 70 ASN B C 1
ATOM 2980 O O . ASN B 1 70 ? 0.559 23.469 3.666 1 98 70 ASN B O 1
ATOM 2984 N N . LEU B 1 71 ? 1.923 24.781 2.484 1 96.19 71 LEU B N 1
ATOM 2985 C CA . LEU B 1 71 ? 2.801 23.75 1.949 1 96.19 71 LEU B CA 1
ATOM 2986 C C . LEU B 1 71 ? 4.254 24.031 2.305 1 96.19 71 LEU B C 1
ATOM 2988 O O . LEU B 1 71 ? 4.695 25.188 2.264 1 96.19 71 LEU B O 1
ATOM 2992 N N . VAL B 1 72 ? 4.93 23 2.682 1 94.88 72 VAL B N 1
ATOM 2993 C CA . VAL B 1 72 ? 6.355 23.156 2.943 1 94.88 72 VAL B CA 1
ATOM 2994 C C . VAL B 1 72 ? 7.066 23.609 1.667 1 94.88 72 VAL B C 1
ATOM 2996 O O . VAL B 1 72 ? 6.746 23.141 0.573 1 94.88 72 VAL B O 1
ATOM 2999 N N . ARG B 1 73 ? 8.016 24.406 1.847 1 92.12 73 ARG B N 1
ATOM 3000 C CA . ARG B 1 73 ? 8.703 24.969 0.696 1 92.12 73 ARG B CA 1
ATOM 3001 C C . ARG B 1 73 ? 9.961 24.172 0.358 1 92.12 73 ARG B C 1
ATOM 3003 O O . ARG B 1 73 ? 10.773 23.891 1.237 1 92.12 73 ARG B O 1
ATOM 3010 N N . LEU B 1 74 ? 10.031 23.781 -0.896 1 90.94 74 LEU B N 1
ATOM 3011 C CA . LEU B 1 74 ? 11.25 23.188 -1.406 1 90.94 74 LEU B CA 1
ATOM 3012 C C . LEU B 1 74 ? 12.273 24.25 -1.777 1 90.94 74 LEU B C 1
ATOM 3014 O O . LEU B 1 74 ? 11.969 25.172 -2.537 1 90.94 74 LEU B O 1
ATOM 3018 N N . LEU B 1 75 ? 13.422 24.109 -1.226 1 90.44 75 LEU B N 1
ATOM 3019 C CA . LEU B 1 75 ? 14.453 25.125 -1.45 1 90.44 75 LEU B CA 1
ATOM 3020 C C . LEU B 1 75 ? 15.43 24.688 -2.529 1 90.44 75 LEU B C 1
ATOM 3022 O O . LEU B 1 75 ? 16.016 25.516 -3.225 1 90.44 75 LEU B O 1
ATOM 3026 N N . GLY B 1 76 ? 15.641 23.375 -2.578 1 87.69 76 GLY B N 1
ATOM 3027 C CA . GLY B 1 76 ? 16.609 22.906 -3.551 1 87.69 76 GLY B CA 1
ATOM 3028 C C . GLY B 1 76 ? 16.734 21.391 -3.592 1 87.69 76 GLY B C 1
ATOM 3029 O O . GLY B 1 76 ? 15.945 20.688 -2.953 1 87.69 76 GLY B O 1
ATOM 3030 N N . VAL B 1 77 ? 17.578 20.922 -4.465 1 87.44 77 VAL B N 1
ATOM 3031 C CA . VAL B 1 77 ? 17.812 19.5 -4.652 1 87.44 77 VAL B CA 1
ATOM 3032 C C . VAL B 1 77 ? 19.297 19.25 -4.906 1 87.44 77 VAL B C 1
ATOM 3034 O O . VAL B 1 77 ? 20.016 20.141 -5.367 1 87.44 77 VAL B O 1
ATOM 3037 N N . CYS B 1 78 ? 19.734 18.125 -4.43 1 86.75 78 CYS B N 1
ATOM 3038 C CA . CYS B 1 78 ? 21.109 17.688 -4.707 1 86.75 78 CYS B CA 1
ATOM 3039 C C . CYS B 1 78 ? 21.125 16.266 -5.262 1 86.75 78 CYS B C 1
ATOM 3041 O O . CYS B 1 78 ? 20.609 15.336 -4.621 1 86.75 78 CYS B O 1
ATOM 3043 N N . LEU B 1 79 ? 21.578 16.109 -6.461 1 78.94 79 LEU B N 1
ATOM 3044 C CA . LEU B 1 79 ? 21.75 14.805 -7.105 1 78.94 79 LEU B CA 1
ATOM 3045 C C . LEU B 1 79 ? 23.203 14.555 -7.469 1 78.94 79 LEU B C 1
ATOM 3047 O O . LEU B 1 79 ? 23.547 14.469 -8.648 1 78.94 79 LEU B O 1
ATOM 3051 N N . GLU B 1 80 ? 24.078 14.477 -6.461 1 76.75 80 GLU B N 1
ATOM 3052 C CA . GLU B 1 80 ? 25.516 14.328 -6.68 1 76.75 80 GLU B CA 1
ATOM 3053 C C . GLU B 1 80 ? 26.078 13.164 -5.863 1 76.75 80 GLU B C 1
ATOM 3055 O O . GLU B 1 80 ? 25.562 12.844 -4.789 1 76.75 80 GLU B O 1
ATOM 3060 N N . GLN B 1 81 ? 27.172 12.516 -6.398 1 72.94 81 GLN B N 1
ATOM 3061 C CA . GLN B 1 81 ? 27.953 11.531 -5.668 1 72.94 81 GLN B CA 1
ATOM 3062 C C . GLN B 1 81 ? 27.047 10.461 -5.051 1 72.94 81 GLN B C 1
ATOM 3064 O O . GLN B 1 81 ? 27.156 10.172 -3.857 1 72.94 81 GLN B O 1
ATOM 3069 N N . GLN B 1 82 ? 26.031 10.047 -5.629 1 70.81 82 GLN B N 1
ATOM 3070 C CA . GLN B 1 82 ? 25.141 8.977 -5.199 1 70.81 82 GLN B CA 1
ATOM 3071 C C . GLN B 1 82 ? 24.156 9.477 -4.133 1 70.81 82 GLN B C 1
ATOM 3073 O O . GLN B 1 82 ? 23.391 8.688 -3.57 1 70.81 82 GLN B O 1
ATOM 3078 N N . GLU B 1 83 ? 24.406 10.805 -3.82 1 77.75 83 GLU B N 1
ATOM 3079 C CA . GLU B 1 83 ? 23.453 11.398 -2.879 1 77.75 83 GLU B CA 1
ATOM 3080 C C . GLU B 1 83 ? 22.234 11.961 -3.602 1 77.75 83 GLU B C 1
ATOM 3082 O O . GLU B 1 83 ? 22.359 12.555 -4.672 1 77.75 83 GLU B O 1
ATOM 3087 N N . ARG B 1 84 ? 21.078 11.664 -3.088 1 80.94 84 ARG B N 1
ATOM 3088 C CA . ARG B 1 84 ? 19.812 12.25 -3.488 1 80.94 84 ARG B CA 1
ATOM 3089 C C . ARG B 1 84 ? 19.156 12.984 -2.322 1 80.94 84 ARG B C 1
ATOM 3091 O O . ARG B 1 84 ? 18.547 12.359 -1.452 1 80.94 84 ARG B O 1
ATOM 3098 N N . LEU B 1 85 ? 19.297 14.297 -2.42 1 86.31 85 LEU B N 1
ATOM 3099 C CA . LEU B 1 85 ? 18.875 15.109 -1.288 1 86.31 85 LEU B CA 1
ATOM 3100 C C . LEU B 1 85 ? 17.812 16.125 -1.714 1 86.31 85 LEU B C 1
ATOM 3102 O O . LEU B 1 85 ? 17.906 16.719 -2.793 1 86.31 85 LEU B O 1
ATOM 3106 N N . LEU B 1 86 ? 16.734 16.188 -0.976 1 88.44 86 LEU B N 1
ATOM 3107 C CA . LEU B 1 86 ? 15.781 17.281 -1.091 1 88.44 86 LEU B CA 1
ATOM 3108 C C . LEU B 1 86 ? 15.953 18.281 0.05 1 88.44 86 LEU B C 1
ATOM 3110 O O . LEU B 1 86 ? 16.047 17.891 1.215 1 88.44 86 LEU B O 1
ATOM 3114 N N . VAL B 1 87 ? 16.047 19.531 -0.292 1 92.38 87 VAL B N 1
ATOM 3115 C CA . VAL B 1 87 ? 16.266 20.562 0.703 1 92.38 87 VAL B CA 1
ATOM 3116 C C . VAL B 1 87 ? 14.992 21.391 0.884 1 92.38 87 VAL B C 1
ATOM 3118 O O . VAL B 1 87 ? 14.492 22 -0.068 1 92.38 87 VAL B O 1
ATOM 3121 N N . TYR B 1 88 ? 14.508 21.438 2.15 1 93.31 88 TYR B N 1
ATOM 3122 C CA . TYR B 1 88 ? 13.289 22.156 2.484 1 93.31 88 TYR B CA 1
ATOM 3123 C C . TYR B 1 88 ? 13.578 23.266 3.49 1 93.31 88 TYR B C 1
ATOM 3125 O O . TYR B 1 88 ? 14.633 23.281 4.125 1 93.31 88 TYR B O 1
ATOM 3133 N N . GLU B 1 89 ? 12.656 24.188 3.525 1 94.94 89 GLU B N 1
ATOM 3134 C CA . GLU B 1 89 ? 12.688 25.109 4.664 1 94.94 89 GLU B CA 1
ATOM 3135 C C . GLU B 1 89 ? 12.609 24.344 5.984 1 94.94 89 GLU B C 1
ATOM 3137 O O . GLU B 1 89 ? 11.945 23.312 6.074 1 94.94 89 GLU B O 1
ATOM 3142 N N . PHE B 1 90 ? 13.312 24.828 6.93 1 96.75 90 PHE B N 1
ATOM 3143 C CA . PHE B 1 90 ? 13.203 24.25 8.266 1 96.75 90 PHE B CA 1
ATOM 3144 C C . PHE B 1 90 ? 11.953 24.75 8.969 1 96.75 90 PHE B C 1
ATOM 3146 O O . PHE B 1 90 ? 11.719 25.953 9.047 1 96.75 90 PHE B O 1
ATOM 3153 N N . VAL B 1 91 ? 11.109 23.859 9.453 1 95.62 91 VAL B N 1
ATOM 3154 C CA . VAL B 1 91 ? 9.898 24.172 10.211 1 95.62 91 VAL B CA 1
ATOM 3155 C C . VAL B 1 91 ? 10.094 23.781 11.68 1 95.62 91 VAL B C 1
ATOM 3157 O O . VAL B 1 91 ? 10.188 22.594 12.008 1 95.62 91 VAL B O 1
ATOM 3160 N N . PRO B 1 92 ? 10.086 24.625 12.594 1 93.38 92 PRO B N 1
ATOM 3161 C CA . PRO B 1 92 ? 10.734 24.469 13.898 1 93.38 92 PRO B CA 1
ATOM 3162 C C . PRO B 1 92 ? 9.922 23.609 14.859 1 93.38 92 PRO B C 1
ATOM 3164 O O . PRO B 1 92 ? 10.477 23 15.773 1 93.38 92 PRO B O 1
ATOM 3167 N N . ASN B 1 93 ? 8.531 23.578 14.812 1 92.69 93 ASN B N 1
ATOM 3168 C CA . ASN B 1 93 ? 7.746 22.891 15.836 1 92.69 93 ASN B CA 1
ATOM 3169 C C . ASN B 1 93 ? 7.504 21.422 15.469 1 92.69 93 ASN B C 1
ATOM 3171 O O . ASN B 1 93 ? 6.621 20.781 16.031 1 92.69 93 ASN B O 1
ATOM 3175 N N . ARG B 1 94 ? 8.211 20.828 14.484 1 90.38 94 ARG B N 1
ATOM 3176 C CA . ARG B 1 94 ? 8.148 19.438 14.07 1 90.38 94 ARG B CA 1
ATOM 3177 C C . ARG B 1 94 ? 6.781 19.094 13.5 1 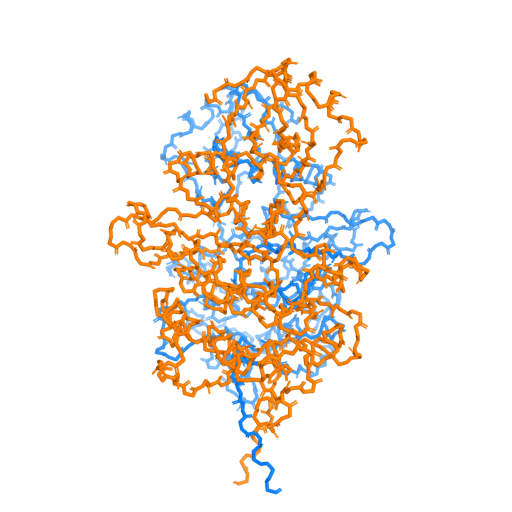90.38 94 ARG B C 1
ATOM 3179 O O . ARG B 1 94 ? 6.043 19.969 13.055 1 90.38 94 ARG B O 1
ATOM 3186 N N . SER B 1 95 ? 6.543 17.828 13.406 1 94.06 95 SER B N 1
ATOM 3187 C CA . SER B 1 95 ? 5.301 17.359 12.789 1 94.06 95 SER B CA 1
ATOM 3188 C C . SER B 1 95 ? 4.164 17.328 13.805 1 94.06 95 SER B C 1
ATOM 3190 O O . SER B 1 95 ? 4.402 17.234 15.016 1 94.06 95 SER B O 1
ATOM 3192 N N . LEU B 1 96 ? 2.965 17.438 13.352 1 96.56 96 LEU B N 1
ATOM 3193 C CA . LEU B 1 96 ? 1.749 17.5 14.156 1 96.56 96 LEU B CA 1
ATOM 3194 C C . LEU B 1 96 ? 1.625 16.266 15.047 1 96.56 96 LEU B C 1
ATOM 3196 O O . LEU B 1 96 ? 1.201 16.375 16.203 1 96.56 96 LEU B O 1
ATOM 3200 N N . ASP B 1 97 ? 2 15.055 14.547 1 94.19 97 ASP B N 1
ATOM 3201 C CA . ASP B 1 97 ? 1.854 13.82 15.32 1 94.19 97 ASP B CA 1
ATOM 3202 C C . ASP B 1 97 ? 2.719 13.859 16.578 1 94.19 97 ASP B C 1
ATOM 3204 O O . ASP B 1 97 ? 2.322 13.336 17.625 1 94.19 97 ASP B O 1
ATOM 3208 N N . GLN B 1 98 ? 3.822 14.539 16.531 1 92.44 98 GLN B N 1
ATOM 3209 C CA . GLN B 1 98 ? 4.727 14.609 17.672 1 92.44 98 GLN B CA 1
ATOM 3210 C C . GLN B 1 98 ? 4.098 15.398 18.828 1 92.44 98 GLN B C 1
ATOM 3212 O O . GLN B 1 98 ? 4.184 14.984 19.984 1 92.44 98 GLN B O 1
ATOM 3217 N N . ILE B 1 99 ? 3.453 16.422 18.5 1 93.12 99 ILE B N 1
ATOM 3218 C CA . ILE B 1 99 ? 2.854 17.281 19.516 1 93.12 99 ILE B CA 1
ATOM 3219 C C . ILE B 1 99 ? 1.508 16.688 19.953 1 93.12 99 ILE B C 1
ATOM 3221 O O . ILE B 1 99 ? 1.204 16.641 21.141 1 93.12 99 ILE B O 1
ATOM 3225 N N . LEU B 1 100 ? 0.786 16.203 19.031 1 93.88 100 LEU B N 1
ATOM 3226 C CA . LEU B 1 100 ? -0.583 15.766 19.281 1 93.88 100 LEU B CA 1
ATOM 3227 C C . LEU B 1 100 ? -0.6 14.453 20.062 1 93.88 100 LEU B C 1
ATOM 3229 O O . LEU B 1 100 ? -1.441 14.258 20.938 1 93.88 100 LEU B O 1
ATOM 3233 N N . PHE B 1 101 ? 0.384 13.547 19.781 1 91.38 101 PHE B N 1
ATOM 3234 C CA . PHE B 1 101 ? 0.263 12.195 20.312 1 91.38 101 PHE B CA 1
ATOM 3235 C C . PHE B 1 101 ? 1.402 11.891 21.281 1 91.38 101 PHE B C 1
ATOM 3237 O O . PHE B 1 101 ? 1.283 11.008 22.125 1 91.38 101 PHE B O 1
ATOM 3244 N N . ILE B 1 102 ? 2.475 12.523 21.172 1 86.56 102 ILE B N 1
ATOM 3245 C CA . ILE B 1 102 ? 3.67 12.07 21.875 1 86.56 102 ILE B CA 1
ATOM 3246 C C . ILE B 1 102 ? 4.023 13.062 22.984 1 86.56 102 ILE B C 1
ATOM 3248 O O . ILE B 1 102 ? 4.137 12.688 24.156 1 86.56 102 ILE B O 1
ATOM 3252 N N . ASP B 1 103 ? 4.094 14.281 22.656 1 87.44 103 ASP B N 1
ATOM 3253 C CA . ASP B 1 103 ? 4.52 15.32 23.594 1 87.44 103 ASP B CA 1
ATOM 3254 C C . ASP B 1 103 ? 3.328 15.891 24.344 1 87.44 103 ASP B C 1
ATOM 3256 O O . ASP B 1 103 ? 2.857 16.984 24.031 1 87.44 103 ASP B O 1
ATOM 3260 N N . ILE B 1 104 ? 2.996 15.305 25.406 1 82.75 104 ILE B N 1
ATOM 3261 C CA . ILE B 1 104 ? 1.791 15.648 26.156 1 82.75 104 ILE B CA 1
ATOM 3262 C C . ILE B 1 104 ? 1.93 17.047 26.75 1 82.75 104 ILE B C 1
ATOM 3264 O O . ILE B 1 104 ? 0.965 17.828 26.766 1 82.75 104 ILE B O 1
ATOM 3268 N N . GLU B 1 105 ? 3.008 17.359 27.203 1 85 105 GLU B N 1
ATOM 3269 C CA . GLU B 1 105 ? 3.236 18.672 27.781 1 85 105 GLU B CA 1
ATOM 3270 C C . GLU B 1 105 ? 3.104 19.766 26.734 1 85 105 GLU B C 1
ATOM 3272 O O . GLU B 1 105 ? 2.393 20.75 26.938 1 85 105 GLU B O 1
ATOM 3277 N N . LYS B 1 106 ? 3.756 19.562 25.672 1 85.12 106 LYS B N 1
ATOM 3278 C CA . LYS B 1 106 ? 3.67 20.547 24.594 1 85.12 106 LYS B CA 1
ATOM 3279 C C . LYS B 1 106 ? 2.252 20.625 24.047 1 85.12 106 LYS B C 1
ATOM 3281 O O . LYS B 1 106 ? 1.797 21.703 23.656 1 85.12 106 LYS B O 1
ATOM 3286 N N . LYS B 1 107 ? 1.646 19.547 23.969 1 86.06 107 LYS B N 1
ATOM 3287 C CA . LYS B 1 107 ? 0.255 19.516 23.531 1 86.06 107 LYS B CA 1
ATOM 3288 C C . LYS B 1 107 ? -0.614 20.422 24.391 1 86.06 107 LYS B C 1
ATOM 3290 O O . LYS B 1 107 ? -1.362 21.25 23.875 1 86.06 107 LYS B O 1
ATOM 3295 N N . ARG B 1 108 ? -0.51 20.297 25.625 1 81.75 108 ARG B N 1
ATOM 3296 C CA . ARG B 1 108 ? -1.295 21.078 26.578 1 81.75 108 ARG B CA 1
ATOM 3297 C C . ARG B 1 108 ? -0.962 22.562 26.453 1 81.75 108 ARG B C 1
ATOM 3299 O O . ARG B 1 108 ? -1.853 23.406 26.531 1 81.75 108 ARG B O 1
ATOM 3306 N N . GLU B 1 109 ? 0.182 22.734 26.188 1 83.25 109 GLU B N 1
ATOM 3307 C CA . GLU B 1 109 ? 0.664 24.109 26.172 1 83.25 109 GLU B CA 1
ATOM 3308 C C . GLU B 1 109 ? 0.338 24.797 24.859 1 83.25 109 GLU B C 1
ATOM 3310 O O . GLU B 1 109 ? 0.019 25.984 24.844 1 83.25 109 GLU B O 1
ATOM 3315 N N . LYS B 1 110 ? 0.387 24.031 23.797 1 85.81 110 LYS B N 1
ATOM 3316 C CA . LYS B 1 110 ? 0.438 24.703 22.5 1 85.81 110 LYS B CA 1
ATOM 3317 C C . LYS B 1 110 ? -0.787 24.359 21.656 1 85.81 110 LYS B C 1
ATOM 3319 O O . LYS B 1 110 ? -1.085 25.047 20.672 1 85.81 110 LYS B O 1
ATOM 3324 N N . LEU B 1 111 ? -1.46 23.375 22.031 1 90.81 111 LEU B N 1
ATOM 3325 C CA . LEU B 1 111 ? -2.557 22.938 21.172 1 90.81 111 LEU B CA 1
ATOM 3326 C C . LEU B 1 111 ? -3.898 23.109 21.875 1 90.81 111 LEU B C 1
ATOM 3328 O O . LEU B 1 111 ? -4.621 22.125 22.078 1 90.81 111 LEU B O 1
ATOM 3332 N N . ASP B 1 112 ? -4.211 24.375 22.203 1 91.31 112 ASP B N 1
ATOM 3333 C CA . ASP B 1 112 ? -5.574 24.625 22.656 1 91.31 112 ASP B CA 1
ATOM 3334 C C . ASP B 1 112 ? -6.562 24.562 21.5 1 91.31 112 ASP B C 1
ATOM 3336 O O . ASP B 1 112 ? -6.176 24.297 20.359 1 91.31 112 ASP B O 1
ATOM 3340 N N . TRP B 1 113 ? -7.773 24.766 21.797 1 92.56 113 TRP B N 1
ATOM 3341 C CA . TRP B 1 113 ? -8.789 24.547 20.781 1 92.56 113 TRP B CA 1
ATOM 3342 C C . TRP B 1 113 ? -8.617 25.531 19.625 1 92.56 113 TRP B C 1
ATOM 3344 O O . TRP B 1 113 ? -8.742 25.156 18.453 1 92.56 113 TRP B O 1
ATOM 3354 N N . GLY B 1 114 ? -8.43 26.812 20.016 1 92.56 114 GLY B N 1
ATOM 3355 C CA . GLY B 1 114 ? -8.211 27.797 18.969 1 92.56 114 GLY B CA 1
ATOM 3356 C C . GLY B 1 114 ? -7.105 27.406 18 1 92.56 114 GLY B C 1
ATOM 3357 O O . GLY B 1 114 ? -7.258 27.547 16.781 1 92.56 114 GLY B O 1
ATOM 3358 N N . GLN B 1 115 ? -6.012 26.969 18.547 1 94.62 115 GLN B N 1
ATOM 3359 C CA . GLN B 1 115 ? -4.891 26.531 17.734 1 94.62 115 GLN B CA 1
ATOM 3360 C C . GLN B 1 115 ? -5.266 25.297 16.891 1 94.62 115 GLN B C 1
ATOM 3362 O O . GLN B 1 115 ? -4.906 25.203 15.719 1 94.62 115 GLN B O 1
ATOM 3367 N N . ARG B 1 116 ? -5.914 24.344 17.516 1 96.06 116 ARG B N 1
ATOM 3368 C CA . ARG B 1 116 ? -6.355 23.156 16.797 1 96.06 116 ARG B CA 1
ATOM 3369 C C . ARG B 1 116 ? -7.242 23.516 15.617 1 96.06 116 ARG B C 1
ATOM 3371 O O . ARG B 1 116 ? -7.07 22.984 14.516 1 96.06 116 ARG B O 1
ATOM 3378 N N . LEU B 1 117 ? -8.156 24.438 15.875 1 95.38 117 LEU B N 1
ATOM 3379 C CA . LEU B 1 117 ? -9.047 24.875 14.82 1 95.38 117 LEU B CA 1
ATOM 3380 C C . LEU B 1 117 ? -8.266 25.547 13.688 1 95.38 117 LEU B C 1
ATOM 3382 O O . LEU B 1 117 ? -8.547 25.312 12.516 1 95.38 117 LEU B O 1
ATOM 3386 N N . ARG B 1 118 ? -7.332 26.328 14.023 1 96.38 118 ARG B N 1
ATOM 3387 C CA . ARG B 1 118 ? -6.484 26.984 13.031 1 96.38 118 ARG B CA 1
ATOM 3388 C C . ARG B 1 118 ? -5.707 25.953 12.211 1 96.38 118 ARG B C 1
ATOM 3390 O O . ARG B 1 118 ? -5.562 26.109 11 1 96.38 118 ARG B O 1
ATOM 3397 N N . ILE B 1 119 ? -5.227 24.969 12.852 1 98.06 119 ILE B N 1
ATOM 3398 C CA . ILE B 1 119 ? -4.477 23.906 12.188 1 98.06 119 ILE B CA 1
ATOM 3399 C C . ILE B 1 119 ? -5.391 23.172 11.211 1 98.06 119 ILE B C 1
ATOM 3401 O O . ILE B 1 119 ? -5.027 22.953 10.055 1 98.06 119 ILE B O 1
ATOM 3405 N N . ILE B 1 120 ? -6.574 22.812 11.664 1 98.31 120 ILE B N 1
ATOM 3406 C CA . ILE B 1 120 ? -7.543 22.125 10.82 1 98.31 120 ILE B CA 1
ATOM 3407 C C . ILE B 1 120 ? -7.852 22.969 9.586 1 98.31 120 ILE B C 1
ATOM 3409 O O . ILE B 1 120 ? -7.797 22.469 8.461 1 98.31 120 ILE B O 1
ATOM 3413 N N . ARG B 1 121 ? -8.117 24.234 9.797 1 97.88 121 ARG B N 1
ATOM 3414 C CA . ARG B 1 121 ? -8.445 25.141 8.703 1 97.88 121 ARG B CA 1
ATOM 3415 C C . ARG B 1 121 ? -7.258 25.312 7.762 1 97.88 121 ARG B C 1
ATOM 3417 O O . ARG B 1 121 ? -7.434 25.375 6.543 1 97.88 121 ARG B O 1
ATOM 3424 N N . GLY B 1 122 ? -6.117 25.422 8.312 1 98.56 122 GLY B N 1
ATOM 3425 C CA . GLY B 1 122 ? -4.922 25.562 7.504 1 98.56 122 GLY B CA 1
ATOM 3426 C C . GLY B 1 122 ? -4.668 24.359 6.613 1 98.56 122 GLY B C 1
ATOM 3427 O O . GLY B 1 122 ? -4.301 24.5 5.445 1 98.56 122 GLY B O 1
ATOM 3428 N N . ILE B 1 123 ? -4.801 23.125 7.145 1 98.75 123 ILE B N 1
ATOM 3429 C CA . ILE B 1 123 ? -4.641 21.906 6.352 1 98.75 123 ILE B CA 1
ATOM 3430 C C . ILE B 1 123 ? -5.672 21.891 5.227 1 98.75 123 ILE B C 1
ATOM 3432 O O . ILE B 1 123 ? -5.344 21.578 4.078 1 98.75 123 ILE B O 1
ATOM 3436 N N . ALA B 1 124 ? -6.891 22.25 5.59 1 98.56 124 ALA B N 1
ATOM 3437 C CA . ALA B 1 124 ? -7.953 22.297 4.586 1 98.56 124 ALA B CA 1
ATOM 3438 C C . ALA B 1 124 ? -7.59 23.266 3.453 1 98.56 124 ALA B C 1
ATOM 3440 O O . ALA B 1 124 ? -7.781 22.938 2.277 1 98.56 124 ALA B O 1
ATOM 3441 N N . ARG B 1 125 ? -7.113 24.359 3.793 1 98.12 125 ARG B N 1
ATOM 3442 C CA . ARG B 1 125 ? -6.723 25.359 2.799 1 98.12 125 ARG B CA 1
ATOM 3443 C C . ARG B 1 125 ? -5.602 24.828 1.91 1 98.12 125 ARG B C 1
ATOM 3445 O O . ARG B 1 125 ? -5.617 25.047 0.695 1 98.12 125 ARG B O 1
ATOM 3452 N N . GLY B 1 126 ? -4.605 24.234 2.5 1 98.25 126 GLY B N 1
ATOM 3453 C CA . GLY B 1 126 ? -3.537 23.625 1.725 1 98.25 126 GLY B CA 1
ATOM 3454 C C . GLY B 1 126 ? -4.031 22.594 0.729 1 98.25 126 GLY B C 1
ATOM 3455 O O . GLY B 1 126 ? -3.602 22.578 -0.426 1 98.25 126 GLY B O 1
ATOM 3456 N N . LEU B 1 127 ? -4.922 21.734 1.188 1 98.38 127 LEU B N 1
ATOM 3457 C CA . LEU B 1 127 ? -5.484 20.703 0.317 1 98.38 127 LEU B CA 1
ATOM 3458 C C . LEU B 1 127 ? -6.32 21.328 -0.795 1 98.38 127 LEU B C 1
ATOM 3460 O O . LEU B 1 127 ? -6.289 20.859 -1.937 1 98.38 127 LEU B O 1
ATOM 3464 N N . GLN B 1 128 ? -7.117 22.375 -0.391 1 98.06 128 GLN B N 1
ATOM 3465 C CA . GLN B 1 128 ? -7.891 23.078 -1.409 1 98.06 128 GLN B CA 1
ATOM 3466 C C . GLN B 1 128 ? -6.984 23.625 -2.502 1 98.06 128 GLN B C 1
ATOM 3468 O O . GLN B 1 128 ? -7.305 23.547 -3.688 1 98.06 128 GLN B O 1
ATOM 3473 N N . TYR B 1 129 ? -5.93 24.203 -2.133 1 97 129 TYR B N 1
ATOM 3474 C CA . TYR B 1 129 ? -4.961 24.719 -3.1 1 97 129 TYR B CA 1
ATOM 3475 C C . TYR B 1 129 ? -4.473 23.609 -4.02 1 97 129 TYR B C 1
ATOM 3477 O O . TYR B 1 129 ? -4.473 23.75 -5.242 1 97 129 TYR B O 1
ATOM 3485 N N . LEU B 1 130 ? -4.066 22.422 -3.488 1 95.69 130 LEU B N 1
ATOM 3486 C CA . LEU B 1 130 ? -3.547 21.297 -4.258 1 95.69 130 LEU B CA 1
ATOM 3487 C C . LEU B 1 130 ? -4.602 20.766 -5.219 1 95.69 130 LEU B C 1
ATOM 3489 O O . LEU B 1 130 ? -4.289 20.422 -6.359 1 95.69 130 LEU B O 1
ATOM 3493 N N . HIS B 1 131 ? -5.824 20.781 -4.77 1 96.31 131 HIS B N 1
ATOM 3494 C CA . HIS B 1 131 ? -6.891 20.109 -5.504 1 96.31 131 HIS B CA 1
ATOM 3495 C C . HIS B 1 131 ? -7.527 21.047 -6.527 1 96.31 131 HIS B C 1
ATOM 3497 O O . HIS B 1 131 ? -7.969 20.609 -7.59 1 96.31 131 HIS B O 1
ATOM 3503 N N . GLU B 1 132 ? -7.617 22.344 -6.148 1 94.56 132 GLU B N 1
ATOM 3504 C CA . GLU B 1 132 ? -8.578 23.172 -6.875 1 94.56 132 GLU B CA 1
ATOM 3505 C C . GLU B 1 132 ? -7.961 24.5 -7.312 1 94.56 132 GLU B C 1
ATOM 3507 O O . GLU B 1 132 ? -8.359 25.062 -8.336 1 94.56 132 GLU B O 1
ATOM 3512 N N . ASP B 1 133 ? -7.07 25.031 -6.559 1 93.75 133 ASP B N 1
ATOM 3513 C CA . ASP B 1 133 ? -6.652 26.406 -6.785 1 93.75 133 ASP B CA 1
ATOM 3514 C C . ASP B 1 133 ? -5.375 26.469 -7.617 1 93.75 133 ASP B C 1
ATOM 3516 O O . ASP B 1 133 ? -5.133 27.438 -8.336 1 93.75 133 ASP B O 1
ATOM 3520 N N . SER B 1 134 ? -4.523 25.484 -7.449 1 89.44 134 SER B N 1
ATOM 3521 C CA . SER B 1 134 ? -3.287 25.484 -8.227 1 89.44 134 SER B CA 1
ATOM 3522 C C . SER B 1 134 ? -3.553 25.141 -9.688 1 89.44 134 SER B C 1
ATOM 3524 O O . SER B 1 134 ? -4.629 24.641 -10.031 1 89.44 134 SER B O 1
ATOM 3526 N N . GLN B 1 135 ? -2.611 25.484 -10.523 1 85 135 GLN B N 1
ATOM 3527 C CA . GLN B 1 135 ? -2.707 25.125 -11.938 1 85 135 GLN B CA 1
ATOM 3528 C C . GLN B 1 135 ? -2.643 23.609 -12.133 1 85 135 GLN B C 1
ATOM 3530 O O . GLN B 1 135 ? -3.102 23.094 -13.156 1 85 135 GLN B O 1
ATOM 3535 N N . LEU B 1 136 ? -2.035 23.062 -11.133 1 86.19 136 LEU B N 1
ATOM 3536 C CA . LEU B 1 136 ? -1.91 21.594 -11.156 1 86.19 136 LEU B CA 1
ATOM 3537 C C . LEU B 1 136 ? -2.922 20.953 -10.211 1 86.19 136 LEU B C 1
ATOM 3539 O O . LEU B 1 136 ? -3.238 21.516 -9.156 1 86.19 136 LEU B O 1
ATOM 3543 N N . LYS B 1 137 ? -3.5 19.938 -10.672 1 90.81 137 LYS B N 1
ATOM 3544 C CA . LYS B 1 137 ? -4.316 19.125 -9.773 1 90.81 137 LYS B CA 1
ATOM 3545 C C . LYS B 1 137 ? -3.498 18 -9.156 1 90.81 137 LYS B C 1
ATOM 3547 O O . LYS B 1 137 ? -3.129 17.047 -9.844 1 90.81 137 LYS B O 1
ATOM 3552 N N . VAL B 1 138 ? -3.248 18.125 -7.867 1 92.69 138 VAL B N 1
ATOM 3553 C CA . VAL B 1 138 ? -2.344 17.203 -7.191 1 92.69 138 VAL B CA 1
ATOM 3554 C C . VAL B 1 138 ? -3.105 16.422 -6.125 1 92.69 138 VAL B C 1
ATOM 3556 O O . VAL B 1 138 ? -3.832 17 -5.316 1 92.69 138 VAL B O 1
ATOM 3559 N N . VAL B 1 139 ? -2.992 15.133 -6.133 1 94.75 139 VAL B N 1
ATOM 3560 C CA . VAL B 1 139 ? -3.463 14.258 -5.062 1 94.75 139 VAL B CA 1
ATOM 3561 C C . VAL B 1 139 ? -2.283 13.828 -4.191 1 94.75 139 VAL B C 1
ATOM 3563 O O . VAL B 1 139 ? -1.319 13.242 -4.688 1 94.75 139 VAL B O 1
ATOM 3566 N N . HIS B 1 140 ? -2.264 14.117 -2.93 1 94.31 140 HIS B N 1
ATOM 3567 C CA . HIS B 1 140 ? -1.132 13.898 -2.033 1 94.31 140 HIS B CA 1
ATOM 3568 C C . HIS B 1 140 ? -0.891 12.414 -1.798 1 94.31 140 HIS B C 1
ATOM 3570 O O . HIS B 1 140 ? 0.246 11.945 -1.883 1 94.31 140 HIS B O 1
ATOM 3576 N N . ARG B 1 141 ? -2.01 11.633 -1.407 1 94.31 141 ARG B N 1
ATOM 3577 C CA . ARG B 1 141 ? -2.084 10.18 -1.32 1 94.31 141 ARG B CA 1
ATOM 3578 C C . ARG B 1 141 ? -1.471 9.672 -0.018 1 94.31 141 ARG B C 1
ATOM 3580 O O . ARG B 1 141 ? -1.515 8.477 0.273 1 94.31 141 ARG B O 1
ATOM 3587 N N . ASP B 1 142 ? -0.961 10.547 0.834 1 93.31 142 ASP B N 1
ATOM 3588 C CA . ASP B 1 142 ? -0.414 10.109 2.113 1 93.31 142 ASP B CA 1
ATOM 3589 C C . ASP B 1 142 ? -0.548 11.203 3.172 1 93.31 142 ASP B C 1
ATOM 3591 O O . ASP B 1 142 ? 0.401 11.477 3.908 1 93.31 142 ASP B O 1
ATOM 3595 N N . LEU B 1 143 ? -1.653 11.859 3.139 1 96.56 143 LEU B N 1
ATOM 3596 C CA . LEU B 1 143 ? -1.933 12.875 4.148 1 96.56 143 LEU B CA 1
ATOM 3597 C C . LEU B 1 143 ? -2.17 12.227 5.512 1 96.56 143 LEU B C 1
ATOM 3599 O O . LEU B 1 143 ? -2.984 11.312 5.641 1 96.56 143 LEU B O 1
ATOM 3603 N N . LYS B 1 144 ? -1.415 12.633 6.504 1 95.5 144 LYS B N 1
ATOM 3604 C CA . LYS B 1 144 ? -1.479 12.172 7.887 1 95.5 144 LYS B CA 1
ATOM 3605 C C . LYS B 1 144 ? -0.789 13.156 8.828 1 95.5 144 LYS B C 1
ATOM 3607 O O . LYS B 1 144 ? -0.104 14.078 8.375 1 95.5 144 LYS B O 1
ATOM 3612 N N . ALA B 1 145 ? -0.964 12.969 10.094 1 95.38 145 ALA B N 1
ATOM 3613 C CA . ALA B 1 145 ? -0.475 13.922 11.086 1 95.38 145 ALA B CA 1
ATOM 3614 C C . ALA B 1 145 ? 1.045 14.047 11.023 1 95.38 145 ALA B C 1
ATOM 3616 O O . ALA B 1 145 ? 1.595 15.125 11.242 1 95.38 145 ALA B O 1
ATOM 3617 N N . SER B 1 146 ? 1.75 12.977 10.625 1 93.31 146 SER B N 1
ATOM 3618 C CA . SER B 1 146 ? 3.209 13.008 10.594 1 93.31 146 SER B CA 1
ATOM 3619 C C . SER B 1 146 ? 3.717 13.758 9.367 1 93.31 146 SER B C 1
ATOM 3621 O O . SER B 1 146 ? 4.898 14.109 9.289 1 93.31 146 SER B O 1
ATOM 3623 N N . ASN B 1 147 ? 2.816 13.992 8.43 1 93.5 147 ASN B N 1
ATOM 3624 C CA . ASN B 1 147 ? 3.203 14.703 7.215 1 93.5 147 ASN B CA 1
ATOM 3625 C C . ASN B 1 147 ? 2.699 16.141 7.227 1 93.5 147 ASN B C 1
ATOM 3627 O O . ASN B 1 147 ? 2.607 16.781 6.176 1 93.5 147 ASN B O 1
ATOM 3631 N N . VAL B 1 148 ? 2.314 16.641 8.406 1 97.5 148 VAL B N 1
ATOM 3632 C CA . VAL B 1 148 ? 1.967 18.047 8.625 1 97.5 148 VAL B CA 1
ATOM 3633 C C . VAL B 1 148 ? 2.938 18.656 9.625 1 97.5 148 VAL B C 1
ATOM 3635 O O . VAL B 1 148 ? 2.953 18.281 10.797 1 97.5 148 VAL B O 1
ATOM 3638 N N . LEU B 1 149 ? 3.691 19.609 9.117 1 97 149 LEU B N 1
ATOM 3639 C CA . LEU B 1 149 ? 4.641 20.312 9.969 1 97 149 LEU B CA 1
ATOM 3640 C C . LEU B 1 149 ? 4.031 21.594 10.516 1 97 149 LEU B C 1
ATOM 3642 O O . LEU B 1 149 ? 3.105 22.156 9.922 1 97 149 LEU B O 1
ATOM 3646 N N . LEU B 1 150 ? 4.531 22 11.664 1 97.31 150 LEU B N 1
ATOM 3647 C CA . LEU B 1 150 ? 4.035 23.219 12.297 1 97.31 150 LEU B CA 1
ATOM 3648 C C . LEU B 1 150 ? 5.137 24.266 12.391 1 97.31 150 LEU B C 1
ATOM 3650 O O . LEU B 1 150 ? 6.207 24 12.945 1 97.31 150 LEU B O 1
ATOM 3654 N N . ASP B 1 151 ? 4.875 25.453 11.852 1 96.81 151 ASP B N 1
ATOM 3655 C CA . ASP B 1 151 ? 5.879 26.516 11.891 1 96.81 151 ASP B CA 1
ATOM 3656 C C . ASP B 1 151 ? 5.898 27.203 13.258 1 96.81 151 ASP B C 1
ATOM 3658 O O . ASP B 1 151 ? 5.305 26.703 14.219 1 96.81 151 ASP B O 1
ATOM 3662 N N . VAL B 1 152 ? 6.598 28.312 13.359 1 94.62 152 VAL B N 1
ATOM 3663 C CA . VAL B 1 152 ? 6.855 29 14.625 1 94.62 152 VAL B CA 1
ATOM 3664 C C . VAL B 1 152 ? 5.535 29.453 15.25 1 94.62 152 VAL B C 1
ATOM 3666 O O . VAL B 1 152 ? 5.379 29.438 16.469 1 94.62 152 VAL B O 1
ATOM 3669 N N . ASP B 1 153 ? 4.543 29.797 14.422 1 95.06 153 ASP B N 1
ATOM 3670 C CA . ASP B 1 153 ? 3.244 30.281 14.891 1 95.06 153 ASP B CA 1
ATOM 3671 C C . ASP B 1 153 ? 2.223 29.141 14.922 1 95.06 153 ASP B C 1
ATOM 3673 O O . ASP B 1 153 ? 1.018 29.391 15.008 1 95.06 153 ASP B O 1
ATOM 3677 N N . MET B 1 154 ? 2.635 27.906 14.695 1 95.44 154 MET B N 1
ATOM 3678 C CA . MET B 1 154 ? 1.822 26.703 14.75 1 95.44 154 MET B CA 1
ATOM 3679 C C . MET B 1 154 ? 0.898 26.609 13.539 1 95.44 154 MET B C 1
ATOM 3681 O O . MET B 1 154 ? -0.126 25.922 13.586 1 95.44 154 MET B O 1
ATOM 3685 N N . ASN B 1 155 ? 1.28 27.391 12.516 1 97.31 155 ASN B N 1
ATOM 3686 C CA . ASN B 1 155 ? 0.57 27.188 11.258 1 97.31 155 ASN B CA 1
ATOM 3687 C C . ASN B 1 155 ? 0.995 25.891 10.578 1 97.31 155 ASN B C 1
ATOM 3689 O O . ASN B 1 155 ? 2.182 25.562 10.547 1 97.31 155 ASN B O 1
ATOM 3693 N N . PRO B 1 156 ? 0.019 25.141 10.094 1 98.56 156 PRO B N 1
ATOM 3694 C CA . PRO B 1 156 ? 0.356 23.859 9.484 1 98.56 156 PRO B CA 1
ATOM 3695 C C . PRO B 1 156 ? 0.928 24 8.078 1 98.56 156 PRO B C 1
ATOM 3697 O O . PRO B 1 156 ? 0.492 24.875 7.316 1 98.56 156 PRO B O 1
ATOM 3700 N N . LYS B 1 157 ? 1.886 23.203 7.723 1 98.12 157 LYS B N 1
ATOM 3701 C CA . LYS B 1 157 ? 2.451 23.047 6.383 1 98.12 157 LYS B CA 1
ATOM 3702 C C . LYS B 1 157 ? 2.465 21.594 5.953 1 98.12 157 LYS B C 1
ATOM 3704 O O . LYS B 1 157 ? 3.141 20.766 6.57 1 98.12 157 LYS B O 1
ATOM 3709 N N . ILE B 1 158 ? 1.692 21.281 4.914 1 97.06 158 ILE B N 1
ATOM 3710 C CA . ILE B 1 158 ? 1.661 19.922 4.375 1 97.06 158 ILE B CA 1
ATOM 3711 C C . ILE B 1 158 ? 3.016 19.578 3.758 1 97.06 158 ILE B C 1
ATOM 3713 O O . ILE B 1 158 ? 3.609 20.406 3.055 1 97.06 158 ILE B O 1
ATOM 3717 N N . SER B 1 159 ? 3.527 18.406 4.09 1 92.62 159 SER B N 1
ATOM 3718 C CA . SER B 1 159 ? 4.84 17.984 3.613 1 92.62 159 SER B CA 1
ATOM 3719 C C . SER B 1 159 ? 4.801 16.547 3.086 1 92.62 159 SER B C 1
ATOM 3721 O O . SER B 1 159 ? 3.732 15.938 3.029 1 92.62 159 SER B O 1
ATOM 3723 N N . ASP B 1 160 ? 5.906 16.031 2.602 1 87.62 160 ASP B N 1
ATOM 3724 C CA . ASP B 1 160 ? 6.133 14.68 2.109 1 87.62 160 ASP B CA 1
ATOM 3725 C C . ASP B 1 160 ? 5.219 14.367 0.924 1 87.62 160 ASP B C 1
ATOM 3727 O O . ASP B 1 160 ? 4.246 13.625 1.062 1 87.62 160 ASP B O 1
ATOM 3731 N N . PHE B 1 161 ? 5.59 14.836 -0.199 1 88.19 161 PHE B N 1
ATOM 3732 C CA . PHE B 1 161 ? 4.844 14.648 -1.438 1 88.19 161 PHE B CA 1
ATOM 3733 C C . PHE B 1 161 ? 5.371 13.453 -2.213 1 88.19 161 PHE B C 1
ATOM 3735 O O . PHE B 1 161 ? 5.227 13.383 -3.434 1 88.19 161 PHE B O 1
ATOM 3742 N N . GLY B 1 162 ? 6.008 12.562 -1.53 1 82.38 162 GLY B N 1
ATOM 3743 C CA . GLY B 1 162 ? 6.629 11.414 -2.164 1 82.38 162 GLY B CA 1
ATOM 3744 C C . GLY B 1 162 ? 5.645 10.539 -2.916 1 82.38 162 GLY B C 1
ATOM 3745 O O . GLY B 1 162 ? 5.992 9.938 -3.934 1 82.38 162 GLY B O 1
ATOM 3746 N N . LEU B 1 163 ? 4.418 10.414 -2.471 1 86.06 163 LEU B N 1
ATOM 3747 C CA . LEU B 1 163 ? 3.414 9.555 -3.084 1 86.06 163 LEU B CA 1
ATOM 3748 C C . LEU B 1 163 ? 2.443 10.367 -3.934 1 86.06 163 LEU B C 1
ATOM 3750 O O . LEU B 1 163 ? 1.529 9.812 -4.547 1 86.06 163 LEU B O 1
ATOM 3754 N N . ALA B 1 164 ? 2.678 11.656 -3.994 1 89.44 164 ALA B N 1
ATOM 3755 C CA . ALA B 1 164 ? 1.744 12.547 -4.68 1 89.44 164 ALA B CA 1
ATOM 3756 C C . ALA B 1 164 ? 1.687 12.234 -6.172 1 89.44 164 ALA B C 1
ATOM 3758 O O . ALA B 1 164 ? 2.643 11.703 -6.742 1 89.44 164 ALA B O 1
ATOM 3759 N N . ARG B 1 165 ? 0.517 12.484 -6.766 1 88.38 165 ARG B N 1
ATOM 3760 C CA . ARG B 1 165 ? 0.291 12.297 -8.195 1 88.38 165 ARG B CA 1
ATOM 3761 C C . ARG B 1 165 ? -0.327 13.539 -8.82 1 88.38 165 ARG B C 1
ATOM 3763 O O . ARG B 1 165 ? -1.203 14.172 -8.227 1 88.38 165 ARG B O 1
ATOM 3770 N N . LEU B 1 166 ? 0.202 13.812 -10.008 1 86.44 166 LEU B N 1
ATOM 3771 C CA . LEU B 1 166 ? -0.371 14.875 -10.82 1 86.44 166 LEU B CA 1
ATOM 3772 C C . LEU B 1 166 ? -1.453 14.336 -11.742 1 86.44 166 LEU B C 1
ATOM 3774 O O . LEU B 1 166 ? -1.254 13.32 -12.414 1 86.44 166 LEU B O 1
ATOM 3778 N N . PHE B 1 167 ? -2.547 14.992 -11.656 1 85.56 167 PHE B N 1
ATOM 3779 C CA . PHE B 1 167 ? -3.621 14.617 -12.57 1 85.56 167 PHE B CA 1
ATOM 3780 C C . PHE B 1 167 ? -3.654 15.547 -13.773 1 85.56 167 PHE B C 1
ATOM 3782 O O . PHE B 1 167 ? -3.551 16.766 -13.625 1 85.56 167 PHE B O 1
ATOM 3789 N N . GLU B 1 168 ? -3.672 14.914 -14.891 1 78.94 168 GLU B N 1
ATOM 3790 C CA . GLU B 1 168 ? -3.797 15.695 -16.125 1 78.94 168 GLU B CA 1
ATOM 3791 C C . GLU B 1 168 ? -5.18 16.328 -16.234 1 78.94 168 GLU B C 1
ATOM 3793 O O . GLU B 1 168 ? -6.102 15.961 -15.5 1 78.94 168 GLU B O 1
ATOM 3798 N N . ARG B 1 169 ? -5.219 17.328 -17.203 1 75.94 169 ARG B N 1
ATOM 3799 C CA . ARG B 1 169 ? -6.477 18.031 -17.438 1 75.94 169 ARG B CA 1
ATOM 3800 C C . ARG B 1 169 ? -7.59 17.047 -17.781 1 75.94 169 ARG B C 1
ATOM 3802 O O . ARG B 1 169 ? -7.406 16.172 -18.641 1 75.94 169 ARG B O 1
ATOM 3809 N N . GLY B 1 170 ? -8.617 17.062 -17.047 1 78.88 170 GLY B N 1
ATOM 3810 C CA . GLY B 1 170 ? -9.781 16.219 -17.297 1 78.88 170 GLY B CA 1
ATOM 3811 C C . GLY B 1 170 ? -9.766 14.938 -16.484 1 78.88 170 GLY B C 1
ATOM 3812 O O . GLY B 1 170 ? -10.789 14.266 -16.359 1 78.88 170 GLY B O 1
ATOM 3813 N N . GLN B 1 171 ? -8.562 14.625 -15.938 1 83.25 171 GLN B N 1
ATOM 3814 C CA . GLN B 1 171 ? -8.477 13.414 -15.125 1 83.25 171 GLN B CA 1
ATOM 3815 C C . GLN B 1 171 ? -8.984 13.672 -13.711 1 83.25 171 GLN B C 1
ATOM 3817 O O . GLN B 1 171 ? -8.578 14.641 -13.062 1 83.25 171 GLN B O 1
ATOM 3822 N N . THR B 1 172 ? -9.938 12.859 -13.273 1 84.69 172 THR B N 1
ATOM 3823 C CA . THR B 1 172 ? -10.523 13.07 -11.961 1 84.69 172 THR B CA 1
ATOM 3824 C C . THR B 1 172 ? -10.109 11.969 -10.992 1 84.69 172 THR B C 1
ATOM 3826 O O . THR B 1 172 ? -10.266 12.102 -9.781 1 84.69 172 THR B O 1
ATOM 3829 N N . GLN B 1 173 ? -9.625 10.875 -11.555 1 90.06 173 GLN B N 1
ATOM 3830 C CA . GLN B 1 173 ? -9.234 9.766 -10.695 1 90.06 173 GLN B CA 1
ATOM 3831 C C . GLN B 1 173 ? -8.117 8.945 -11.328 1 90.06 173 GLN B C 1
ATOM 3833 O O . GLN B 1 173 ? -7.914 8.992 -12.539 1 90.06 173 GLN B O 1
ATOM 3838 N N . GLY B 1 174 ? -7.336 8.398 -10.508 1 90.25 174 GLY B N 1
ATOM 3839 C CA . GLY B 1 174 ? -6.348 7.418 -10.922 1 90.25 174 GLY B CA 1
ATOM 3840 C C . GLY B 1 174 ? -6.664 6.016 -10.453 1 90.25 174 GLY B C 1
ATOM 3841 O O . GLY B 1 174 ? -7.383 5.832 -9.469 1 90.25 174 GLY B O 1
ATOM 3842 N N . ILE B 1 175 ? -6.238 5.051 -11.211 1 87.62 175 ILE B N 1
ATOM 3843 C CA . ILE B 1 175 ? -6.398 3.645 -10.859 1 87.62 175 ILE B CA 1
ATOM 3844 C C . ILE B 1 175 ? -5.031 2.959 -10.844 1 87.62 175 ILE B C 1
ATOM 3846 O O . ILE B 1 175 ? -4.203 3.191 -11.727 1 87.62 175 ILE B O 1
ATOM 3850 N N . THR B 1 176 ? -4.789 2.244 -9.781 1 85.5 176 THR B N 1
ATOM 3851 C CA . THR B 1 176 ? -3.547 1.484 -9.688 1 85.5 176 THR B CA 1
ATOM 3852 C C . THR B 1 176 ? -3.814 0.072 -9.172 1 85.5 176 THR B C 1
ATOM 3854 O O . THR B 1 176 ? -4.758 -0.148 -8.414 1 85.5 176 THR B O 1
ATOM 3857 N N . ASN B 1 177 ? -3.021 -0.907 -9.57 1 81.56 177 ASN B N 1
ATOM 3858 C CA . ASN B 1 177 ? -3.057 -2.246 -9 1 81.56 177 ASN B CA 1
ATOM 3859 C C . ASN B 1 177 ? -2.201 -2.338 -7.738 1 81.56 177 ASN B C 1
ATOM 3861 O O . ASN B 1 177 ? -2.357 -3.266 -6.941 1 81.56 177 ASN B O 1
ATOM 3865 N N . ARG B 1 178 ? -1.348 -1.398 -7.613 1 84.25 178 ARG B N 1
ATOM 3866 C CA . ARG B 1 178 ? -0.434 -1.373 -6.477 1 84.25 178 ARG B CA 1
ATOM 3867 C C . ARG B 1 178 ? -0.822 -0.281 -5.488 1 84.25 178 ARG B C 1
ATOM 3869 O O . ARG B 1 178 ? -0.797 0.905 -5.82 1 84.25 178 ARG B O 1
ATOM 3876 N N . VAL B 1 179 ? -1.099 -0.677 -4.328 1 87.88 179 VAL B N 1
ATOM 3877 C CA . VAL B 1 179 ? -1.511 0.248 -3.275 1 87.88 179 VAL B CA 1
ATOM 3878 C C . VAL B 1 179 ? -0.328 0.55 -2.359 1 87.88 179 VAL B C 1
ATOM 3880 O O . VAL B 1 179 ? 0.387 -0.363 -1.937 1 87.88 179 VAL B O 1
ATOM 3883 N N . ILE B 1 180 ? -0.084 1.851 -2.146 1 88 180 ILE B N 1
ATOM 3884 C CA . ILE B 1 180 ? 0.951 2.334 -1.24 1 88 180 ILE B CA 1
ATOM 3885 C C . ILE B 1 180 ? 0.373 3.412 -0.326 1 88 180 ILE B C 1
ATOM 3887 O O . ILE B 1 180 ? -0.312 4.328 -0.791 1 88 180 ILE B O 1
ATOM 3891 N N . GLY B 1 181 ? 0.569 3.332 0.94 1 88.69 181 GLY B N 1
ATOM 3892 C CA . GLY B 1 181 ? 0.092 4.336 1.877 1 88.69 181 GLY B CA 1
ATOM 3893 C C . GLY B 1 181 ? 0.251 3.924 3.328 1 88.69 181 GLY B C 1
ATOM 3894 O O . GLY B 1 181 ? 0.939 2.945 3.629 1 88.69 181 GLY B O 1
ATOM 3895 N N . THR B 1 182 ? -0.255 4.754 4.164 1 90.25 182 THR B N 1
ATOM 3896 C CA . THR B 1 182 ? -0.234 4.473 5.594 1 90.25 182 THR B CA 1
ATOM 3897 C C . THR B 1 182 ? -1.582 3.932 6.059 1 90.25 182 THR B C 1
ATOM 3899 O O . THR B 1 182 ? -2.621 4.555 5.824 1 90.25 182 THR B O 1
ATOM 3902 N N . TYR B 1 183 ? -1.553 2.748 6.652 1 86.5 183 TYR B N 1
ATOM 3903 C CA . TYR B 1 183 ? -2.805 2.172 7.129 1 86.5 183 TYR B CA 1
ATOM 3904 C C . TYR B 1 183 ? -3.52 3.129 8.07 1 86.5 183 TYR B C 1
ATOM 3906 O O . TYR B 1 183 ? -2.877 3.863 8.828 1 86.5 183 TYR B O 1
ATOM 3914 N N . GLY B 1 184 ? -4.809 3.146 8.031 1 87.62 184 GLY B N 1
ATOM 3915 C CA . GLY B 1 184 ? -5.625 4.004 8.883 1 87.62 184 GLY B CA 1
ATOM 3916 C C . GLY B 1 184 ? -6.004 5.312 8.211 1 87.62 184 GLY B C 1
ATOM 3917 O O . GLY B 1 184 ? -6.926 6 8.656 1 87.62 184 GLY B O 1
ATOM 3918 N N . TYR B 1 185 ? -5.215 5.652 7.207 1 93 185 TYR B N 1
ATOM 3919 C CA . TYR B 1 185 ? -5.488 6.922 6.543 1 93 185 TYR B CA 1
ATOM 3920 C C . TYR B 1 185 ? -5.941 6.695 5.105 1 93 185 TYR B C 1
ATOM 3922 O O . TYR B 1 185 ? -6.383 7.629 4.43 1 93 185 TYR B O 1
ATOM 3930 N N . MET B 1 186 ? -5.816 5.473 4.629 1 92.44 186 MET B N 1
ATOM 3931 C CA . MET B 1 186 ? -6.129 5.18 3.234 1 92.44 186 MET B CA 1
ATOM 3932 C C . MET B 1 186 ? -7.633 5.004 3.037 1 92.44 186 MET B C 1
ATOM 3934 O O . MET B 1 186 ? -8.297 4.344 3.84 1 92.44 186 MET B O 1
ATOM 3938 N N . ALA B 1 187 ? -8.102 5.586 1.976 1 93.25 187 ALA B N 1
ATOM 3939 C CA . ALA B 1 187 ? -9.531 5.547 1.682 1 93.25 187 ALA B CA 1
ATOM 3940 C C . ALA B 1 187 ? -9.961 4.148 1.253 1 93.25 187 ALA B C 1
ATOM 3942 O O . ALA B 1 187 ? -9.18 3.404 0.656 1 93.25 187 ALA B O 1
ATOM 3943 N N . PRO B 1 188 ? -11.227 3.818 1.478 1 88.81 188 PRO B N 1
ATOM 3944 C CA . PRO B 1 188 ? -11.727 2.484 1.143 1 88.81 188 PRO B CA 1
ATOM 3945 C C . PRO B 1 188 ? -11.625 2.17 -0.348 1 88.81 188 PRO B C 1
ATOM 3947 O O . PRO B 1 188 ? -11.195 1.076 -0.724 1 88.81 188 PRO B O 1
ATOM 3950 N N . GLU B 1 189 ? -12 3.102 -1.262 1 89.88 189 GLU B N 1
ATOM 3951 C CA . GLU B 1 189 ? -11.961 2.844 -2.699 1 89.88 189 GLU B CA 1
ATOM 3952 C C . GLU B 1 189 ? -10.539 2.604 -3.184 1 89.88 189 GLU B C 1
ATOM 3954 O O . GLU B 1 189 ? -10.32 1.922 -4.188 1 89.88 189 GLU B O 1
ATOM 3959 N N . TYR B 1 190 ? -9.617 3.152 -2.498 1 92.19 190 TYR B N 1
ATOM 3960 C CA . TYR B 1 190 ? -8.211 2.986 -2.842 1 92.19 190 TYR B CA 1
ATOM 3961 C C . TYR B 1 190 ? -7.703 1.609 -2.424 1 92.19 190 TYR B C 1
ATOM 3963 O O . TYR B 1 190 ? -7.09 0.897 -3.223 1 92.19 190 TYR B O 1
ATOM 3971 N N . ILE B 1 191 ? -7.98 1.211 -1.2 1 87.69 191 ILE B N 1
ATOM 3972 C CA . ILE B 1 191 ? -7.496 -0.048 -0.645 1 87.69 191 ILE B CA 1
ATOM 3973 C C . ILE B 1 191 ? -8.203 -1.219 -1.328 1 87.69 191 ILE B C 1
ATOM 3975 O O . ILE B 1 191 ? -7.598 -2.275 -1.539 1 87.69 191 ILE B O 1
ATOM 3979 N N . MET B 1 192 ? -9.375 -0.955 -1.71 1 81.81 192 MET B N 1
ATOM 3980 C CA . MET B 1 192 ? -10.195 -2.062 -2.191 1 81.81 192 MET B CA 1
ATOM 3981 C C . MET B 1 192 ? -10.086 -2.201 -3.707 1 81.81 192 MET B C 1
ATOM 3983 O O . MET B 1 192 ? -10.172 -3.307 -4.242 1 81.81 192 MET B O 1
ATOM 3987 N N . ARG B 1 193 ? -9.898 -1.034 -4.367 1 85.25 193 ARG B N 1
ATOM 3988 C CA . ARG B 1 193 ? -10.008 -1.067 -5.82 1 85.25 193 ARG B CA 1
ATOM 3989 C C . ARG B 1 193 ? -8.828 -0.359 -6.473 1 85.25 193 ARG B C 1
ATOM 3991 O O . ARG B 1 193 ? -8.727 -0.311 -7.703 1 85.25 193 ARG B O 1
ATOM 3998 N N . GLY B 1 194 ? -8.094 0.206 -5.684 1 89.25 194 GLY B N 1
ATOM 3999 C CA . GLY B 1 194 ? -6.953 0.929 -6.23 1 89.25 194 GLY B CA 1
ATOM 4000 C C . GLY B 1 194 ? -7.324 2.289 -6.793 1 89.25 194 GLY B C 1
ATOM 4001 O O . GLY B 1 194 ? -6.512 2.934 -7.457 1 89.25 194 GLY B O 1
ATOM 4002 N N . ASN B 1 195 ? -8.609 2.668 -6.547 1 91.56 195 ASN B N 1
ATOM 4003 C CA . ASN B 1 195 ? -9.07 3.963 -7.035 1 91.56 195 ASN B CA 1
ATOM 4004 C C . ASN B 1 195 ? -8.656 5.094 -6.102 1 91.56 195 ASN B C 1
ATOM 4006 O O . ASN B 1 195 ? -8.914 5.039 -4.898 1 91.56 195 ASN B O 1
ATOM 4010 N N . TYR B 1 196 ? -7.91 6.074 -6.672 1 94.56 196 TYR B N 1
ATOM 4011 C CA . TYR B 1 196 ? -7.594 7.23 -5.84 1 94.56 196 TYR B CA 1
ATOM 4012 C C . TYR B 1 196 ? -7.91 8.531 -6.57 1 94.56 196 TYR B C 1
ATOM 4014 O O . TYR B 1 196 ? -7.82 8.602 -7.797 1 94.56 196 TYR B O 1
ATOM 4022 N N . SER B 1 197 ? -8.352 9.5 -5.871 1 97.06 197 SER B N 1
ATOM 4023 C CA . SER B 1 197 ? -8.734 10.828 -6.328 1 97.06 197 SER B CA 1
ATO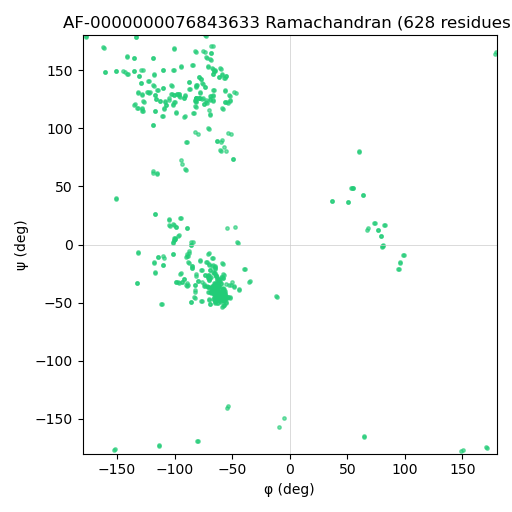M 4024 C C . SER B 1 197 ? -8.547 11.867 -5.227 1 97.06 197 SER B C 1
ATOM 4026 O O . SER B 1 197 ? -8.031 11.555 -4.152 1 97.06 197 SER B O 1
ATOM 4028 N N . VAL B 1 198 ? -8.945 13.078 -5.535 1 97.56 198 VAL B N 1
ATOM 4029 C CA . VAL B 1 198 ? -8.891 14.125 -4.52 1 97.56 198 VAL B CA 1
ATOM 4030 C C . VAL B 1 198 ? -9.719 13.711 -3.307 1 97.56 198 VAL B C 1
ATOM 4032 O O . VAL B 1 198 ? -9.422 14.102 -2.178 1 97.56 198 VAL B O 1
ATOM 4035 N N . LYS B 1 199 ? -10.711 12.836 -3.551 1 97.88 199 LYS B N 1
ATOM 4036 C CA . LYS B 1 199 ? -11.586 12.398 -2.471 1 97.88 199 LYS B CA 1
ATOM 4037 C C . LYS B 1 199 ? -10.844 11.477 -1.503 1 97.88 199 LYS B C 1
ATOM 4039 O O . LYS B 1 199 ? -11.25 11.328 -0.349 1 97.88 199 LYS B O 1
ATOM 4044 N N . SER B 1 200 ? -9.789 10.773 -1.983 1 97.88 200 SER B N 1
ATOM 4045 C CA . SER B 1 200 ? -8.953 9.977 -1.096 1 97.88 200 SER B CA 1
ATOM 4046 C C . SER B 1 200 ? -8.219 10.852 -0.084 1 97.88 200 SER B C 1
ATOM 4048 O O . SER B 1 200 ? -8.102 10.484 1.088 1 97.88 200 SER B O 1
ATOM 4050 N N . ASP B 1 201 ? -7.793 12.031 -0.561 1 98.44 201 ASP B N 1
ATOM 4051 C CA . ASP B 1 201 ? -7.176 13 0.341 1 98.44 201 ASP B CA 1
ATOM 4052 C C . ASP B 1 201 ? -8.188 13.531 1.348 1 98.44 201 ASP B C 1
ATOM 4054 O O . ASP B 1 201 ? -7.855 13.766 2.512 1 98.44 201 ASP B O 1
ATOM 4058 N N . VAL B 1 202 ? -9.383 13.734 0.838 1 98.44 202 VAL B N 1
ATOM 4059 C CA . VAL B 1 202 ? -10.453 14.227 1.704 1 98.44 202 VAL B CA 1
ATOM 4060 C C . VAL B 1 202 ? -10.703 13.234 2.834 1 98.44 202 VAL B C 1
ATOM 4062 O O . VAL B 1 202 ? -10.891 13.625 3.986 1 98.44 202 VAL B O 1
ATOM 4065 N N . PHE B 1 203 ? -10.703 11.969 2.494 1 97.31 203 PHE B N 1
ATOM 4066 C CA . PHE B 1 203 ? -10.844 10.93 3.502 1 97.31 203 PHE B CA 1
ATOM 4067 C C . PHE B 1 203 ? -9.75 11.047 4.562 1 97.31 203 PHE B C 1
ATOM 4069 O O . PHE B 1 203 ? -10.047 11.078 5.758 1 97.31 203 PHE B O 1
ATOM 4076 N N . SER B 1 204 ? -8.5 11.109 4.148 1 97.5 204 SER B N 1
ATOM 4077 C CA . SER B 1 204 ? -7.367 11.234 5.062 1 97.5 204 SER B CA 1
ATOM 4078 C C . SER B 1 204 ? -7.496 12.477 5.938 1 97.5 204 SER B C 1
ATOM 4080 O O . SER B 1 204 ? -7.176 12.438 7.129 1 97.5 204 SER B O 1
ATOM 4082 N N . PHE B 1 205 ? -7.957 13.594 5.312 1 98.56 205 PHE B N 1
ATOM 4083 C CA . PHE B 1 205 ? -8.188 14.828 6.055 1 98.56 205 PHE B CA 1
ATOM 4084 C C . PHE B 1 205 ? -9.195 14.609 7.172 1 98.56 205 PHE B C 1
ATOM 4086 O O . PHE B 1 205 ? -8.984 15.047 8.305 1 98.56 205 PHE B O 1
ATOM 4093 N N . GLY B 1 206 ? -10.312 13.961 6.836 1 97.56 206 GLY B N 1
ATOM 4094 C CA . GLY B 1 206 ? -11.32 13.672 7.836 1 97.56 206 GLY B CA 1
ATOM 4095 C C . GLY B 1 206 ? -10.781 12.891 9.023 1 97.56 206 GLY B C 1
ATOM 4096 O O . GLY B 1 206 ? -11.086 13.203 10.172 1 97.56 206 GLY B O 1
ATOM 4097 N N . VAL B 1 207 ? -9.969 11.867 8.719 1 95.56 207 VAL B N 1
ATOM 4098 C CA . VAL B 1 207 ? -9.336 11.078 9.773 1 95.56 207 VAL B CA 1
ATOM 4099 C C . VAL B 1 207 ? -8.5 11.984 10.664 1 95.56 207 VAL B C 1
ATOM 4101 O O . VAL B 1 207 ? -8.586 11.914 11.891 1 95.56 207 VAL B O 1
ATOM 4104 N N . MET B 1 208 ? -7.77 12.875 10.109 1 97.06 208 MET B N 1
ATOM 4105 C CA . MET B 1 208 ? -6.906 13.773 10.859 1 97.06 208 MET B CA 1
ATOM 4106 C C . MET B 1 208 ? -7.727 14.711 11.734 1 97.06 208 MET B C 1
ATOM 4108 O O . MET B 1 208 ? -7.352 15 12.875 1 97.06 208 MET B O 1
ATOM 4112 N N . VAL B 1 209 ? -8.82 15.211 11.148 1 97.44 209 VAL B N 1
ATOM 4113 C CA . VAL B 1 209 ? -9.688 16.094 11.922 1 97.44 209 VAL B CA 1
ATOM 4114 C C . VAL B 1 209 ? -10.133 15.391 13.203 1 97.44 209 VAL B C 1
ATOM 4116 O O . VAL B 1 209 ? -10.047 15.961 14.289 1 97.44 209 VAL B O 1
ATOM 4119 N N . LEU B 1 210 ? -10.555 14.18 13.07 1 95.12 210 LEU B N 1
ATOM 4120 C CA . LEU B 1 210 ? -11.031 13.422 14.219 1 95.12 210 LEU B CA 1
ATOM 4121 C C . LEU B 1 210 ? -9.898 13.133 15.188 1 95.12 210 LEU B C 1
ATOM 4123 O O . LEU B 1 210 ? -10.102 13.148 16.406 1 95.12 210 LEU B O 1
ATOM 4127 N N . GLU B 1 211 ? -8.727 12.898 14.664 1 95 211 GLU B N 1
ATOM 4128 C CA . GLU B 1 211 ? -7.559 12.742 15.523 1 95 211 GLU B CA 1
ATOM 4129 C C . GLU B 1 211 ? -7.273 14.023 16.312 1 95 211 GLU B C 1
ATOM 4131 O O . GLU B 1 211 ? -6.984 13.969 17.5 1 95 211 GLU B O 1
ATOM 4136 N N . ILE B 1 212 ? -7.328 15.133 15.617 1 95.94 212 ILE B N 1
ATOM 4137 C CA . ILE B 1 212 ? -6.992 16.422 16.219 1 95.94 212 ILE B CA 1
ATOM 4138 C C . ILE B 1 212 ? -7.992 16.734 17.328 1 95.94 212 ILE B C 1
ATOM 4140 O O . ILE B 1 212 ? -7.605 17.203 18.406 1 95.94 212 ILE B O 1
ATOM 4144 N N . VAL B 1 213 ? -9.234 16.5 17.109 1 93.94 213 VAL B N 1
ATOM 4145 C CA . VAL B 1 213 ? -10.289 16.844 18.047 1 93.94 213 VAL B CA 1
ATOM 4146 C C . VAL B 1 213 ? -10.211 15.93 19.266 1 93.94 213 VAL B C 1
ATOM 4148 O O . VAL B 1 213 ? -10.391 16.375 20.406 1 93.94 213 VAL B O 1
ATOM 4151 N N . THR B 1 214 ? -9.859 14.664 19.062 1 91.88 214 THR B N 1
ATOM 4152 C CA . THR B 1 214 ? -9.906 13.688 20.141 1 91.88 214 THR B CA 1
ATOM 4153 C C . THR B 1 214 ? -8.539 13.555 20.812 1 91.88 214 THR B C 1
ATOM 4155 O O . THR B 1 214 ? -8.438 13.07 21.938 1 91.88 214 THR B O 1
ATOM 4158 N N . GLY B 1 215 ? -7.535 13.883 20.047 1 92.12 215 GLY B N 1
ATOM 4159 C CA . GLY B 1 215 ? -6.188 13.664 20.547 1 92.12 215 GLY B CA 1
ATOM 4160 C C . GLY B 1 215 ? -5.758 12.211 20.484 1 92.12 215 GLY B C 1
ATOM 4161 O O . GLY B 1 215 ? -4.754 11.836 21.094 1 92.12 215 GLY B O 1
ATOM 4162 N N . ARG B 1 216 ? -6.539 11.43 19.766 1 88.75 216 ARG B N 1
ATOM 4163 C CA . ARG B 1 216 ? -6.262 10 19.672 1 88.75 216 ARG B CA 1
ATOM 4164 C C . ARG B 1 216 ? -5.781 9.625 18.281 1 88.75 216 ARG B C 1
ATOM 4166 O O . ARG B 1 216 ? -6.367 10.055 17.281 1 88.75 216 ARG B O 1
ATOM 4173 N N . LYS B 1 217 ? -4.711 8.812 18.359 1 88.62 217 LYS B N 1
ATOM 4174 C CA . LYS B 1 217 ? -4.176 8.344 17.094 1 88.62 217 LYS B CA 1
ATOM 4175 C C . LYS B 1 217 ? -5.023 7.211 16.516 1 88.62 217 LYS B C 1
ATOM 4177 O O . LYS B 1 217 ? -5.418 6.293 17.25 1 88.62 217 LYS B O 1
ATOM 4182 N N . ASN B 1 218 ? -5.422 7.266 15.25 1 81.19 218 ASN B N 1
ATOM 4183 C CA . ASN B 1 218 ? -6.273 6.285 14.586 1 81.19 218 ASN B CA 1
ATOM 4184 C C . ASN B 1 218 ? -5.656 4.891 14.633 1 81.19 218 ASN B C 1
ATOM 4186 O O . ASN B 1 218 ? -6.371 3.891 14.734 1 81.19 218 ASN B O 1
ATOM 4190 N N . ASN B 1 219 ? -4.359 4.672 14.5 1 67.06 219 ASN B N 1
ATOM 4191 C CA . ASN B 1 219 ? -3.748 3.35 14.391 1 67.06 219 ASN B CA 1
ATOM 4192 C C . ASN B 1 219 ? -3.154 2.895 15.719 1 67.06 219 ASN B C 1
ATOM 4194 O O . ASN B 1 219 ? -2.287 2.02 15.75 1 67.06 219 ASN B O 1
ATOM 4198 N N . ASP B 1 220 ? -3.613 3.609 16.844 1 60 220 ASP B N 1
ATOM 4199 C CA . ASP B 1 220 ? -3.025 3.252 18.141 1 60 220 ASP B CA 1
ATOM 4200 C C . ASP B 1 220 ? -3.502 1.876 18.594 1 60 220 ASP B C 1
ATOM 4202 O O . ASP B 1 220 ? -4.703 1.656 18.781 1 60 220 ASP B O 1
ATOM 4206 N N . THR B 1 221 ? -2.619 0.878 18.359 1 51.31 221 THR B N 1
ATOM 4207 C CA . THR B 1 221 ? -2.857 -0.513 18.719 1 51.31 221 THR B CA 1
ATOM 4208 C C . THR B 1 221 ? -3.023 -0.654 20.234 1 51.31 221 THR B C 1
ATOM 4210 O O . THR B 1 221 ? -3.379 -1.727 20.734 1 51.31 221 THR B O 1
ATOM 4213 N N . THR B 1 222 ? -2.361 0.205 21.062 1 44.69 222 THR B N 1
ATOM 4214 C CA . THR B 1 222 ? -2.238 -0.102 22.484 1 44.69 222 THR B CA 1
ATOM 4215 C C . THR B 1 222 ? -3.613 -0.265 23.125 1 44.69 222 THR B C 1
ATOM 4217 O O . THR B 1 222 ? -3.721 -0.68 24.281 1 44.69 222 THR B O 1
ATOM 4220 N N . GLN B 1 223 ? -4.461 0.657 22.984 1 43.31 223 GLN B N 1
ATOM 4221 C CA . GLN B 1 223 ? -5.578 0.566 23.922 1 43.31 223 GLN B CA 1
ATOM 4222 C C . GLN B 1 223 ? -6.25 -0.802 23.844 1 43.31 223 GLN B C 1
ATOM 4224 O O . GLN B 1 223 ? -5.875 -1.639 23.016 1 43.31 223 GLN B O 1
ATOM 4229 N N . SER B 1 224 ? -7.762 -0.805 23.938 1 37.94 224 SER B N 1
ATOM 4230 C CA . SER B 1 224 ? -8.656 -1.905 24.281 1 37.94 224 SER B CA 1
ATOM 4231 C C . SER B 1 224 ? -8.445 -3.104 23.359 1 37.94 224 SER B C 1
ATOM 4233 O O . SER B 1 224 ? -7.992 -2.947 22.219 1 37.94 224 SER B O 1
ATOM 4235 N N . ASP B 1 225 ? -8.328 -4.332 24.016 1 39.38 225 ASP B N 1
ATOM 4236 C CA . ASP B 1 225 ? -8.562 -5.715 23.609 1 39.38 225 ASP B CA 1
ATOM 4237 C C . ASP B 1 225 ? -9.305 -5.77 22.266 1 39.38 225 ASP B C 1
ATOM 4239 O O . ASP B 1 225 ? -9.523 -6.852 21.719 1 39.38 225 ASP B O 1
ATOM 4243 N N . ASP B 1 226 ? -10.305 -4.895 22.219 1 39.84 226 ASP B N 1
ATOM 4244 C CA . ASP B 1 226 ? -11.211 -5.008 21.078 1 39.84 226 ASP B CA 1
ATOM 4245 C C . ASP B 1 226 ? -10.539 -4.543 19.781 1 39.84 226 ASP B C 1
ATOM 4247 O O . ASP B 1 226 ? -9.797 -3.559 19.781 1 39.84 226 ASP B O 1
ATOM 4251 N N . LEU B 1 227 ? -10.414 -5.223 18.844 1 39.16 227 LEU B N 1
ATOM 4252 C CA . LEU B 1 227 ? -10.023 -5.129 17.453 1 39.16 227 LEU B CA 1
ATOM 4253 C C . LEU B 1 227 ? -9.867 -3.672 17.016 1 39.16 227 LEU B C 1
ATOM 4255 O O . LEU B 1 227 ? -10.266 -2.762 17.75 1 39.16 227 LEU B O 1
ATOM 4259 N N . LEU B 1 228 ? -9.977 -3.375 15.617 1 45.41 228 LEU B N 1
ATOM 4260 C CA . LEU B 1 228 ? -9.898 -2.539 14.43 1 45.41 228 LEU B CA 1
ATOM 4261 C C . LEU B 1 228 ? -10.578 -1.195 14.656 1 45.41 228 LEU B C 1
ATOM 4263 O O . LEU B 1 228 ? -11.141 -0.611 13.727 1 45.41 228 LEU B O 1
ATOM 4267 N N . THR B 1 229 ? -10.891 -0.769 15.898 1 54.06 229 THR B N 1
ATOM 4268 C CA . THR B 1 229 ? -11.844 0.328 15.781 1 54.06 229 THR B CA 1
ATOM 4269 C C . THR B 1 229 ? -11.133 1.633 15.445 1 54.06 229 THR B C 1
ATOM 4271 O O . THR B 1 229 ? -10.273 2.094 16.203 1 54.06 229 THR B O 1
ATOM 4274 N N . MET B 1 230 ? -11.055 1.988 14.25 1 70.25 230 MET B N 1
ATOM 4275 C CA . MET B 1 230 ? -10.641 3.275 13.695 1 70.25 230 MET B CA 1
ATOM 4276 C C . MET B 1 230 ? -11.32 4.426 14.43 1 70.25 230 MET B C 1
ATOM 4278 O O . MET B 1 230 ? -12.445 4.285 14.906 1 70.25 230 MET B O 1
ATOM 4282 N N . VAL B 1 231 ? -10.578 5.43 14.859 1 78.06 231 VAL B N 1
ATOM 4283 C CA . VAL B 1 231 ? -11.086 6.633 15.508 1 78.06 231 VAL B CA 1
ATOM 4284 C C . VAL B 1 231 ? -12.438 7.016 14.906 1 78.06 231 VAL B C 1
ATOM 4286 O O . VAL B 1 231 ? -13.352 7.426 15.617 1 78.06 231 VAL B O 1
ATOM 4289 N N . CYS B 1 232 ? -12.578 6.707 13.648 1 81.56 232 CYS B N 1
ATOM 4290 C CA . CYS B 1 232 ? -13.805 7.078 12.953 1 81.56 232 CYS B CA 1
ATOM 4291 C C . CYS B 1 232 ? -15 6.281 13.477 1 81.56 232 CYS B C 1
ATOM 4293 O O . CYS B 1 232 ? -16.094 6.828 13.648 1 81.56 232 CYS B O 1
ATOM 4295 N N . SER B 1 233 ? -14.773 5.059 13.781 1 79.19 233 SER B N 1
ATOM 4296 C CA . SER B 1 233 ? -15.844 4.203 14.273 1 79.19 233 SER B CA 1
ATOM 4297 C C . SER B 1 233 ? -16.266 4.602 15.68 1 79.19 233 SER B C 1
ATOM 4299 O O . SER B 1 233 ? -17.469 4.641 15.992 1 79.19 233 SER B O 1
ATOM 4301 N N . ILE B 1 234 ? -15.328 4.906 16.453 1 81.75 234 ILE B N 1
ATOM 4302 C CA . ILE B 1 234 ? -15.594 5.312 17.844 1 81.75 234 ILE B CA 1
ATOM 4303 C C . ILE B 1 234 ? -16.375 6.621 17.844 1 81.75 234 ILE B C 1
ATOM 4305 O O . ILE B 1 234 ? -17.391 6.746 18.547 1 81.75 234 ILE B O 1
ATOM 4309 N N . ILE B 1 235 ? -15.922 7.516 17.109 1 87.38 235 ILE B N 1
ATOM 4310 C CA . ILE B 1 235 ? -16.547 8.836 17.078 1 87.38 235 ILE B CA 1
ATOM 4311 C C . ILE B 1 235 ? -17.969 8.719 16.516 1 87.38 235 ILE B C 1
ATOM 4313 O O . ILE B 1 235 ? -18.891 9.359 17.031 1 87.38 235 ILE B O 1
ATOM 4317 N N . TRP B 1 236 ? -18.094 7.898 15.555 1 87.75 236 TRP B N 1
ATOM 4318 C CA . TRP B 1 236 ? -19.422 7.703 14.977 1 87.75 236 TRP B CA 1
ATOM 4319 C C . TRP B 1 236 ? -20.391 7.152 16.016 1 87.75 236 TRP B C 1
ATOM 4321 O O . TRP B 1 236 ? -21.531 7.629 16.125 1 87.75 236 TRP B O 1
ATOM 4331 N N . GLU B 1 237 ? -19.953 6.18 16.719 1 85.62 237 GLU B N 1
ATOM 4332 C CA . GLU B 1 237 ? -20.781 5.602 17.766 1 85.62 237 GLU B CA 1
ATOM 4333 C C . GLU B 1 237 ? -21.203 6.66 18.781 1 85.62 237 GLU B C 1
ATOM 4335 O O . GLU B 1 237 ? -22.375 6.73 19.156 1 85.62 237 GLU B O 1
ATOM 4340 N N . HIS B 1 238 ? -20.359 7.473 19.156 1 89.88 238 HIS B N 1
ATOM 4341 C CA . HIS B 1 238 ? -20.656 8.508 20.141 1 89.88 238 HIS B CA 1
ATOM 4342 C C . HIS B 1 238 ? -21.469 9.641 19.516 1 89.88 238 HIS B C 1
ATOM 4344 O O . HIS B 1 238 ? -22.297 10.258 20.188 1 89.88 238 HIS B O 1
ATOM 4350 N N . TRP B 1 239 ? -21.219 9.875 18.281 1 89.88 239 TRP B N 1
ATOM 4351 C CA . TRP B 1 239 ? -22.016 10.859 17.562 1 89.88 239 TRP B CA 1
ATOM 4352 C C . TRP B 1 239 ? -23.484 10.461 17.516 1 89.88 239 TRP B C 1
ATOM 4354 O O . TRP B 1 239 ? -24.359 11.266 17.844 1 89.88 239 TRP B O 1
ATOM 4364 N N . THR B 1 240 ? -23.703 9.25 17.203 1 90.19 240 THR B N 1
ATOM 4365 C CA . THR B 1 240 ? -25.062 8.742 17.078 1 90.19 240 THR B CA 1
ATOM 4366 C C . THR B 1 240 ? -25.75 8.648 18.438 1 90.19 240 THR B C 1
ATOM 4368 O O . THR B 1 240 ? -26.969 8.805 18.547 1 90.19 240 THR B O 1
ATOM 4371 N N . SER B 1 241 ? -24.969 8.445 19.469 1 91.88 241 SER B N 1
ATOM 4372 C CA . SER B 1 241 ? -25.516 8.32 20.812 1 91.88 241 SER B CA 1
ATOM 4373 C C . SER B 1 241 ? -25.609 9.68 21.5 1 91.88 241 SER B C 1
ATOM 4375 O O . SER B 1 241 ? -26.125 9.781 22.609 1 91.88 241 SER B O 1
ATOM 4377 N N . GLY B 1 242 ? -25.078 10.719 20.938 1 90.62 242 GLY B N 1
ATOM 4378 C CA . GLY B 1 242 ? -25.156 12.055 21.5 1 90.62 242 GLY B CA 1
ATOM 4379 C C . GLY B 1 242 ? -24.125 12.312 22.578 1 90.62 242 GLY B C 1
ATOM 4380 O O . GLY B 1 242 ? -24.281 13.234 23.391 1 90.62 242 GLY B O 1
ATOM 4381 N N . THR B 1 243 ? -23.109 11.477 22.641 1 92.31 243 THR B N 1
ATOM 4382 C CA . THR B 1 243 ? -22.109 11.609 23.688 1 92.31 243 THR B CA 1
ATOM 4383 C C . THR B 1 243 ? -20.734 11.922 23.094 1 92.31 243 THR B C 1
ATOM 4385 O O . THR B 1 243 ? -19.703 11.57 23.688 1 92.31 243 THR B O 1
ATOM 4388 N N . VAL B 1 244 ? -20.672 12.516 21.969 1 90.19 244 VAL B N 1
ATOM 4389 C CA . VAL B 1 244 ? -19.422 12.656 21.219 1 90.19 244 VAL B CA 1
ATOM 4390 C C . VAL B 1 244 ? -18.484 13.609 21.953 1 90.19 244 VAL B C 1
ATOM 4392 O O . VAL B 1 244 ? -17.266 13.445 21.891 1 90.19 244 VAL B O 1
ATOM 4395 N N . LEU B 1 245 ? -18.984 14.547 22.703 1 89.38 245 LEU B N 1
ATOM 4396 C CA . LEU B 1 245 ? -18.156 15.508 23.422 1 89.38 245 LEU B CA 1
ATOM 4397 C C . LEU B 1 245 ? -17.344 14.82 24.516 1 89.38 245 LEU B C 1
ATOM 4399 O O . LEU B 1 245 ? -16.312 15.344 24.953 1 89.38 245 LEU B O 1
ATOM 4403 N N . GLU B 1 246 ? -17.766 13.602 24.875 1 87.62 246 GLU B N 1
ATOM 4404 C CA . GLU B 1 246 ? -17.031 12.828 25.875 1 87.62 246 GLU B CA 1
ATOM 4405 C C . GLU B 1 246 ? -15.727 12.297 25.297 1 87.62 246 GLU B C 1
ATOM 4407 O O . GLU B 1 246 ? -14.844 11.875 26.047 1 87.62 246 GLU B O 1
ATOM 4412 N N . ARG B 1 247 ? -15.625 12.336 24.016 1 87 247 ARG B N 1
ATOM 4413 C CA . ARG B 1 247 ? -14.453 11.758 23.375 1 87 247 ARG B CA 1
ATOM 4414 C C . ARG B 1 247 ? -13.43 12.844 23.016 1 87 247 ARG B C 1
ATOM 4416 O O . ARG B 1 247 ? -12.391 12.547 22.422 1 87 247 ARG B O 1
ATOM 4423 N N . MET B 1 248 ? -13.719 14.062 23.422 1 87.69 248 MET B N 1
ATOM 4424 C CA . MET B 1 248 ? -12.781 15.156 23.188 1 87.69 248 MET B CA 1
ATOM 4425 C C . MET B 1 248 ? -11.492 14.945 23.984 1 87.69 248 MET B C 1
ATOM 4427 O O . MET B 1 248 ? -11.5 14.273 25.016 1 87.69 248 MET B O 1
ATOM 4431 N N . ASP B 1 249 ? -10.453 15.43 23.422 1 88.12 249 ASP B N 1
ATOM 4432 C CA . ASP B 1 249 ? -9.164 15.359 24.094 1 88.12 249 ASP B CA 1
ATOM 4433 C C . ASP B 1 249 ? -9.234 15.969 25.484 1 88.12 249 ASP B C 1
ATOM 4435 O O . ASP B 1 249 ? -9.562 17.156 25.641 1 88.12 249 ASP B O 1
ATOM 4439 N N . GLN B 1 250 ? -8.922 15.273 26.422 1 80.88 250 GLN B N 1
ATOM 4440 C CA . GLN B 1 250 ? -9.031 15.688 27.812 1 80.88 250 GLN B CA 1
ATOM 4441 C C . GLN B 1 250 ? -8.07 16.828 28.125 1 80.88 250 GLN B C 1
ATOM 4443 O O . GLN B 1 250 ? -8.297 17.594 29.062 1 80.88 250 GLN B O 1
ATOM 4448 N N . SER B 1 251 ? -7.074 16.891 27.359 1 80.69 251 SER B N 1
ATOM 4449 C CA . SER B 1 251 ? -6.082 17.922 27.625 1 80.69 251 SER B CA 1
ATOM 4450 C C . SER B 1 251 ? -6.656 19.312 27.359 1 80.69 251 SER B C 1
ATOM 4452 O O . SER B 1 251 ? -6.082 20.328 27.781 1 80.69 251 SER B O 1
ATOM 4454 N N . MET B 1 252 ? -7.742 19.422 26.766 1 81.94 252 MET B N 1
ATOM 4455 C CA . MET B 1 252 ? -8.336 20.703 26.422 1 81.94 252 MET B CA 1
ATOM 4456 C C . MET B 1 252 ? -9.125 21.281 27.594 1 81.94 252 MET B C 1
ATOM 4458 O O . MET B 1 252 ? -9.508 22.453 27.562 1 81.94 252 MET B O 1
ATOM 4462 N N . ASP B 1 253 ? -9.172 20.703 28.672 1 72.06 253 ASP B N 1
ATOM 4463 C CA . ASP B 1 253 ? -9.781 21.141 29.922 1 72.06 253 ASP B CA 1
ATOM 4464 C C . ASP B 1 253 ? -11.078 21.906 29.672 1 72.06 253 ASP B C 1
ATOM 4466 O O . ASP B 1 253 ? -11.273 23 30.188 1 72.06 253 ASP B O 1
ATOM 4470 N N . ASN B 1 254 ? -11.812 21.516 28.766 1 67 254 ASN B N 1
ATOM 4471 C CA . ASN B 1 254 ? -13.148 22.031 28.5 1 67 254 ASN B CA 1
ATOM 4472 C C . ASN B 1 254 ? -13.109 23.484 28.016 1 67 254 ASN B C 1
ATOM 4474 O O . ASN B 1 254 ? -14.102 24.203 28.125 1 67 254 ASN B O 1
ATOM 4478 N N . SER B 1 255 ? -11.984 23.953 27.672 1 79.31 255 SER B N 1
ATOM 4479 C CA . SER B 1 255 ? -11.891 25.297 27.125 1 79.31 255 SER B CA 1
ATOM 4480 C C . SER B 1 255 ? -12.016 25.281 25.594 1 79.31 255 SER B C 1
ATOM 4482 O O . SER B 1 255 ? -11.047 25.562 24.891 1 79.31 255 SER B O 1
ATOM 4484 N N . PHE B 1 256 ? -13.219 24.875 25.156 1 82.88 256 PHE B N 1
ATOM 4485 C CA . PHE B 1 256 ? -13.477 24.859 23.719 1 82.88 256 PHE B CA 1
ATOM 4486 C C . PHE B 1 256 ? -14.922 25.234 23.422 1 82.88 256 PHE B C 1
ATOM 4488 O O . PHE B 1 256 ? -15.781 25.156 24.297 1 82.88 256 PHE B O 1
ATOM 4495 N N . SER B 1 257 ? -15.141 25.828 22.328 1 86.5 257 SER B N 1
ATOM 4496 C CA . SER B 1 257 ? -16.484 26.062 21.828 1 86.5 257 SER B CA 1
ATOM 4497 C C . SER B 1 257 ? -17.141 24.75 21.406 1 86.5 257 SER B C 1
ATOM 4499 O O . SER B 1 257 ? -16.734 24.125 20.422 1 86.5 257 SER B O 1
ATOM 4501 N N . GLU B 1 258 ? -18.125 24.391 22.141 1 87.62 258 GLU B N 1
ATOM 4502 C CA . GLU B 1 258 ? -18.828 23.141 21.828 1 87.62 258 GLU B CA 1
ATOM 4503 C C . GLU B 1 258 ? -19.344 23.141 20.391 1 87.62 258 GLU B C 1
ATOM 4505 O O . GLU B 1 258 ? -19.297 22.125 19.703 1 87.62 258 GLU B O 1
ATOM 4510 N N . SER B 1 259 ? -19.844 24.281 20.062 1 88.19 259 SER B N 1
ATOM 4511 C CA . SER B 1 259 ? -20.375 24.391 18.719 1 88.19 259 SER B CA 1
ATOM 4512 C C . SER B 1 259 ? -19.297 24.172 17.672 1 88.19 259 SER B C 1
ATOM 4514 O O . SER B 1 259 ? -19.5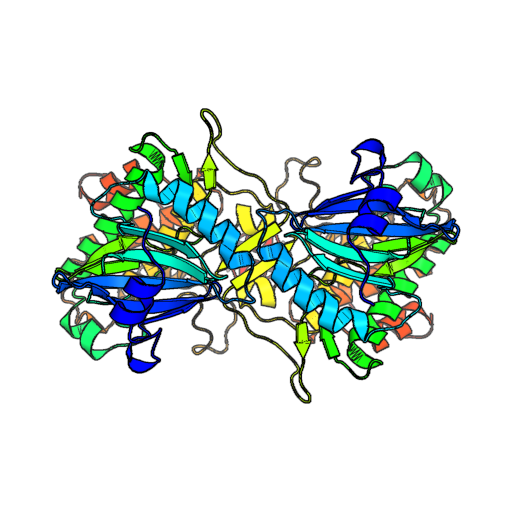16 23.484 16.672 1 88.19 259 SER B O 1
ATOM 4516 N N . ASP B 1 260 ? -18.094 24.75 17.891 1 90 260 ASP B N 1
ATOM 4517 C CA . ASP B 1 260 ? -16.984 24.594 16.969 1 90 260 ASP B CA 1
ATOM 4518 C C . ASP B 1 260 ? -16.516 23.141 16.906 1 90 260 ASP B C 1
ATOM 4520 O O . ASP B 1 260 ? -16.219 22.609 15.828 1 90 260 ASP B O 1
ATOM 4524 N N . VAL B 1 261 ? -16.531 22.594 18.047 1 91.38 261 VAL B N 1
ATOM 4525 C CA . VAL B 1 261 ? -16.078 21.203 18.141 1 91.38 261 VAL B CA 1
ATOM 4526 C C . VAL B 1 261 ? -17.047 20.297 17.391 1 91.38 261 VAL B C 1
ATOM 4528 O O . VAL B 1 261 ? -16.641 19.438 16.609 1 91.38 261 VAL B O 1
ATOM 4531 N N . MET B 1 262 ? -18.297 20.516 17.656 1 90.81 262 MET B N 1
ATOM 4532 C CA . MET B 1 262 ? -19.312 19.703 17 1 90.81 262 MET B CA 1
ATOM 4533 C C . MET B 1 262 ? -19.25 19.859 15.484 1 90.81 262 MET B C 1
ATOM 4535 O O . MET B 1 262 ? -19.406 18.891 14.742 1 90.81 262 MET B O 1
ATOM 4539 N N . ARG B 1 263 ? -19.031 21.047 15.109 1 92.94 263 ARG B N 1
ATOM 4540 C CA . ARG B 1 263 ? -18.922 21.328 13.68 1 92.94 263 ARG B CA 1
ATOM 4541 C C . ARG B 1 263 ? -17.734 20.594 13.07 1 92.94 263 ARG B C 1
ATOM 4543 O O . ARG B 1 263 ? -17.859 19.984 12.008 1 92.94 263 ARG B O 1
ATOM 4550 N N . CYS B 1 264 ? -16.562 20.625 13.711 1 94.62 264 CYS B N 1
ATOM 4551 C CA . CYS B 1 264 ? -15.375 19.922 13.227 1 94.62 264 CYS B CA 1
ATOM 4552 C C . CYS B 1 264 ? -15.617 18.422 13.141 1 94.62 264 CYS B C 1
ATOM 4554 O O . CYS B 1 264 ? -15.227 17.781 12.164 1 94.62 264 CYS B O 1
ATOM 4556 N N . ILE B 1 265 ? -16.266 17.906 14.164 1 94.19 265 ILE B N 1
ATOM 4557 C CA . ILE B 1 265 ? -16.547 16.469 14.188 1 94.19 265 ILE B CA 1
ATOM 4558 C C . ILE B 1 265 ? -17.484 16.109 13.031 1 94.19 265 ILE B C 1
ATOM 4560 O O . ILE B 1 265 ? -17.25 15.125 12.336 1 94.19 265 ILE B O 1
ATOM 4564 N N . GLN B 1 266 ? -18.469 16.922 12.859 1 93.88 266 GLN B N 1
ATOM 4565 C CA . GLN B 1 266 ? -19.406 16.672 11.766 1 93.88 266 GLN B CA 1
ATOM 4566 C C . GLN B 1 266 ? -18.703 16.719 10.414 1 93.88 266 GLN B C 1
ATOM 4568 O O . GLN B 1 266 ? -18.922 15.844 9.57 1 93.88 266 GLN B O 1
ATOM 4573 N N . VAL B 1 267 ? -17.906 17.719 10.18 1 96.06 267 VAL B N 1
ATOM 4574 C CA . VAL B 1 267 ? -17.141 17.828 8.945 1 96.06 267 VAL B CA 1
ATOM 4575 C C . VAL B 1 267 ? -16.234 16.609 8.797 1 96.06 267 VAL B C 1
ATOM 4577 O O . VAL B 1 267 ? -16.156 16.016 7.715 1 96.06 267 VAL B O 1
ATOM 4580 N N . GLY B 1 268 ? -15.516 16.203 9.859 1 96.5 268 GLY B N 1
ATOM 4581 C CA . GLY B 1 268 ? -14.703 15 9.836 1 96.5 268 GLY B CA 1
ATOM 4582 C C . GLY B 1 268 ? -15.469 13.766 9.414 1 96.5 268 GLY B C 1
ATOM 4583 O O . GLY B 1 268 ? -15.008 13.008 8.562 1 96.5 268 GLY B O 1
ATOM 4584 N N . LEU B 1 269 ? -16.625 13.617 9.961 1 93.81 269 LEU B N 1
ATOM 4585 C CA . LEU B 1 269 ? -17.469 12.461 9.664 1 93.81 269 LEU B CA 1
ATOM 4586 C C . LEU B 1 269 ? -17.953 12.492 8.219 1 93.81 269 LEU B C 1
ATOM 4588 O O . LEU B 1 269 ? -18.047 11.445 7.57 1 93.81 269 LEU B O 1
ATOM 4592 N N . LEU B 1 270 ? -18.25 13.68 7.707 1 95.06 270 LEU B N 1
ATOM 4593 C CA . LEU B 1 270 ? -18.641 13.812 6.305 1 95.06 270 LEU B CA 1
ATOM 4594 C C . LEU B 1 270 ? -17.484 13.438 5.383 1 95.06 270 LEU B C 1
ATOM 4596 O O . LEU B 1 270 ? -17.688 12.844 4.328 1 95.06 270 LEU B O 1
ATOM 4600 N N . CYS B 1 271 ? -16.297 13.711 5.777 1 97.19 271 CYS B N 1
ATOM 4601 C CA . CYS B 1 271 ? -15.117 13.492 4.953 1 97.19 271 CYS B CA 1
ATOM 4602 C C . CYS B 1 271 ? -14.734 12.016 4.922 1 97.19 271 CYS B C 1
ATOM 4604 O O . CYS B 1 271 ? -14.055 11.562 3.996 1 97.19 271 CYS B O 1
ATOM 4606 N N . VAL B 1 272 ? -15.156 11.203 5.91 1 95.19 272 VAL B N 1
ATOM 4607 C CA . VAL B 1 272 ? -14.688 9.828 6 1 95.19 272 VAL B CA 1
ATOM 4608 C C . VAL B 1 272 ? -15.789 8.875 5.543 1 95.19 272 VAL B C 1
ATOM 4610 O O . VAL B 1 272 ? -15.812 7.703 5.93 1 95.19 272 VAL B O 1
ATOM 4613 N N . GLN B 1 273 ? -16.719 9.438 4.758 1 92.94 273 GLN B N 1
ATOM 4614 C CA . GLN B 1 273 ? -17.766 8.602 4.188 1 92.94 273 GLN B CA 1
ATOM 4615 C C . GLN B 1 273 ? -17.172 7.492 3.322 1 92.94 273 GLN B C 1
ATOM 4617 O O . GLN B 1 273 ? -16.156 7.695 2.654 1 92.94 273 GLN B O 1
ATOM 4622 N N . GLU B 1 274 ? -17.75 6.359 3.283 1 88.19 274 GLU B N 1
ATOM 4623 C CA . GLU B 1 274 ? -17.266 5.195 2.555 1 88.19 274 GLU B CA 1
ATOM 4624 C C . GLU B 1 274 ? -17.203 5.469 1.055 1 88.19 274 GLU B C 1
ATOM 4626 O O . GLU B 1 274 ? -16.188 5.188 0.408 1 88.19 274 GLU B O 1
ATOM 4631 N N . ASN B 1 275 ? -18.344 5.98 0.553 1 89.94 275 ASN B N 1
ATOM 4632 C CA . ASN B 1 275 ? -18.391 6.309 -0.868 1 89.94 275 ASN B CA 1
ATOM 4633 C C . ASN B 1 275 ? -17.781 7.672 -1.154 1 89.94 275 ASN B C 1
ATOM 4635 O O . ASN B 1 275 ? -18.203 8.688 -0.598 1 89.94 275 ASN B O 1
ATOM 4639 N N . PRO B 1 276 ? -16.828 7.715 -2.012 1 94.62 276 PRO B N 1
ATOM 4640 C CA . PRO B 1 276 ? -16.141 8.984 -2.289 1 94.62 276 PRO B CA 1
ATOM 4641 C C . PRO B 1 276 ? -17.094 10.07 -2.771 1 94.62 276 PRO B C 1
ATOM 4643 O O . PRO B 1 276 ? -16.875 11.25 -2.504 1 94.62 276 PRO B O 1
ATOM 4646 N N . VAL B 1 277 ? -18.188 9.719 -3.426 1 93.62 277 VAL B N 1
ATOM 4647 C CA . VAL B 1 277 ? -19.109 10.695 -3.98 1 93.62 277 VAL B CA 1
ATOM 4648 C C . VAL B 1 277 ? -19.844 11.422 -2.852 1 93.62 277 VAL B C 1
ATOM 4650 O O . VAL B 1 277 ? -20.359 12.523 -3.041 1 93.62 277 VAL B O 1
ATOM 4653 N N . ASP B 1 278 ? -19.891 10.812 -1.716 1 93.88 278 ASP B N 1
ATOM 4654 C CA . ASP B 1 278 ? -20.594 11.391 -0.574 1 93.88 278 ASP B CA 1
ATOM 4655 C C . ASP B 1 278 ? -19.688 12.32 0.225 1 93.88 278 ASP B C 1
ATOM 4657 O O . ASP B 1 278 ? -20.125 12.977 1.166 1 93.88 278 ASP B O 1
ATOM 4661 N N . ARG B 1 279 ? -18.438 12.375 -0.095 1 96.19 279 ARG B N 1
ATOM 4662 C CA . ARG B 1 279 ? -17.484 13.258 0.582 1 96.19 279 ARG B CA 1
ATOM 4663 C C . ARG B 1 279 ? -17.469 14.641 -0.067 1 96.19 279 ARG B C 1
ATOM 4665 O O . ARG B 1 279 ? -17.562 14.758 -1.29 1 96.19 279 ARG B O 1
ATOM 4672 N N . PRO B 1 280 ? -17.391 15.672 0.701 1 96.81 280 PRO B N 1
ATOM 4673 C CA . PRO B 1 280 ? -17.297 17.016 0.128 1 96.81 280 PRO B CA 1
ATOM 4674 C C . PRO B 1 280 ? -15.969 17.266 -0.575 1 96.81 280 PRO B C 1
ATOM 4676 O O . PRO B 1 280 ? -15.023 16.484 -0.416 1 96.81 280 PRO B O 1
ATOM 4679 N N . VAL B 1 281 ? -15.945 18.266 -1.473 1 97.19 281 VAL B N 1
ATOM 4680 C CA . VAL B 1 281 ? -14.68 18.766 -1.993 1 97.19 281 VAL B CA 1
ATOM 4681 C C . VAL B 1 281 ? -14.086 19.766 -1.008 1 97.19 281 VAL B C 1
ATOM 4683 O O . VAL B 1 281 ? -14.773 20.25 -0.107 1 97.19 281 VAL B O 1
ATOM 4686 N N . MET B 1 282 ? -12.828 20.109 -1.171 1 97.75 282 MET B N 1
ATOM 4687 C CA . MET B 1 282 ? -12.125 20.859 -0.133 1 97.75 282 MET B CA 1
ATOM 4688 C C . MET B 1 282 ? -12.633 22.297 -0.064 1 97.75 282 MET B C 1
ATOM 4690 O O . MET B 1 282 ? -12.641 22.906 1.007 1 97.75 282 MET B O 1
ATOM 4694 N N . SER B 1 283 ? -13.141 22.844 -1.15 1 96.75 283 SER B N 1
ATOM 4695 C CA . SER B 1 283 ? -13.75 24.172 -1.097 1 96.75 283 SER B CA 1
ATOM 4696 C C . SER B 1 283 ? -14.977 24.172 -0.193 1 96.75 283 SER B C 1
ATOM 4698 O O . SER B 1 283 ? -15.188 25.109 0.575 1 96.75 283 SER B O 1
ATOM 4700 N N . GLU B 1 284 ? -15.742 23.141 -0.27 1 96.25 284 GLU B N 1
ATOM 4701 C CA . GLU B 1 284 ? -16.906 23 0.608 1 96.25 284 GLU B CA 1
ATOM 4702 C C . GLU B 1 284 ? -16.469 22.828 2.062 1 96.25 284 GLU B C 1
ATOM 4704 O O . GLU B 1 284 ? -17.078 23.422 2.965 1 96.25 284 GLU B O 1
ATOM 4709 N N . VAL B 1 285 ? -15.453 22.047 2.26 1 97.38 285 VAL B N 1
ATOM 4710 C CA . VAL B 1 285 ? -14.914 21.844 3.6 1 97.38 285 VAL B CA 1
ATOM 4711 C C . VAL B 1 285 ? -14.484 23.188 4.191 1 97.38 285 VAL B C 1
ATOM 4713 O O . VAL B 1 285 ? -14.805 23.484 5.348 1 97.38 285 VAL B O 1
ATOM 4716 N N . GLY B 1 286 ? -13.773 23.969 3.346 1 95.88 286 GLY B N 1
ATOM 4717 C CA . GLY B 1 286 ? -13.383 25.297 3.787 1 95.88 286 GLY B CA 1
ATOM 4718 C C . GLY B 1 286 ? -14.555 26.156 4.191 1 95.88 286 GLY B C 1
ATOM 4719 O O . GLY B 1 286 ? -14.5 26.859 5.207 1 95.88 286 GLY B O 1
ATOM 4720 N N . MET B 1 287 ? -15.562 26.047 3.453 1 94.31 287 MET B N 1
ATOM 4721 C CA . MET B 1 287 ? -16.766 26.828 3.748 1 94.31 287 MET B CA 1
ATOM 4722 C C . MET B 1 287 ? -17.422 26.344 5.035 1 94.31 287 MET B C 1
ATOM 4724 O O . MET B 1 287 ? -17.828 27.156 5.871 1 94.31 287 MET B O 1
ATOM 4728 N N . MET B 1 288 ? -17.469 25.109 5.227 1 94.56 288 MET B N 1
ATOM 4729 C CA . MET B 1 288 ? -18.109 24.516 6.402 1 94.56 288 MET B CA 1
ATOM 4730 C C . MET B 1 288 ? -17.344 24.875 7.672 1 94.56 288 MET B C 1
ATOM 4732 O O . MET B 1 288 ? -17.938 25.109 8.719 1 94.56 288 MET B O 1
ATOM 4736 N N . LEU B 1 289 ? -16.047 24.953 7.551 1 94.88 289 LEU B N 1
ATOM 4737 C CA . LEU B 1 289 ? -15.203 25.234 8.711 1 94.88 289 LEU B CA 1
ATOM 4738 C C . LEU B 1 289 ? -15.102 26.734 8.969 1 94.88 289 LEU B C 1
ATOM 4740 O O . LEU B 1 289 ? -14.719 27.156 10.062 1 94.88 289 LEU B O 1
ATOM 4744 N N . GLY B 1 290 ? -15.383 27.531 7.961 1 87.88 290 GLY B N 1
ATOM 4745 C CA . GLY B 1 290 ? -15.195 28.969 8.062 1 87.88 290 GLY B CA 1
ATOM 4746 C C . GLY B 1 290 ? -16.438 29.703 8.531 1 87.88 290 GLY B C 1
ATOM 4747 O O . GLY B 1 290 ? -16.359 30.844 8.992 1 87.88 290 GLY B O 1
ATOM 4748 N N . SER B 1 291 ? -17.578 29.141 8.203 1 77.5 291 SER B N 1
ATOM 4749 C CA . SER B 1 291 ? -18.812 29.875 8.516 1 77.5 291 SER B CA 1
ATOM 4750 C C . SER B 1 291 ? -19.797 29 9.289 1 77.5 291 SER B C 1
ATOM 4752 O O . SER B 1 291 ? -20.094 27.875 8.875 1 77.5 291 SER B O 1
ATOM 4754 N N . ASP B 1 292 ? -20.234 29.547 10.344 1 73.44 292 ASP B N 1
ATOM 4755 C CA . ASP B 1 292 ? -21.25 28.859 11.148 1 73.44 292 ASP B CA 1
ATOM 4756 C C . ASP B 1 292 ? -22.594 28.828 10.43 1 73.44 292 ASP B C 1
ATOM 4758 O O . ASP B 1 292 ? -23.5 28.094 10.836 1 73.44 292 ASP B O 1
ATOM 4762 N N . MET B 1 293 ? -22.609 29.516 9.375 1 67.38 293 MET B N 1
ATOM 4763 C CA . MET B 1 293 ? -23.891 29.672 8.695 1 67.38 293 MET B CA 1
ATOM 4764 C C . MET B 1 293 ? -24.094 28.562 7.664 1 67.38 293 MET B C 1
ATOM 4766 O O . MET B 1 293 ? -25.188 28.359 7.16 1 67.38 293 MET B O 1
ATOM 4770 N N . VAL B 1 294 ? -23.109 27.922 7.473 1 74.31 294 VAL B N 1
ATOM 4771 C CA . VAL B 1 294 ? -23.234 26.875 6.469 1 74.31 294 VAL B CA 1
ATOM 4772 C C . VAL B 1 294 ? -23.859 25.625 7.098 1 74.31 294 VAL B C 1
ATOM 4774 O O . VAL B 1 294 ? -23.406 25.172 8.148 1 74.31 294 VAL B O 1
ATOM 4777 N N . SER B 1 295 ? -25.047 25.219 6.566 1 74.5 295 SER B N 1
ATOM 4778 C CA . SER B 1 295 ? -25.688 23.984 7.008 1 74.5 295 SER B CA 1
ATOM 4779 C C . SER B 1 295 ? -24.906 22.766 6.562 1 74.5 295 SER B C 1
ATOM 4781 O O . SER B 1 295 ? -24.469 22.688 5.41 1 74.5 295 SER B O 1
ATOM 4783 N N . LEU B 1 296 ? -24.672 21.984 7.602 1 82.75 296 LEU B N 1
ATOM 4784 C CA . LEU B 1 296 ? -23.953 20.75 7.301 1 82.75 296 LEU B CA 1
ATOM 4785 C C . LEU B 1 296 ? -24.938 19.594 7.121 1 82.75 296 LEU B C 1
ATOM 4787 O O . LEU B 1 296 ? -25.938 19.5 7.84 1 82.75 296 LEU B O 1
ATOM 4791 N N . GLY B 1 297 ? -24.844 18.812 6.02 1 75.81 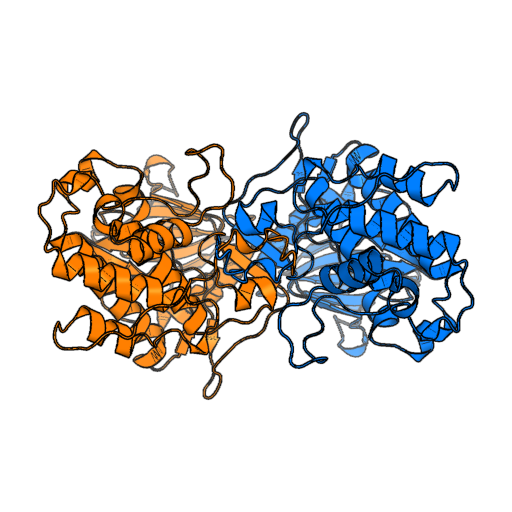297 GLY B N 1
ATOM 4792 C CA . GLY B 1 297 ? -25.625 17.594 5.91 1 75.81 297 GLY B CA 1
ATOM 4793 C C . GLY B 1 297 ? -25.328 16.594 7.016 1 75.81 297 GLY B C 1
ATOM 4794 O O . GLY B 1 297 ? -24.266 16.656 7.641 1 75.81 297 GLY B O 1
ATOM 4795 N N . ALA B 1 298 ? -26.328 15.758 7.371 1 76.62 298 ALA B N 1
ATOM 4796 C CA . ALA B 1 298 ? -26.109 14.703 8.359 1 76.62 298 ALA B CA 1
ATOM 4797 C C . ALA B 1 298 ? -25.141 13.656 7.828 1 76.62 298 ALA B C 1
ATOM 4799 O O . ALA B 1 298 ? -25.297 13.156 6.711 1 76.62 298 ALA B O 1
ATOM 4800 N N . PRO B 1 299 ? -24.047 13.438 8.617 1 79.31 299 PRO B N 1
ATOM 4801 C CA . PRO B 1 299 ? -23.156 12.375 8.164 1 79.31 299 PRO B CA 1
ATOM 4802 C C . PRO B 1 299 ? -23.797 10.992 8.258 1 79.31 299 PRO B C 1
ATOM 4804 O O . PRO B 1 299 ? -24.766 10.805 8.992 1 79.31 299 PRO B O 1
ATOM 4807 N N . SER B 1 300 ? -23.344 10.156 7.391 1 77.31 300 SER B N 1
ATOM 4808 C CA . SER B 1 300 ? -23.703 8.742 7.477 1 77.31 300 SER B CA 1
ATOM 4809 C C . SER B 1 300 ? -22.578 7.922 8.102 1 77.31 300 SER B C 1
ATOM 4811 O O . SER B 1 300 ? -21.516 8.461 8.43 1 77.31 300 SER B O 1
ATOM 4813 N N . LYS B 1 301 ? -22.891 6.707 8.43 1 75.81 301 LYS B N 1
ATOM 4814 C CA . LYS B 1 301 ? -21.891 5.82 9.008 1 75.81 301 LYS B CA 1
ATOM 4815 C C . LYS B 1 301 ? -20.641 5.773 8.141 1 75.81 301 LYS B C 1
ATOM 4817 O O . LYS B 1 301 ? -20.719 5.574 6.93 1 75.81 301 LYS B O 1
ATOM 4822 N N . PRO B 1 302 ? -19.547 6.113 8.797 1 73 302 PRO B N 1
ATOM 4823 C CA . PRO B 1 302 ? -18.281 6.121 8.047 1 73 302 PRO B CA 1
ATOM 4824 C C . PRO B 1 302 ? -17.844 4.723 7.605 1 73 302 PRO B C 1
ATOM 4826 O O . PRO B 1 302 ? -18.469 3.73 7.992 1 73 302 PRO B O 1
ATOM 4829 N N . ALA B 1 303 ? -16.859 4.715 6.809 1 63.19 303 ALA B N 1
ATOM 4830 C CA . ALA B 1 303 ? -16.219 3.473 6.387 1 63.19 303 ALA B CA 1
ATOM 4831 C C . ALA B 1 303 ? -15.586 2.754 7.574 1 63.19 303 ALA B C 1
ATOM 4833 O O . ALA B 1 303 ? -14.93 3.379 8.414 1 63.19 303 ALA B O 1
ATOM 4834 N N . SER B 1 304 ? -16.312 1.847 8.336 1 52.97 304 SER B N 1
ATOM 4835 C CA . SER B 1 304 ? -15.719 1.21 9.508 1 52.97 304 SER B CA 1
ATOM 4836 C C . SER B 1 304 ? -14.734 0.119 9.109 1 52.97 304 SER B C 1
ATOM 4838 O O . SER B 1 304 ? -14.898 -0.522 8.07 1 52.97 304 SER B O 1
ATOM 4840 N N . GLY B 1 305 ? -13.547 0.286 9.656 1 46.09 305 GLY B N 1
ATOM 4841 C CA . GLY B 1 305 ? -12.648 -0.848 9.508 1 46.09 305 GLY B CA 1
ATOM 4842 C C . GLY B 1 305 ? -13.289 -2.17 9.883 1 46.09 305 GLY B C 1
ATOM 4843 O O . GLY B 1 305 ? -12.719 -3.234 9.641 1 46.09 305 GLY B O 1
ATOM 4844 N N . LYS B 1 306 ? -14.211 -2.094 11.008 1 40.25 306 LYS B N 1
ATOM 4845 C CA . LYS B 1 306 ? -14.852 -3.309 11.508 1 40.25 306 LYS B CA 1
ATOM 4846 C C . LYS B 1 306 ? -15.664 -3.992 10.414 1 40.25 306 LYS B C 1
ATOM 4848 O O . LYS B 1 306 ? -16.266 -5.047 10.641 1 40.25 306 LYS B O 1
ATOM 4853 N N . GLY B 1 307 ? -16.297 -3.215 9.625 1 35.19 307 GLY B N 1
ATOM 4854 C CA . GLY B 1 307 ? -17.188 -3.863 8.68 1 35.19 307 GLY B CA 1
ATOM 4855 C C . GLY B 1 307 ? -16.562 -5.059 7.984 1 35.19 307 GLY B C 1
ATOM 4856 O O . GLY B 1 307 ? -17.094 -5.547 6.984 1 35.19 307 GLY B O 1
ATOM 4857 N N . PHE B 1 308 ? -15.406 -5.266 8.414 1 33.5 308 PHE B N 1
ATOM 4858 C CA . PHE B 1 308 ? -15.031 -6.621 8.023 1 33.5 308 PHE B CA 1
ATOM 4859 C C . PHE B 1 308 ? -15.828 -7.648 8.812 1 33.5 308 PHE B C 1
ATOM 4861 O O . PHE B 1 308 ? -15.672 -8.852 8.609 1 33.5 308 PHE B O 1
ATOM 4868 N N . GLY B 1 309 ? -16.5 -7.43 9.945 1 29.47 309 GLY B N 1
ATOM 4869 C CA . GLY B 1 309 ? -17.281 -8.406 10.711 1 29.47 309 GLY B CA 1
ATOM 4870 C C . GLY B 1 309 ? -18.641 -8.672 10.117 1 29.47 309 GLY B C 1
ATOM 4871 O O . GLY B 1 309 ? -19.297 -7.766 9.594 1 29.47 309 GLY B O 1
ATOM 4872 N N . MET B 1 310 ? -19 -9.992 9.844 1 28.89 310 MET B N 1
ATOM 4873 C CA . MET B 1 310 ? -20.266 -10.641 9.477 1 28.89 310 MET B CA 1
ATOM 4874 C C . MET B 1 310 ? -21.344 -10.344 10.5 1 28.89 310 MET B C 1
ATOM 4876 O O . MET B 1 310 ? -21.188 -10.656 11.688 1 28.89 310 MET B O 1
ATOM 4880 N N . THR B 1 311 ? -22.047 -9.336 10.609 1 27.2 311 THR B N 1
ATOM 4881 C CA . THR B 1 311 ? -23.281 -9.461 11.375 1 27.2 311 THR B CA 1
ATOM 4882 C C . THR B 1 311 ? -24.188 -10.523 10.766 1 27.2 311 THR B C 1
ATOM 4884 O O . THR B 1 311 ? -24.453 -10.508 9.555 1 27.2 311 THR B O 1
ATOM 4887 N N . PRO B 1 312 ? -24.547 -11.68 11.477 1 24.7 312 PRO B N 1
ATOM 4888 C CA . PRO B 1 312 ? -25.609 -12.648 11.227 1 24.7 312 PRO B CA 1
ATOM 4889 C C . PRO B 1 312 ? -26.969 -11.977 10.992 1 24.7 312 PRO B C 1
ATOM 4891 O O . PRO B 1 312 ? -27.438 -11.219 11.836 1 24.7 312 PRO B O 1
ATOM 4894 N N . THR B 1 313 ? -27.219 -11.383 9.938 1 22.89 313 THR B N 1
ATOM 4895 C CA . THR B 1 313 ? -28.625 -11.062 9.781 1 22.89 313 THR B CA 1
ATOM 4896 C C . THR B 1 313 ? -29.469 -12.336 9.766 1 22.89 313 THR B C 1
ATOM 4898 O O . THR B 1 313 ? -29.406 -13.125 8.82 1 22.89 313 THR B O 1
ATOM 4901 N N . VAL B 1 314 ? -29.828 -12.977 10.961 1 19.16 314 VAL B N 1
ATOM 4902 C CA . VAL B 1 314 ? -30.984 -13.836 11.117 1 19.16 314 VAL B CA 1
ATOM 4903 C C . VAL B 1 314 ? -32.25 -13.062 10.773 1 19.16 314 VAL B C 1
ATOM 4905 O O . VAL B 1 314 ? -32.594 -12.078 11.445 1 19.16 314 VAL B O 1
ATOM 4908 N N . ARG B 1 315 ? -32.625 -13.102 9.555 1 18.23 315 ARG B N 1
ATOM 4909 C CA . ARG B 1 315 ? -34.031 -12.938 9.234 1 18.23 315 ARG B CA 1
ATOM 4910 C C . ARG B 1 315 ? -34.906 -13.93 10.023 1 18.23 315 ARG B C 1
ATOM 4912 O O . ARG B 1 315 ? -34.719 -15.141 9.914 1 18.23 315 ARG B O 1
ATOM 4919 N N . MET B 1 316 ? -35.406 -13.445 11.102 1 18.56 316 MET B N 1
ATOM 4920 C CA . MET B 1 316 ? -36.719 -13.992 11.43 1 18.56 316 MET B CA 1
ATOM 4921 C C . MET B 1 316 ? -37.75 -13.57 10.383 1 18.56 316 MET B C 1
ATOM 4923 O O . MET B 1 316 ? -37.75 -12.422 9.945 1 18.56 316 MET B O 1
#

InterPro domains:
  IPR000719 Protein kinase domain [PS50011] (15-294)
  IPR000719 Protein kinase domain [SM00220] (15-289)
  IPR001245 Serine-threonine/tyrosine-protein kinase, catalytic domain [PF07714] (18-286)
  IPR008271 Serine/threonine-protein kinase, active site [PS00108] (138-150)
  IPR011009 Protein kinase-like domain superfamily [SSF56112] (4-287)
  IPR017441 Protein kinase, ATP binding site [PS00107] (21-43)

Nearest PDB structures (foldseek):
  3tl8-assembly2_D  TM=9.183E-01  e=3.271E-30  Arabidopsis thaliana
  2ivs-assembly1_A  TM=7.846E-01  e=3.248E-19  Homo sapiens
  7ctx-assembly2_B  TM=8.166E-01  e=4.585E-18  Arabidopsis thaliana
  2pvf-assembly1_A  TM=7.691E-01  e=3.242E-16  Homo sapiens
  8pqg-assembly2_C  TM=7.593E-01  e=5.138E-16  Homo sapiens

Sequence (632 aa):
MLMDVSTLRAATGDFAENNKLGEGGFGAVYKGTLPDGEEIAVKRLSKGSTQGVDELKNELALVAKLKHKNLVRLLGVCLEQQERLLVYEFVPNRSLDQILFIDIEKKREKLDWGQRLRIIRGIARGLQYLHEDSQLKVVHRDLKASNVLLDVDMNPKISDFGLARLFERGQTQGITNRVIGTYGYMAPEYIMRGNYSVKSDVFSFGVMVLEIVTGRKNNDTTQSDDLLTMVCSIIWEHWTSGTVLERMDQSMDNSFSESDVMRCIQVGLLCVQENPVDRPVMSEVGMMLGSDMVSLGAPSKPASGKGFGMTPTVRMMLMDVSTLRAATGDFAENNKLGEGGFGAVYKGTLPDGEEIAVKRLSKGSTQGVDELKNELALVAKLKHKNLVRLLGVCLEQQERLLVYEFVPNRSLDQILFIDIEKKREKLDWGQRLRIIRGIARGLQYLHEDSQLKVVHRDLKASNVLLDVDMNPKISDFGLARLFERGQTQGITNRVIGTYGYMAPEYIMRGNYSVKSDVFSFGVMVLEIVTGRKNNDTTQSDDLLTMVCSIIWEHWTSGTVLERMDQSMDNSFSESDVMRCIQVGLLCVQENPVDRPVMSEVGMMLGSDMVSLGAPSKPASGKGFGMTPTVRM

Radius of gyration: 25.78 Å; Cα contacts (8 Å, |Δi|>4): 1274; chains: 2; bounding box: 66×71×59 Å

Foldseek 3Di:
DEDEPVQVCQFQVNVDPVQWQDADLFATWGWGAGPVGFIKIKGWGPLPRVLNVLLLVQCCVPQVQDDDPQAWHWDHWYDPPSITITITHDAPQAFQCCLLAPVLPNVLVPPAPVLLLQQLLLVLVVLCCCCPVDPWNKAQLEDARNQWGAHPNGHTHGHRSSVMDTDDVPDFKDADPDADYDPLQAAQCCVPGVIDGSLRVLQSSLLRLLCSFQSDDQPPPPDDPDPQFGSLNVLVVCVVVVNNNVRGHVSNVPPDDPLLSVLSNQLSLQSQANDSVSHDHSVVSSVSSPDPPDDGDGHDRGDGPVVVDDDPPPDD/DEDEPVQVCQFQVNVDPVQWQDADLFATWGWGAGPVGFIKIKGWGPLPRCLNVLLLVQCCVPQVQDDDPQAWHWDHWYDPPSITITITHDAPQAFQCCLLAPVLPNVLVPPAPVLLLQQLLLVLVVLCCCCPVDPWNKAQLEDDRNQWGAHPNGHTHGHRSSVMDTDDVPDFKDADPDADYDPLQAAQCCVPTVIDGSLRVLQSSLLRLLCSFQSDDQPPPPDDPDDNFGSLNVLVVCVVVVNNNVRGHVSNVPPDDPLLSVLSNQLSLQSQANDSVSHDHSVVSSVSSPDPPDDGDGHDRGDGPVVVDDDPPPDD

pLDDT: mean 84.24, std 16.99, range [18.23, 98.75]

Secondary structure (DSSP, 8-state):
-B--HHHHHHHTTTT-GGGEEEEETTEEEEEEE-TTS-EEEEEEE-TT-SHHHHHHHHHHHHHTT---TTBPPEEEEEEETTEEEEEEE--TT-BHHIIIII-HHHHHHH--HHHHHHHHHHHHHHHHIIIIISSSEEE-S---GGGEEE-TT--EEE---TT-EEEPTT--EEE-SEEEEETTTS-HHHHHH-EEEHHHHHHHHHHHHHHHHHT--TT--SS-SS----HHHHHHHHHHHT-GGGGS-GGGTT-S-HHHHHHHHHHHHHHTBSSGGGSPPHHHHHHHHH-TTSPPPPPPPB--SSTBS-------/-B-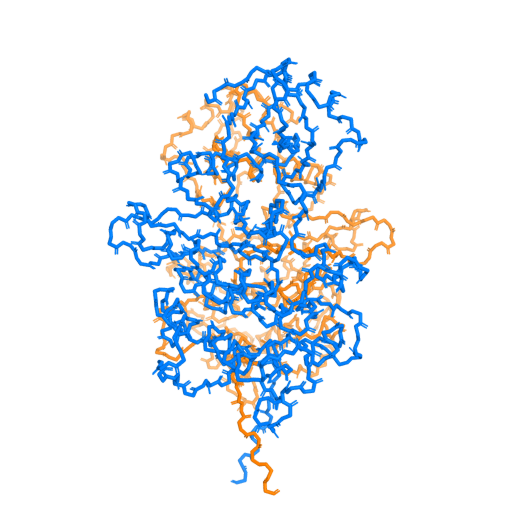-HHHHHHHTTTT-GGGEEEEETTEEEEEEE-TTS-EEEEEEE-TT-THHHHHHHHHHHHHTT---TTBPPEEEEEEETTEEEEEEE--TT-BHHIIIII-HHHHHHH--HHHHHHHHHHHHHHHHIIIIISSSEEE-S---GGGEEE-TT--EEE---TT-EEEPTT--EEE-SEEEEETTTS-HHHHHH-EEEHHHHHHHHHHHHHHHHH---TT--SS-SS----HHHHHHHHHHHT-GGGGS-GGGTT-S-HHHHHHHHHHHHHHTBSSGGGSPPHHHHHHHHH-TTSPPPPPPPB--SSTBS-------

Organism: Aegilops tauschii subsp. strangulata (NCBI:txid200361)

Solvent-accessible surface area (backbone atoms only — not comparable to full-atom values): 33003 Å² total; per-residue (Å²): 90,80,47,58,60,68,57,52,29,60,24,20,59,63,70,31,73,92,30,51,73,47,73,57,96,41,27,38,28,25,40,25,41,43,95,88,63,51,58,28,27,37,36,38,37,38,85,60,34,16,51,20,47,29,18,40,51,43,23,49,67,50,44,70,72,57,82,52,89,22,39,59,49,68,63,32,34,25,85,48,97,86,39,46,33,41,30,26,58,54,51,79,60,40,30,44,37,49,36,56,67,64,35,62,67,56,24,55,71,62,52,38,45,72,47,47,51,50,28,53,52,31,48,39,50,32,51,24,33,33,54,68,67,44,96,52,34,42,32,47,59,53,58,46,47,72,32,24,31,17,30,90,84,53,49,29,18,46,46,73,42,43,66,35,45,79,43,56,95,88,53,70,64,48,76,39,65,65,40,68,36,38,49,70,35,65,29,60,50,27,56,62,63,20,38,40,34,59,47,34,41,34,20,11,48,13,50,43,44,47,23,64,55,29,47,45,66,48,72,64,74,78,62,71,93,62,74,61,65,33,53,63,43,55,47,47,54,24,51,75,70,71,49,41,78,76,54,41,31,71,72,45,70,81,61,59,58,63,68,58,50,51,49,50,48,48,52,14,38,29,21,32,31,49,54,57,86,68,26,64,54,46,66,55,49,46,45,53,74,71,32,90,78,50,83,75,80,84,59,62,81,45,49,30,68,49,15,38,53,82,70,82,76,75,80,124,90,78,46,58,61,67,59,53,28,62,24,20,60,63,68,31,74,90,30,51,75,47,72,56,98,42,28,38,29,25,40,25,41,44,96,88,63,52,59,28,26,37,36,37,36,38,83,64,35,18,47,20,46,28,20,40,50,46,23,49,67,50,43,69,72,56,85,52,89,23,37,59,48,67,63,30,36,24,84,48,97,86,41,47,31,44,29,26,58,54,51,80,61,41,30,44,37,49,36,57,68,64,34,61,66,54,23,55,70,62,51,39,46,71,46,46,51,49,28,52,52,30,49,40,50,32,50,24,34,34,53,66,67,43,96,52,34,41,32,49,60,54,58,44,47,72,30,24,31,17,31,91,85,52,49,29,18,45,45,75,44,46,65,36,42,79,44,56,92,89,52,71,63,47,77,40,67,64,39,68,36,38,48,70,36,64,31,59,51,27,58,60,62,20,38,40,32,59,48,33,42,34,19,12,48,13,49,44,43,47,23,65,56,28,45,44,67,48,72,63,74,79,61,72,95,61,77,61,65,32,53,64,44,56,47,47,56,24,50,77,69,70,48,41,78,75,54,41,32,71,74,44,70,81,61,59,57,63,67,58,50,51,49,48,49,49,52,16,37,28,22,31,30,49,54,58,86,69,26,62,55,46,65,54,49,46,45,53,75,70,32,90,78,49,84,74,79,84,59,61,82,44,51,29,67,51,14,39,54,82,72,81,78,73,80,124